Protein AF-0000000075671565 (afdb_homodimer)

Solvent-accessible surface area (backbone atoms only — not comparable to full-atom values): 34767 Å² total; per-residue (Å²): 122,56,32,33,37,26,33,17,44,39,64,44,16,50,39,24,47,45,38,29,41,69,74,39,71,72,45,46,42,33,38,33,15,67,48,45,78,78,67,31,61,47,42,72,44,75,25,62,51,62,73,76,64,64,94,71,48,74,69,52,49,50,21,36,46,46,20,51,50,52,50,54,58,49,50,69,33,55,56,18,56,71,34,32,30,40,55,44,39,33,40,40,37,20,62,50,86,73,81,82,44,89,58,49,82,71,45,44,73,56,42,71,53,48,74,76,60,33,69,65,36,82,84,37,69,27,41,39,33,36,33,40,48,34,41,26,34,68,32,32,49,58,50,51,50,50,55,34,46,76,71,64,40,44,79,43,83,43,76,75,74,41,68,69,79,48,34,82,80,28,61,35,37,36,42,22,54,39,57,51,35,23,71,49,65,63,35,77,63,44,33,33,28,19,32,52,38,43,26,24,52,48,64,52,53,43,46,34,38,40,45,48,59,87,91,45,94,48,62,67,34,35,26,38,39,54,45,62,83,37,26,34,32,23,36,51,44,40,68,67,39,82,70,61,68,88,54,68,70,58,50,51,52,30,49,55,41,41,30,70,60,40,36,45,54,56,84,45,51,76,74,47,76,46,55,38,61,24,18,26,32,94,56,64,43,70,46,81,49,71,46,90,90,16,45,27,36,38,45,32,23,50,28,94,33,44,78,30,32,20,51,19,51,9,50,52,49,21,52,53,49,48,52,50,51,48,53,54,51,51,56,57,54,53,54,52,57,58,53,69,73,97,123,54,32,34,35,25,33,17,44,38,64,44,16,50,37,24,49,45,36,29,42,69,73,39,68,71,45,47,44,33,37,33,15,67,49,44,78,79,66,31,64,50,42,72,45,78,24,61,52,62,73,75,65,65,94,70,47,76,68,52,49,49,21,37,48,47,20,52,50,52,51,54,58,47,51,69,33,53,54,18,57,70,33,32,30,38,54,42,38,34,38,42,36,22,62,49,88,71,81,82,42,89,60,50,81,71,43,43,74,56,43,71,53,48,74,76,60,34,68,62,36,81,85,36,68,28,42,39,33,35,33,38,45,33,41,28,34,68,34,32,48,59,50,51,51,51,54,32,44,77,71,66,39,42,80,42,84,45,75,76,76,40,68,71,80,48,33,82,80,29,60,33,37,35,42,22,54,38,58,51,34,23,71,49,66,65,35,76,63,42,35,33,26,18,32,53,37,43,27,24,52,48,61,51,53,43,48,33,38,40,45,46,59,86,90,47,94,47,63,66,33,35,27,40,40,55,47,60,82,35,25,35,33,21,36,51,43,43,68,68,40,82,70,63,68,89,53,68,69,58,51,51,52,29,49,54,40,42,30,70,60,40,35,46,53,55,86,46,49,76,74,48,76,46,56,40,61,26,19,25,31,94,56,65,43,70,46,80,48,72,47,91,93,15,46,28,35,39,46,33,23,50,29,94,32,43,79,29,32,20,51,19,50,9,49,53,49,22,51,52,48,50,52,50,51,49,52,53,53,51,55,56,52,54,55,50,55,58,52,70,74,97

pLDDT: mean 96.12, std 6.15, range [41.41, 98.94]

Structure (mmCIF, N/CA/C/O backbone):
data_AF-0000000075671565-model_v1
#
loop_
_entity.id
_entity.type
_entity.pdbx_description
1 polymer 'D-amino-acid oxidase'
#
loop_
_atom_site.group_PDB
_atom_site.id
_atom_site.type_symbol
_atom_site.label_atom_id
_atom_site.label_alt_id
_atom_site.label_comp_id
_atom_site.label_asym_id
_atom_site.label_entity_id
_atom_site.label_seq_id
_atom_site.pdbx_PDB_ins_code
_atom_site.Cartn_x
_atom_site.Cartn_y
_atom_site.Cartn_z
_atom_site.occupancy
_atom_site.B_iso_or_equiv
_atom_site.auth_seq_id
_atom_site.auth_comp_id
_atom_site.auth_asym_id
_atom_site.auth_atom_id
_atom_site.pdbx_PDB_model_num
ATOM 1 N N . MET A 1 1 ? -16.547 43.562 15.602 1 87.5 1 MET A N 1
ATOM 2 C CA . MET A 1 1 ? -16.047 42.219 15.32 1 87.5 1 MET A CA 1
ATOM 3 C C . MET A 1 1 ? -14.531 42.156 15.438 1 87.5 1 MET A C 1
ATOM 5 O O . MET A 1 1 ? -13.836 43.094 15.016 1 87.5 1 MET A O 1
ATOM 9 N N . MET A 1 2 ? -14.016 41.094 16.172 1 94.75 2 MET A N 1
ATOM 10 C CA . MET A 1 2 ? -12.57 40.969 16.359 1 94.75 2 MET A CA 1
ATOM 11 C C . MET A 1 2 ? -11.883 40.625 15.039 1 94.75 2 MET A C 1
ATOM 13 O O . MET A 1 2 ? -12.352 39.75 14.305 1 94.75 2 MET A O 1
ATOM 17 N N . LYS A 1 3 ? -10.875 41.375 14.711 1 98.38 3 LYS A N 1
ATOM 18 C CA . LYS A 1 3 ? -10.078 41.094 13.516 1 98.38 3 LYS A CA 1
ATOM 19 C C . LYS A 1 3 ? -8.852 40.25 13.844 1 98.38 3 LYS A C 1
ATOM 21 O O . LYS A 1 3 ? -8.023 40.656 14.672 1 98.38 3 LYS A O 1
ATOM 26 N N . VAL A 1 4 ? -8.789 39.156 13.18 1 98.75 4 VAL A N 1
ATOM 27 C CA . VAL A 1 4 ? -7.68 38.219 13.398 1 98.75 4 VAL A CA 1
ATOM 28 C C . VAL A 1 4 ? -6.914 38.031 12.094 1 98.75 4 VAL A C 1
ATOM 30 O O . VAL A 1 4 ? -7.52 37.844 11.031 1 98.75 4 VAL A O 1
ATOM 33 N N . VAL A 1 5 ? -5.609 38.125 12.133 1 98.81 5 VAL A N 1
ATOM 34 C CA . VAL A 1 5 ? -4.801 37.844 10.945 1 98.81 5 VAL A CA 1
ATOM 35 C C . VAL A 1 5 ? -3.912 36.625 11.203 1 98.81 5 VAL A C 1
ATOM 37 O O . VAL A 1 5 ? -3.373 36.469 12.297 1 98.81 5 VAL A O 1
ATOM 40 N N . VAL A 1 6 ? -3.893 35.719 10.305 1 98.88 6 VAL A N 1
ATOM 41 C CA . VAL A 1 6 ? -2.945 34.625 10.281 1 98.88 6 VAL A CA 1
ATOM 42 C C . VAL A 1 6 ? -1.851 34.906 9.258 1 98.88 6 VAL A C 1
ATOM 44 O O . VAL A 1 6 ? -2.137 35.125 8.078 1 98.88 6 VAL A O 1
ATOM 47 N N . VAL A 1 7 ? -0.584 34.906 9.719 1 98.62 7 VAL A N 1
ATOM 48 C CA . VAL A 1 7 ? 0.551 35.156 8.844 1 98.62 7 VAL A CA 1
ATOM 49 C C . VAL A 1 7 ? 1.209 33.844 8.445 1 98.62 7 VAL A C 1
ATOM 51 O O . VAL A 1 7 ? 1.902 33.219 9.25 1 98.62 7 VAL A O 1
ATOM 54 N N . GLY A 1 8 ? 1.104 33.469 7.199 1 98.19 8 GLY A N 1
ATOM 55 C CA . GLY A 1 8 ? 1.591 32.219 6.684 1 98.19 8 GLY A CA 1
ATOM 56 C C . GLY A 1 8 ? 0.53 31.422 5.938 1 98.19 8 GLY A C 1
ATOM 57 O O . GLY A 1 8 ? -0.577 31.234 6.445 1 98.19 8 GLY A O 1
ATOM 58 N N . GLY A 1 9 ? 0.893 30.984 4.766 1 98.25 9 GLY A N 1
ATOM 59 C CA . GLY A 1 9 ? -0.084 30.344 3.898 1 98.25 9 GLY A CA 1
ATOM 60 C C . GLY A 1 9 ? 0.126 28.859 3.766 1 98.25 9 GLY A C 1
ATOM 61 O O . GLY A 1 9 ? -0.457 28.219 2.887 1 98.25 9 GLY A O 1
ATOM 62 N N . GLY A 1 10 ? 0.968 28.234 4.57 1 98.31 10 GLY A N 1
ATOM 63 C CA . GLY A 1 10 ? 1.192 26.797 4.547 1 98.31 10 GLY A CA 1
ATOM 64 C C . GLY A 1 10 ? 0.19 26.016 5.383 1 98.31 10 GLY A C 1
ATOM 65 O O . GLY A 1 10 ? -0.847 26.562 5.773 1 98.31 10 GLY A O 1
ATOM 66 N N . VAL A 1 11 ? 0.498 24.797 5.637 1 98.81 11 VAL A N 1
ATOM 67 C CA . VAL A 1 11 ? -0.442 23.906 6.297 1 98.81 11 VAL A CA 1
ATOM 68 C C . VAL A 1 11 ? -0.692 24.375 7.727 1 98.81 11 VAL A C 1
ATOM 70 O O . VAL A 1 11 ? -1.809 24.266 8.242 1 98.81 11 VAL A O 1
ATOM 73 N N . ILE A 1 12 ? 0.312 24.906 8.383 1 98.88 12 ILE A N 1
ATOM 74 C CA . ILE A 1 12 ? 0.159 25.391 9.75 1 98.88 12 ILE A CA 1
ATOM 75 C C . ILE A 1 12 ? -0.753 26.609 9.773 1 98.88 12 ILE A C 1
ATOM 77 O O . ILE A 1 12 ? -1.678 26.688 10.578 1 98.88 12 ILE A O 1
ATOM 81 N N . GLY A 1 13 ? -0.528 27.562 8.867 1 98.88 13 GLY A N 1
ATOM 82 C CA . GLY A 1 13 ? -1.33 28.766 8.812 1 98.88 13 GLY A CA 1
ATOM 83 C C . GLY A 1 13 ? -2.783 28.516 8.461 1 98.88 13 GLY A C 1
ATOM 84 O O . GLY A 1 13 ? -3.689 28.984 9.148 1 98.88 13 GLY A O 1
ATOM 85 N N . LEU A 1 14 ? -2.98 27.781 7.414 1 98.94 14 LEU A N 1
ATOM 86 C CA . LEU A 1 14 ? -4.344 27.547 6.949 1 98.94 14 LEU A CA 1
ATOM 87 C C . LEU A 1 14 ? -5.137 26.75 7.977 1 98.94 14 LEU A C 1
ATOM 89 O O . LEU A 1 14 ? -6.32 27.016 8.203 1 98.94 14 LEU A O 1
ATOM 93 N N . SER A 1 15 ? -4.527 25.734 8.602 1 98.94 15 SER A N 1
ATOM 94 C CA . SER A 1 15 ? -5.223 24.969 9.633 1 98.94 15 SER A CA 1
ATOM 95 C C . SER A 1 15 ? -5.523 25.844 10.852 1 98.94 15 SER A C 1
ATOM 97 O O . SER A 1 15 ? -6.59 25.719 11.461 1 98.94 15 SER A O 1
ATOM 99 N N . SER A 1 16 ? -4.582 26.688 11.195 1 98.94 16 SER A N 1
ATOM 100 C CA . SER A 1 16 ? -4.824 27.594 12.305 1 98.94 16 SER A CA 1
ATOM 101 C C . SER A 1 16 ? -5.996 28.531 12.008 1 98.94 16 SER A C 1
ATOM 103 O O . SER A 1 16 ? -6.852 28.75 12.867 1 98.94 16 SER A O 1
ATOM 105 N N . ALA A 1 17 ? -5.996 29.078 10.812 1 98.94 17 ALA A N 1
ATOM 106 C CA . ALA A 1 17 ? -7.094 29.953 10.406 1 98.94 17 ALA A CA 1
ATOM 107 C C . ALA A 1 17 ? -8.438 29.234 10.516 1 98.94 17 ALA A C 1
ATOM 109 O O . ALA A 1 17 ? -9.406 29.797 11.031 1 98.94 17 ALA A O 1
ATOM 110 N N . LEU A 1 18 ? -8.461 28.031 10.016 1 98.88 18 LEU A N 1
ATOM 111 C CA . LEU A 1 18 ? -9.703 27.266 10.047 1 98.88 18 LEU A CA 1
ATOM 112 C C . LEU A 1 18 ? -10.148 27 11.484 1 98.88 18 LEU A C 1
ATOM 114 O O . LEU A 1 18 ? -11.328 27.156 11.812 1 98.88 18 LEU A O 1
ATOM 118 N N . CYS A 1 19 ? -9.211 26.562 12.328 1 98.88 19 CYS A N 1
ATOM 119 C CA . CYS A 1 19 ? -9.555 26.25 13.719 1 98.88 19 CYS A CA 1
ATOM 120 C C . CYS A 1 19 ? -10.016 27.5 14.461 1 98.88 19 CYS A C 1
ATOM 122 O O . CYS A 1 19 ? -10.938 27.438 15.273 1 98.88 19 CYS A O 1
ATOM 124 N N . VAL A 1 20 ? -9.422 28.656 14.211 1 98.69 20 VAL A N 1
ATOM 125 C CA . VAL A 1 20 ? -9.836 29.906 14.828 1 98.69 20 VAL A CA 1
ATOM 126 C C . VAL A 1 20 ? -11.25 30.266 14.375 1 98.69 20 VAL A C 1
ATOM 128 O O . VAL A 1 20 ? -12.102 30.625 15.195 1 98.69 20 VAL A O 1
ATOM 131 N N . LYS A 1 21 ? -11.453 30.156 13.055 1 98.44 21 LYS A N 1
ATOM 132 C CA . LYS A 1 21 ? -12.75 30.516 12.5 1 98.44 21 LYS A CA 1
ATOM 133 C C . LYS A 1 21 ? -13.852 29.609 13.055 1 98.44 21 LYS A C 1
ATOM 135 O O . LYS A 1 21 ? -14.977 30.047 13.289 1 98.44 21 LYS A O 1
ATOM 140 N N . GLU A 1 22 ? -13.531 28.359 13.219 1 97.81 22 GLU A N 1
ATOM 141 C CA . GLU A 1 22 ? -14.508 27.406 13.742 1 97.81 22 GLU A CA 1
ATOM 142 C C . GLU A 1 22 ? -14.773 27.656 15.227 1 97.81 22 GLU A C 1
ATOM 144 O O . GLU A 1 22 ? -15.906 27.5 15.695 1 97.81 22 GLU A O 1
ATOM 149 N N . ARG A 1 23 ? -13.781 28 15.93 1 97.31 23 ARG A N 1
ATOM 150 C CA . ARG A 1 23 ? -13.922 28.234 17.359 1 97.31 23 ARG A CA 1
ATOM 151 C C . ARG A 1 23 ? -14.562 29.578 17.641 1 97.31 23 ARG A C 1
ATOM 153 O O . ARG A 1 23 ? -15.359 29.719 18.578 1 97.31 23 ARG A O 1
ATOM 160 N N . CYS A 1 24 ? -14.133 30.594 16.891 1 97 24 CYS A N 1
ATOM 161 C CA . CYS A 1 24 ? -14.633 31.969 17.016 1 97 24 CYS A CA 1
ATOM 162 C C . CYS A 1 24 ? -15.344 32.406 15.734 1 97 24 CYS A C 1
ATOM 164 O O . CYS A 1 24 ? -14.82 33.219 14.984 1 97 24 CYS A O 1
ATOM 166 N N . GLN A 1 25 ? -16.594 32.094 15.586 1 94.81 25 GLN A N 1
ATOM 167 C CA . GLN A 1 25 ? -17.328 32.25 14.336 1 94.81 25 GLN A CA 1
ATOM 168 C C . GLN A 1 25 ? -17.5 33.719 13.945 1 94.81 25 GLN A C 1
ATOM 170 O O . GLN A 1 25 ? -17.531 34.031 12.758 1 94.81 25 GLN A O 1
ATOM 175 N N . ARG A 1 26 ? -17.531 34.531 14.906 1 95.12 26 ARG A N 1
ATOM 176 C CA . ARG A 1 26 ? -17.797 35.969 14.641 1 95.12 26 ARG A CA 1
ATOM 177 C C . ARG A 1 26 ? -16.5 36.688 14.289 1 95.12 26 ARG A C 1
ATOM 179 O O . ARG A 1 26 ? -16.547 37.844 13.828 1 95.12 26 ARG A O 1
ATOM 186 N N . ALA A 1 27 ? -15.367 36.062 14.477 1 97.38 27 ALA A N 1
ATOM 187 C CA . ALA A 1 27 ? -14.086 36.688 14.18 1 97.38 27 ALA A CA 1
ATOM 188 C C . ALA A 1 27 ? -13.93 36.938 12.68 1 97.38 27 ALA A C 1
ATOM 190 O O . ALA A 1 27 ? -14.336 36.094 11.867 1 97.38 27 ALA A O 1
ATOM 191 N N . ASP A 1 28 ? -13.477 38.062 12.328 1 98.31 28 ASP A N 1
ATOM 192 C CA . ASP A 1 28 ? -13.078 38.375 10.961 1 98.31 28 ASP A CA 1
ATOM 193 C C . ASP A 1 28 ? -11.633 37.938 10.703 1 98.31 28 ASP A C 1
ATOM 195 O O . ASP A 1 28 ? -10.695 38.656 11.07 1 98.31 28 ASP A O 1
ATOM 199 N N . VAL A 1 29 ? -11.484 36.875 9.984 1 98.75 29 VAL A N 1
ATOM 200 C CA . VAL A 1 29 ? -10.164 36.25 9.859 1 98.75 29 VAL A CA 1
ATOM 201 C C . VAL A 1 29 ? -9.602 36.5 8.469 1 98.75 29 VAL A C 1
ATOM 203 O O . VAL A 1 29 ? -10.305 36.375 7.469 1 98.75 29 VAL A O 1
ATOM 206 N N . THR A 1 30 ? -8.367 36.938 8.359 1 98.81 30 THR A N 1
ATOM 207 C CA . THR A 1 30 ? -7.617 37.125 7.121 1 98.81 30 THR A CA 1
ATOM 208 C C . THR A 1 30 ? -6.309 36.344 7.168 1 98.81 30 THR A C 1
ATOM 210 O O . THR A 1 30 ? -5.586 36.375 8.172 1 98.81 30 THR A O 1
ATOM 213 N N . VAL A 1 31 ? -6.02 35.594 6.105 1 98.88 31 VAL A N 1
ATOM 214 C CA . VAL A 1 31 ? -4.719 34.969 5.965 1 98.88 31 VAL A CA 1
ATOM 215 C C . VAL A 1 31 ? -3.824 35.812 5.055 1 98.88 31 VAL A C 1
ATOM 217 O O . VAL A 1 31 ? -4.207 36.125 3.936 1 98.88 31 VAL A O 1
ATOM 220 N N . VAL A 1 32 ? -2.662 36.156 5.586 1 98.62 32 VAL A N 1
ATOM 221 C CA . VAL A 1 32 ? -1.674 36.906 4.832 1 98.62 32 VAL A CA 1
ATOM 222 C C . VAL A 1 32 ? -0.421 36.062 4.617 1 98.62 32 VAL A C 1
ATOM 224 O O . VAL A 1 32 ? 0.115 35.5 5.562 1 98.62 32 VAL A O 1
ATOM 227 N N . ALA A 1 33 ? 0.046 35.969 3.402 1 98.19 33 ALA A N 1
ATOM 228 C CA . ALA A 1 33 ? 1.258 35.188 3.115 1 98.19 33 ALA A CA 1
ATOM 229 C C . ALA A 1 33 ? 1.906 35.656 1.815 1 98.19 33 ALA A C 1
ATOM 231 O O . ALA A 1 33 ? 1.231 36.219 0.941 1 98.19 33 ALA A O 1
ATOM 232 N N . ALA A 1 34 ? 3.219 35.438 1.726 1 96.94 34 ALA A N 1
ATOM 233 C CA . ALA A 1 34 ? 3.926 35.781 0.487 1 96.94 34 ALA A CA 1
ATOM 234 C C . ALA A 1 34 ? 3.508 34.812 -0.637 1 96.94 34 ALA A C 1
ATOM 236 O O . ALA A 1 34 ? 3.432 35.219 -1.8 1 96.94 34 ALA A O 1
ATOM 237 N N . GLU A 1 35 ? 3.336 33.562 -0.305 1 96.75 35 GLU A N 1
ATOM 238 C CA . GLU A 1 35 ? 2.943 32.531 -1.267 1 96.75 35 GLU A CA 1
ATOM 239 C C . GLU A 1 35 ? 1.861 31.625 -0.693 1 96.75 35 GLU A C 1
ATOM 241 O O . GLU A 1 35 ? 1.785 31.438 0.522 1 96.75 35 GLU A O 1
ATOM 246 N N . PHE A 1 36 ? 1.082 31.156 -1.573 1 98.31 36 PHE A N 1
ATOM 247 C CA . PHE A 1 36 ? 0.104 30.125 -1.272 1 98.31 36 PHE A CA 1
ATOM 248 C C . PHE A 1 36 ? 0.337 28.891 -2.141 1 98.31 36 PHE A C 1
ATOM 250 O O . PHE A 1 36 ? 1.218 28.891 -3.004 1 98.31 36 PHE A O 1
ATOM 257 N N . THR A 1 37 ? -0.377 27.75 -1.771 1 98.31 37 THR A N 1
ATOM 258 C CA . THR A 1 37 ? -0.343 26.578 -2.645 1 98.31 37 THR A CA 1
ATOM 259 C C . THR A 1 37 ? -0.609 26.984 -4.094 1 98.31 37 THR A C 1
ATOM 261 O O . THR A 1 37 ? -1.464 27.828 -4.359 1 98.31 37 THR A O 1
ATOM 264 N N . PRO A 1 38 ? 0.216 26.438 -4.918 1 97.75 38 PRO A N 1
ATOM 265 C CA . PRO A 1 38 ? 1.091 25.266 -4.824 1 97.75 38 PRO A CA 1
ATOM 266 C C . PRO A 1 38 ? 2.555 25.641 -4.598 1 97.75 38 PRO A C 1
ATOM 268 O O . PRO A 1 38 ? 3.453 24.875 -4.98 1 97.75 38 PRO A O 1
ATOM 271 N N . ASN A 1 39 ? 2.793 26.781 -4.09 1 96.38 39 ASN A N 1
ATOM 272 C CA . ASN A 1 39 ? 4.164 27.266 -4 1 96.38 39 ASN A CA 1
ATOM 273 C C . ASN A 1 39 ? 4.672 27.25 -2.559 1 96.38 39 ASN A C 1
ATOM 275 O O . ASN A 1 39 ? 5.641 27.938 -2.232 1 96.38 39 ASN A O 1
ATOM 279 N N . THR A 1 40 ? 4.023 26.531 -1.675 1 96.38 40 THR A N 1
ATOM 280 C CA . THR A 1 40 ? 4.484 26.422 -0.295 1 96.38 40 THR A CA 1
ATOM 281 C C . THR A 1 40 ? 5.422 25.234 -0.126 1 96.38 40 THR A C 1
ATOM 283 O O . THR A 1 40 ? 5.457 24.328 -0.974 1 96.38 40 THR A O 1
ATOM 286 N N . THR A 1 41 ? 6.191 25.219 0.949 1 95.31 41 THR A N 1
ATOM 287 C CA . THR A 1 41 ? 7.074 24.094 1.25 1 95.31 41 THR A CA 1
ATOM 288 C C . THR A 1 41 ? 6.277 22.812 1.434 1 95.31 41 THR A C 1
ATOM 290 O O . THR A 1 41 ? 6.727 21.734 1.042 1 95.31 41 THR A O 1
ATOM 293 N N . GLY A 1 42 ? 5.094 22.922 1.977 1 96.38 42 GLY A N 1
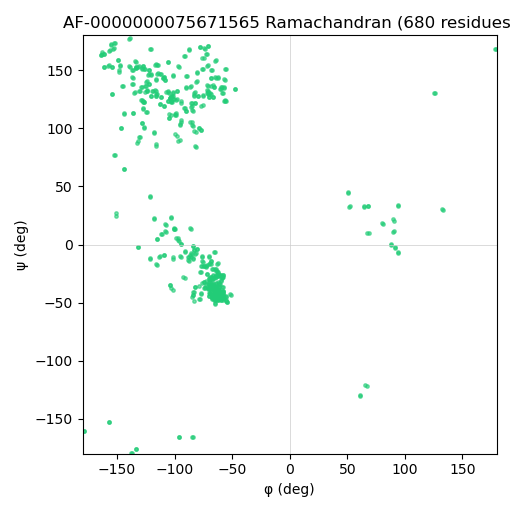ATOM 294 C CA . GLY A 1 42 ? 4.227 21.766 2.182 1 96.38 42 GLY A CA 1
ATOM 295 C C . GLY A 1 42 ? 3.834 21.078 0.89 1 96.38 42 GLY A C 1
ATOM 296 O O . GLY A 1 42 ? 3.584 19.875 0.876 1 96.38 42 GLY A O 1
ATOM 297 N N . ASP A 1 43 ? 3.807 21.797 -0.204 1 97.25 43 ASP A N 1
ATOM 298 C CA . ASP A 1 43 ? 3.432 21.234 -1.499 1 97.25 43 ASP A CA 1
ATOM 299 C C . ASP A 1 43 ? 4.469 20.234 -1.978 1 97.25 43 ASP A C 1
ATOM 301 O O . ASP A 1 43 ? 4.164 19.359 -2.803 1 97.25 43 ASP A O 1
ATOM 305 N N . GLY A 1 44 ? 5.668 20.312 -1.474 1 96.19 44 GLY A N 1
ATOM 306 C CA . GLY A 1 44 ? 6.727 19.406 -1.866 1 96.19 44 GLY A CA 1
ATOM 307 C C . GLY A 1 44 ? 6.867 18.219 -0.932 1 96.19 44 GLY A C 1
ATOM 308 O O . GLY A 1 44 ? 7.566 17.25 -1.247 1 96.19 44 GLY A O 1
ATOM 309 N N . ALA A 1 45 ? 6.172 18.281 0.193 1 96.12 45 ALA A N 1
ATOM 310 C CA . ALA A 1 45 ? 6.324 17.266 1.231 1 96.12 45 ALA A CA 1
ATOM 311 C C . ALA A 1 45 ? 5.777 15.914 0.766 1 96.12 45 ALA A C 1
ATOM 313 O O . ALA A 1 45 ? 4.84 15.859 -0.03 1 96.12 45 ALA A O 1
ATOM 314 N N . ALA A 1 46 ? 6.371 14.805 1.287 1 95.75 46 ALA A N 1
ATOM 315 C CA . ALA A 1 46 ? 5.883 13.461 1.008 1 95.75 46 ALA A CA 1
ATOM 316 C C . ALA A 1 46 ? 4.535 13.219 1.678 1 95.75 46 ALA A C 1
ATOM 318 O O . ALA A 1 46 ? 3.734 12.406 1.202 1 95.75 46 ALA A O 1
ATOM 319 N N . GLY A 1 47 ? 4.344 13.906 2.852 1 97.44 47 GLY A N 1
ATOM 320 C CA . GLY A 1 47 ? 3.012 13.938 3.432 1 97.44 47 GLY A CA 1
ATOM 321 C C . GLY A 1 47 ? 2.756 12.789 4.395 1 97.44 47 GLY A C 1
ATOM 322 O O . GLY A 1 47 ? 1.604 12.469 4.688 1 97.44 47 GLY A O 1
ATOM 323 N N . ILE A 1 48 ? 3.762 12.141 4.973 1 98.56 48 ILE A N 1
ATOM 324 C CA . ILE A 1 48 ? 3.582 11.031 5.898 1 98.56 48 ILE A CA 1
ATOM 325 C C . ILE A 1 48 ? 3.389 11.562 7.316 1 98.56 48 ILE A C 1
ATOM 327 O O . ILE A 1 48 ? 4.062 12.508 7.727 1 98.56 48 ILE A O 1
ATOM 331 N N . TRP A 1 49 ? 2.434 11.031 8.062 1 98.75 49 TRP A N 1
ATOM 332 C CA . TRP A 1 49 ? 2.383 11.258 9.5 1 98.75 49 TRP A CA 1
ATOM 333 C C . TRP A 1 49 ? 3.414 10.391 10.219 1 98.75 49 TRP A C 1
ATOM 335 O O . TRP A 1 49 ? 3.166 9.211 10.492 1 98.75 49 TRP A O 1
ATOM 345 N N . GLN A 1 50 ? 4.488 10.93 10.523 1 97.81 50 GLN A N 1
ATOM 346 C CA . GLN A 1 50 ? 5.637 10.312 11.188 1 97.81 50 GLN A CA 1
ATOM 347 C C . GLN A 1 50 ? 6.344 11.312 12.094 1 97.81 50 GLN A C 1
ATOM 349 O O . GLN A 1 50 ? 7.16 12.117 11.633 1 97.81 50 GLN A O 1
ATOM 354 N N . PRO A 1 51 ? 6.09 11.258 13.422 1 97.62 51 PRO A N 1
ATOM 355 C CA . PRO A 1 51 ? 6.762 12.172 14.344 1 97.62 51 PRO A CA 1
ATOM 356 C C . PRO A 1 51 ? 8.25 11.859 14.516 1 97.62 51 PRO A C 1
ATOM 358 O O . PRO A 1 51 ? 8.727 10.828 14.023 1 97.62 51 PRO A O 1
ATOM 361 N N . GLN A 1 52 ? 8.898 12.781 15.188 1 94.38 52 GLN A N 1
ATOM 362 C CA . GLN A 1 52 ? 10.266 12.508 15.602 1 94.38 52 GLN A CA 1
ATOM 363 C C . GLN A 1 52 ? 10.344 11.219 16.422 1 94.38 52 GLN A C 1
ATOM 365 O O . GLN A 1 52 ? 9.398 10.867 17.125 1 94.38 52 GLN A O 1
ATOM 370 N N . LEU A 1 53 ? 11.477 10.602 16.328 1 94 53 LEU A N 1
ATOM 371 C CA . LEU A 1 53 ? 11.625 9.281 16.922 1 94 53 LEU A CA 1
ATOM 372 C C . LEU A 1 53 ? 11.555 9.359 18.438 1 94 53 LEU A C 1
ATOM 374 O O . LEU A 1 53 ? 10.938 8.508 19.078 1 94 53 LEU A O 1
ATOM 378 N N . TRP A 1 54 ? 12.297 10.375 18.922 1 90.88 54 TRP A N 1
ATOM 379 C CA . TRP A 1 54 ? 12.375 10.492 20.375 1 90.88 54 TRP A CA 1
ATOM 380 C C . TRP A 1 54 ? 12.289 11.961 20.797 1 90.88 54 TRP A C 1
ATOM 382 O O . TRP A 1 54 ? 12.094 12.844 19.969 1 90.88 54 TRP A O 1
ATOM 392 N N . ASN A 1 55 ? 12.273 12.273 22.094 1 90.56 55 ASN A N 1
ATOM 393 C CA . ASN A 1 55 ? 12.234 13.609 22.703 1 90.56 55 ASN A CA 1
ATOM 394 C C . ASN A 1 55 ? 10.938 14.336 22.375 1 90.56 55 ASN A C 1
ATOM 396 O O . ASN A 1 55 ? 10.945 15.531 22.078 1 90.56 55 ASN A O 1
ATOM 400 N N . VAL A 1 56 ? 9.93 13.625 22.25 1 96.38 56 VAL A N 1
ATOM 401 C CA . VAL A 1 56 ? 8.586 14.18 22.094 1 96.38 56 VAL A CA 1
ATOM 402 C C . VAL A 1 56 ? 7.992 14.484 23.469 1 96.38 56 VAL A C 1
ATOM 404 O O . VAL A 1 56 ? 7.871 13.594 24.312 1 96.38 56 VAL A O 1
ATOM 407 N N . THR A 1 57 ? 7.664 15.695 23.766 1 97 57 THR A N 1
ATOM 408 C CA . THR A 1 57 ? 7.113 16.078 25.062 1 97 57 THR A CA 1
ATOM 409 C C . THR A 1 57 ? 5.672 15.602 25.203 1 97 57 THR A C 1
ATOM 411 O O . THR A 1 57 ? 5.027 15.25 24.203 1 97 57 THR A O 1
ATOM 414 N N . GLN A 1 58 ? 5.215 15.609 26.453 1 97.44 58 GLN A N 1
ATOM 415 C CA . GLN A 1 58 ? 3.822 15.242 26.703 1 97.44 58 GLN A CA 1
ATOM 416 C C . GLN A 1 58 ? 2.867 16.156 25.938 1 97.44 58 GLN A C 1
ATOM 418 O O . GLN A 1 58 ? 1.851 15.703 25.422 1 97.44 58 GLN A O 1
ATOM 423 N N . GLN A 1 59 ? 3.152 17.391 25.891 1 97.25 59 GLN A N 1
ATOM 424 C CA . GLN A 1 59 ? 2.332 18.344 25.141 1 97.25 59 GLN A CA 1
ATOM 425 C C . GLN A 1 59 ? 2.328 18.031 23.656 1 97.25 59 GLN A C 1
ATOM 427 O O . GLN A 1 59 ? 1.282 18.094 23 1 97.25 59 GLN A O 1
ATOM 432 N N . GLU A 1 60 ? 3.436 17.734 23.125 1 98.12 60 GLU A N 1
ATOM 433 C CA . GLU A 1 60 ? 3.541 17.375 21.719 1 98.12 60 GLU A CA 1
ATOM 434 C C . GLU A 1 60 ? 2.762 16.109 21.422 1 98.12 60 GLU A C 1
ATOM 436 O O . GLU A 1 60 ? 2.148 15.977 20.359 1 98.12 60 GLU A O 1
ATOM 441 N N . LEU A 1 61 ? 2.865 15.18 22.375 1 98.5 61 LEU A N 1
ATOM 442 C CA . LEU A 1 61 ? 2.121 13.938 22.188 1 98.5 61 LEU A CA 1
ATOM 443 C C . LEU A 1 61 ? 0.63 14.211 22.031 1 98.5 61 LEU A C 1
ATOM 445 O O . LEU A 1 61 ? -0.056 13.547 21.25 1 98.5 61 LEU A O 1
ATOM 449 N N . LYS A 1 62 ? 0.142 15.188 22.766 1 98.56 62 LYS A N 1
ATOM 450 C CA . LYS A 1 62 ? -1.258 15.578 22.641 1 98.56 62 LYS A CA 1
ATOM 451 C C . LYS A 1 62 ? -1.55 16.156 21.25 1 98.56 62 LYS A C 1
ATOM 453 O O . LYS A 1 62 ? -2.568 15.82 20.641 1 98.56 62 LYS A O 1
ATOM 458 N N . TRP A 1 63 ? -0.668 17.047 20.766 1 98.88 63 TRP A N 1
ATOM 459 C CA . TRP A 1 63 ? -0.842 17.609 19.422 1 98.88 63 TRP A CA 1
ATOM 460 C C . TRP A 1 63 ? -0.853 16.516 18.375 1 98.88 63 TRP A C 1
ATOM 462 O O . TRP A 1 63 ? -1.641 16.562 17.422 1 98.88 63 TRP A O 1
ATOM 472 N N . LEU A 1 64 ? 0.029 15.547 18.562 1 98.88 64 LEU A N 1
ATOM 473 C CA . LEU A 1 64 ? 0.126 14.43 17.641 1 98.88 64 LEU A CA 1
ATOM 474 C C . LEU A 1 64 ? -1.157 13.602 17.641 1 98.88 64 LEU A C 1
ATOM 476 O O . LEU A 1 64 ? -1.712 13.305 16.578 1 98.88 64 LEU A O 1
ATOM 480 N N . GLN A 1 65 ? -1.642 13.32 18.812 1 98.81 65 GLN A N 1
ATOM 481 C CA . GLN A 1 65 ? -2.877 12.555 18.953 1 98.81 65 GLN A CA 1
ATOM 482 C C . GLN A 1 65 ? -4.051 13.289 18.312 1 98.81 65 GLN A C 1
ATOM 484 O O . GLN A 1 65 ? -4.844 12.688 17.578 1 98.81 65 GLN A O 1
ATOM 489 N N . TRP A 1 66 ? -4.141 14.578 18.578 1 98.88 66 TRP A N 1
ATOM 490 C CA . TRP A 1 66 ? -5.242 15.375 18.047 1 98.88 66 TRP A CA 1
ATOM 491 C C . TRP A 1 66 ? -5.195 15.414 16.516 1 98.88 66 TRP A C 1
ATOM 493 O O . TRP A 1 66 ? -6.234 15.359 15.859 1 98.88 66 TRP A O 1
ATOM 503 N N . THR A 1 67 ? -4.008 15.547 15.992 1 98.94 67 THR A N 1
ATOM 504 C CA . THR A 1 67 ? -3.863 15.562 14.539 1 98.94 67 THR A CA 1
ATOM 505 C C . THR A 1 67 ? -4.25 14.219 13.938 1 98.94 67 THR A C 1
ATOM 507 O O . THR A 1 67 ? -5.016 14.164 12.969 1 98.94 67 THR A O 1
ATOM 510 N N . PHE A 1 68 ? -3.754 13.164 14.547 1 98.81 68 PHE A N 1
ATOM 511 C CA . PHE A 1 68 ? -4.055 11.828 14.047 1 98.81 68 PHE A CA 1
ATOM 512 C C . PHE A 1 68 ? -5.555 11.555 14.109 1 98.81 68 PHE A C 1
ATOM 514 O O . PHE A 1 68 ? -6.125 10.992 13.172 1 98.81 68 PHE A O 1
ATOM 521 N N . ASP A 1 69 ? -6.199 11.953 15.172 1 98.38 69 ASP A N 1
ATOM 522 C CA . ASP A 1 69 ? -7.641 11.781 15.328 1 98.38 69 ASP A CA 1
ATOM 523 C C . ASP A 1 69 ? -8.406 12.539 14.242 1 98.38 69 ASP A C 1
ATOM 525 O O . ASP A 1 69 ? -9.359 12.016 13.664 1 98.38 69 ASP A O 1
ATOM 529 N N . HIS A 1 70 ? -7.98 13.75 14.031 1 98.62 70 HIS A N 1
ATOM 530 C CA . HIS A 1 70 ? -8.609 14.57 13.008 1 98.62 70 HIS A CA 1
ATOM 531 C C . HIS A 1 70 ? -8.508 13.922 11.633 1 98.62 70 HIS A C 1
ATOM 533 O O . HIS A 1 70 ? -9.508 13.805 10.922 1 98.62 70 HIS A O 1
ATOM 539 N N . LEU A 1 71 ? -7.34 13.484 11.312 1 98.75 71 LEU A N 1
ATOM 540 C CA . LEU A 1 71 ? -7.113 12.852 10.016 1 98.75 71 LEU A CA 1
ATOM 541 C C . LEU A 1 71 ? -7.867 11.531 9.914 1 98.75 71 LEU A C 1
ATOM 543 O O . LEU A 1 71 ? -8.391 11.188 8.852 1 98.75 71 LEU A O 1
ATOM 547 N N . SER A 1 72 ? -7.953 10.828 11.039 1 97.88 72 SER A N 1
ATOM 548 C CA . SER A 1 72 ? -8.688 9.562 11.062 1 97.88 72 SER A CA 1
ATOM 549 C C . SER A 1 72 ? -10.164 9.781 10.758 1 97.88 72 SER A C 1
ATOM 551 O O . SER A 1 72 ? -10.781 8.977 10.055 1 97.88 72 SER A O 1
ATOM 553 N N . ARG A 1 73 ? -10.695 10.844 11.258 1 97.12 73 ARG A N 1
ATOM 554 C CA . ARG A 1 73 ? -12.094 11.164 10.984 1 97.12 73 ARG A CA 1
ATOM 555 C C . ARG A 1 73 ? -12.297 11.508 9.516 1 97.12 73 ARG A C 1
ATOM 557 O O . ARG A 1 73 ? -13.25 11.039 8.883 1 97.12 73 ARG A O 1
ATOM 564 N N . LEU A 1 74 ? -11.438 12.297 8.984 1 97.81 74 LEU A N 1
ATOM 565 C CA . LEU A 1 74 ? -11.539 12.688 7.578 1 97.81 74 LEU A CA 1
ATOM 566 C C . LEU A 1 74 ? -11.359 11.469 6.672 1 97.81 74 LEU A C 1
ATOM 568 O O . LEU A 1 74 ? -11.992 11.383 5.613 1 97.81 74 LEU A O 1
ATOM 572 N N . TYR A 1 75 ? -10.531 10.523 7.109 1 97.62 75 TYR A N 1
ATOM 573 C CA . TYR A 1 75 ? -10.219 9.336 6.32 1 97.62 75 TYR A CA 1
ATOM 574 C C . TYR A 1 75 ? -11.477 8.508 6.074 1 97.62 75 TYR A C 1
ATOM 576 O O . TYR A 1 75 ? -11.586 7.824 5.055 1 97.62 75 TYR A O 1
ATOM 584 N N . LYS A 1 76 ? -12.438 8.578 6.898 1 94.81 76 LYS A N 1
ATOM 585 C CA . LYS A 1 76 ? -13.641 7.754 6.824 1 94.81 76 LYS A CA 1
ATOM 586 C C . LYS A 1 76 ? -14.625 8.312 5.801 1 94.81 76 LYS A C 1
ATOM 588 O O . LYS A 1 76 ? -15.633 7.672 5.48 1 94.81 76 LYS A O 1
ATOM 593 N N . THR A 1 77 ? -14.305 9.414 5.238 1 96.12 77 THR A N 1
ATOM 594 C CA . THR A 1 77 ? -15.234 10.055 4.309 1 96.12 77 THR A CA 1
ATOM 595 C C . THR A 1 77 ? -15.039 9.523 2.895 1 96.12 77 THR A C 1
ATOM 597 O O . THR A 1 77 ? -14 8.938 2.584 1 96.12 77 THR A O 1
ATOM 600 N N . GLU A 1 78 ? -16 9.844 1.975 1 96.62 78 GLU A N 1
ATOM 601 C CA . GLU A 1 78 ? -15.945 9.422 0.578 1 96.62 78 GLU A CA 1
ATOM 602 C C . GLU A 1 78 ? -14.938 10.25 -0.211 1 96.62 78 GLU A C 1
ATOM 604 O O . GLU A 1 78 ? -14.539 9.875 -1.312 1 96.62 78 GLU A O 1
ATOM 609 N N . PHE A 1 79 ? -14.531 11.344 0.378 1 96.81 79 PHE A N 1
ATOM 610 C CA . PHE A 1 79 ? -13.719 12.234 -0.429 1 96.81 79 PHE A CA 1
ATOM 611 C C . PHE A 1 79 ? -12.281 12.281 0.091 1 96.81 79 PHE A C 1
ATOM 613 O O . PHE A 1 79 ? -11.5 13.141 -0.311 1 96.81 79 PHE A O 1
ATOM 620 N N . SER A 1 80 ? -11.945 11.406 1.025 1 97.94 80 SER A N 1
ATOM 621 C CA . SER A 1 80 ? -10.625 11.438 1.651 1 97.94 80 SER A CA 1
ATOM 622 C C . SER A 1 80 ? -9.516 11.445 0.605 1 97.94 80 SER A C 1
ATOM 624 O O . SER A 1 80 ? -8.57 12.234 0.704 1 97.94 80 SER A O 1
ATOM 626 N N . HIS A 1 81 ? -9.664 10.594 -0.468 1 97.69 81 HIS A N 1
ATOM 627 C CA . HIS A 1 81 ? -8.633 10.5 -1.492 1 97.69 81 HIS A CA 1
ATOM 628 C C . HIS A 1 81 ? -8.523 11.797 -2.287 1 97.69 81 HIS A C 1
ATOM 630 O O . HIS A 1 81 ? -7.445 12.133 -2.783 1 97.69 81 HIS A O 1
ATOM 636 N N . ARG A 1 82 ? -9.531 12.562 -2.395 1 97.75 82 ARG A N 1
ATOM 637 C CA . ARG A 1 82 ? -9.523 13.805 -3.162 1 97.75 82 ARG A CA 1
ATOM 638 C C . ARG A 1 82 ? -8.703 14.883 -2.461 1 97.75 82 ARG A C 1
ATOM 640 O O . ARG A 1 82 ? -8.18 15.789 -3.107 1 97.75 82 ARG A O 1
ATOM 647 N N . ILE A 1 83 ? -8.602 14.734 -1.155 1 98.5 83 ILE A N 1
ATOM 648 C CA . ILE A 1 83 ? -7.816 15.727 -0.429 1 98.5 83 ILE A CA 1
ATOM 649 C C . ILE A 1 83 ? -6.43 15.156 -0.119 1 98.5 83 ILE A C 1
ATOM 651 O O . ILE A 1 83 ? -5.719 15.688 0.739 1 98.5 83 ILE A O 1
ATOM 655 N N . GLY A 1 84 ? -6.094 14.086 -0.747 1 98.44 84 GLY A N 1
ATOM 656 C CA . GLY A 1 84 ? -4.758 13.523 -0.63 1 98.44 84 GLY A CA 1
ATOM 657 C C . GLY A 1 84 ? -4.562 12.703 0.633 1 98.44 84 GLY A C 1
ATOM 658 O O . GLY A 1 84 ? -3.436 12.531 1.099 1 98.44 84 GLY A O 1
ATOM 659 N N . LEU A 1 85 ? -5.645 12.281 1.269 1 98.81 85 LEU A N 1
ATOM 660 C CA . LEU A 1 85 ? -5.578 11.555 2.533 1 98.81 85 LEU A CA 1
ATOM 661 C C . LEU A 1 85 ? -5.832 10.062 2.318 1 98.81 85 LEU A C 1
ATOM 663 O O . LEU A 1 85 ? -6.828 9.68 1.702 1 98.81 85 LEU A O 1
ATOM 667 N N . PHE A 1 86 ? -4.973 9.203 2.748 1 98.5 86 PHE A N 1
ATOM 668 C CA . PHE A 1 86 ? -5.121 7.758 2.686 1 98.5 86 PHE A CA 1
ATOM 669 C C . PHE A 1 86 ? -4.289 7.082 3.77 1 98.5 86 PHE A C 1
ATOM 671 O O . PHE A 1 86 ? -3.615 7.754 4.551 1 98.5 86 PHE A O 1
ATOM 678 N N . CYS A 1 87 ? -4.465 5.805 3.92 1 97.62 87 CYS A N 1
ATOM 679 C CA . CYS A 1 87 ? -3.783 5.008 4.934 1 97.62 87 CYS A CA 1
ATOM 680 C C . CYS A 1 87 ? -2.768 4.066 4.297 1 97.62 87 CYS A C 1
ATOM 682 O O . CYS A 1 87 ? -3 3.541 3.205 1 97.62 87 CYS A O 1
ATOM 684 N N . GLN A 1 88 ? -1.659 3.861 4.949 1 98.06 88 GLN A N 1
ATOM 685 C CA . GLN A 1 88 ? -0.641 2.959 4.426 1 98.06 88 GLN A CA 1
ATOM 686 C C . GLN A 1 88 ? 0.226 2.393 5.547 1 98.06 88 GLN A C 1
ATOM 688 O O . GLN A 1 88 ? 0.337 2.994 6.617 1 98.06 88 GLN A O 1
ATOM 693 N N . SER A 1 89 ? 0.778 1.233 5.34 1 98.75 89 SER A N 1
ATOM 694 C CA . SER A 1 89 ? 1.702 0.606 6.277 1 98.75 89 SER A CA 1
ATOM 695 C C . SER A 1 89 ? 3.139 0.669 5.766 1 98.75 89 SER A C 1
ATOM 697 O O . SER A 1 89 ? 3.369 0.803 4.562 1 98.75 89 SER A O 1
ATOM 699 N N . GLY A 1 90 ? 4.039 0.569 6.711 1 98.75 90 GLY A N 1
ATOM 700 C CA . GLY A 1 90 ? 5.422 0.457 6.27 1 98.75 90 GLY A CA 1
ATOM 701 C C . GLY A 1 90 ? 6.402 0.314 7.418 1 98.75 90 GLY A C 1
ATOM 702 O O . GLY A 1 90 ? 6.035 -0.126 8.508 1 98.75 90 GLY A O 1
ATOM 703 N N . TYR A 1 91 ? 7.645 0.615 7.129 1 98.81 91 TYR A N 1
ATOM 704 C CA . TYR A 1 91 ? 8.766 0.189 7.957 1 98.81 91 TYR A CA 1
ATOM 705 C C . TYR A 1 91 ? 9.578 1.388 8.438 1 98.81 91 TYR A C 1
ATOM 707 O O . TYR A 1 91 ? 9.805 2.336 7.68 1 98.81 91 TYR A O 1
ATOM 715 N N . ASN A 1 92 ? 9.992 1.405 9.641 1 98.62 92 ASN A N 1
ATOM 716 C CA . ASN A 1 92 ? 11.188 2.066 10.156 1 98.62 92 ASN A CA 1
ATOM 717 C C . ASN A 1 92 ? 12.289 1.064 10.469 1 98.62 92 ASN A C 1
ATOM 719 O O . ASN A 1 92 ? 12.086 0.126 11.242 1 98.62 92 ASN A O 1
ATOM 723 N N . VAL A 1 93 ? 13.445 1.238 9.891 1 98.44 93 VAL A N 1
ATOM 724 C CA . VAL A 1 93 ? 14.5 0.252 10.125 1 98.44 93 VAL A CA 1
ATOM 725 C C . VAL A 1 93 ? 15.734 0.94 10.703 1 98.44 93 VAL A C 1
ATOM 727 O O . VAL A 1 93 ? 16.031 2.082 10.344 1 98.44 93 VAL A O 1
ATOM 730 N N . PHE A 1 94 ? 16.438 0.247 11.555 1 97.69 94 PHE A N 1
ATOM 731 C CA . PHE A 1 94 ? 17.578 0.758 12.32 1 97.69 94 PHE A CA 1
ATOM 732 C C . PHE A 1 94 ? 18.734 -0.217 12.273 1 97.69 94 PHE A C 1
ATOM 734 O O . PHE A 1 94 ? 18.547 -1.421 12.094 1 97.69 94 PHE A O 1
ATOM 741 N N . ASP A 1 95 ? 19.922 0.296 12.398 1 94.5 95 ASP A N 1
ATOM 742 C CA . ASP A 1 95 ? 21.094 -0.558 12.367 1 94.5 95 ASP A CA 1
ATOM 743 C C . ASP A 1 95 ? 21.359 -1.175 13.742 1 94.5 95 ASP A C 1
ATOM 745 O O . ASP A 1 95 ? 22.266 -2.01 13.891 1 94.5 95 ASP A O 1
ATOM 749 N N . LYS A 1 96 ? 20.609 -0.83 14.781 1 95.56 96 LYS A N 1
ATOM 750 C CA . LYS A 1 96 ? 20.688 -1.395 16.125 1 95.56 96 LYS A CA 1
ATOM 751 C C . LYS A 1 96 ? 19.359 -1.288 16.844 1 95.56 96 LYS A C 1
ATOM 753 O O . LYS A 1 96 ? 18.438 -0.602 16.375 1 95.56 96 LYS A O 1
ATOM 758 N N . GLU A 1 97 ? 19.281 -1.968 17.922 1 96.75 97 GLU A N 1
ATOM 759 C CA . GLU A 1 97 ? 18.062 -1.918 18.734 1 96.75 97 GLU A CA 1
ATOM 760 C C . GLU A 1 97 ? 17.859 -0.528 19.328 1 96.75 97 GLU A C 1
ATOM 762 O O . GLU A 1 97 ? 18.812 0.105 19.781 1 96.75 97 GLU A O 1
ATOM 767 N N . VAL A 1 98 ? 16.688 -0.04 19.281 1 97.38 98 VAL A N 1
ATOM 768 C CA . VAL A 1 98 ? 16.328 1.262 19.828 1 97.38 98 VAL A CA 1
ATOM 769 C C . VAL A 1 98 ? 15.039 1.14 20.641 1 97.38 98 VAL A C 1
ATOM 771 O O . VAL A 1 98 ? 14.273 0.189 20.469 1 97.38 98 VAL A O 1
ATOM 774 N N . PRO A 1 99 ? 14.789 2.066 21.578 1 97.12 99 PRO A N 1
ATOM 775 C CA . PRO A 1 99 ? 13.516 2.047 22.312 1 97.12 99 PRO A CA 1
ATOM 776 C C . PRO A 1 99 ? 12.312 2.301 21.406 1 97.12 99 PRO A C 1
ATOM 778 O O . PRO A 1 99 ? 12.461 2.889 20.328 1 97.12 99 PRO A O 1
ATOM 781 N N . ASP A 1 100 ? 11.156 1.877 21.859 1 98.25 100 ASP A N 1
ATOM 782 C CA . ASP A 1 100 ? 9.922 2.199 21.172 1 98.25 100 ASP A CA 1
ATOM 783 C C . ASP A 1 100 ? 9.672 3.705 21.141 1 98.25 100 ASP A C 1
ATOM 785 O O . ASP A 1 100 ? 9.992 4.406 22.109 1 98.25 100 ASP A O 1
ATOM 789 N N . PRO A 1 101 ? 9.148 4.203 20.125 1 98.06 101 PRO A N 1
ATOM 790 C CA . PRO A 1 101 ? 8.82 5.629 20.109 1 98.06 101 PRO A CA 1
ATOM 791 C C . PRO A 1 101 ? 7.645 5.984 21.016 1 98.06 101 PRO A C 1
ATOM 793 O O . PRO A 1 101 ? 6.75 5.156 21.219 1 98.06 101 PRO A O 1
ATOM 796 N N . PRO A 1 102 ? 7.57 7.191 21.484 1 98 102 PRO A N 1
ATOM 797 C CA . PRO A 1 102 ? 6.488 7.566 22.406 1 98 102 PRO A CA 1
ATOM 798 C C . PRO A 1 102 ? 5.125 7.594 21.719 1 98 102 PRO A C 1
ATOM 800 O O . PRO A 1 102 ? 4.09 7.59 22.391 1 98 102 PRO A O 1
ATOM 803 N N . TRP A 1 103 ? 5.086 7.609 20.453 1 98.38 103 TRP A N 1
ATOM 804 C CA . TRP A 1 103 ? 3.83 7.723 19.719 1 98.38 103 TRP A CA 1
ATOM 805 C C . TRP A 1 103 ? 3.371 6.359 19.203 1 98.38 103 TRP A C 1
ATOM 807 O O . TRP A 1 103 ? 2.492 6.273 18.344 1 98.38 103 TRP A O 1
ATOM 817 N N . LYS A 1 104 ? 3.943 5.227 19.688 1 98.12 104 LYS A N 1
ATOM 818 C CA . LYS A 1 104 ? 3.668 3.877 19.203 1 98.12 104 LYS A CA 1
ATOM 819 C C . LYS A 1 104 ? 2.188 3.535 19.344 1 98.12 104 LYS A C 1
ATOM 821 O O . LYS A 1 104 ? 1.651 2.744 18.562 1 98.12 104 LYS A O 1
ATOM 826 N N . ASP A 1 105 ? 1.509 4.16 20.344 1 97.44 105 ASP A N 1
ATOM 827 C CA . ASP A 1 105 ? 0.119 3.801 20.609 1 97.44 105 ASP A CA 1
ATOM 828 C C . ASP A 1 105 ? -0.838 4.684 19.812 1 97.44 105 ASP A C 1
ATOM 830 O O . ASP A 1 105 ? -2.053 4.48 19.844 1 97.44 105 ASP A O 1
ATOM 834 N N . ILE A 1 106 ? -0.341 5.668 19.125 1 98.25 106 ILE A N 1
ATOM 835 C CA . ILE A 1 106 ? -1.176 6.539 18.312 1 98.25 106 ILE A CA 1
ATOM 836 C C . ILE A 1 106 ? -1.412 5.898 16.938 1 98.25 106 ILE A C 1
ATOM 838 O O . ILE A 1 106 ? -2.535 5.906 16.438 1 98.25 106 ILE A O 1
ATOM 842 N N . VAL A 1 107 ? -0.405 5.297 16.359 1 98.31 107 VAL A N 1
ATOM 843 C CA . VAL A 1 107 ? -0.507 4.672 15.047 1 98.31 107 VAL A CA 1
ATOM 844 C C . VAL A 1 107 ? -1.214 3.322 15.172 1 98.31 107 VAL A C 1
ATOM 846 O O . VAL A 1 107 ? -1.494 2.861 16.281 1 98.31 107 VAL A O 1
ATOM 849 N N . LEU A 1 108 ? -1.541 2.771 14.094 1 97.94 108 LEU A N 1
ATOM 850 C CA . LEU A 1 108 ? -2.291 1.521 14.094 1 97.94 108 LEU A CA 1
ATOM 851 C C . LEU A 1 108 ? -1.359 0.33 13.891 1 97.94 108 LEU A C 1
ATOM 853 O O . LEU A 1 108 ? -0.516 0.342 12.992 1 97.94 108 LEU A O 1
ATOM 857 N N . GLY A 1 109 ? -1.565 -0.648 14.75 1 97.62 109 GLY A N 1
ATOM 858 C CA . GLY A 1 109 ? -0.898 -1.926 14.562 1 97.62 109 GLY A CA 1
ATOM 859 C C . GLY A 1 109 ? 0.604 -1.85 14.758 1 97.62 109 GLY A C 1
ATOM 860 O O . GLY A 1 109 ? 1.36 -2.547 14.078 1 97.62 109 GLY A O 1
ATOM 861 N N . PHE A 1 110 ? 1.071 -1.025 15.609 1 98.38 110 PHE A N 1
ATOM 862 C CA . PHE A 1 110 ? 2.502 -0.915 15.875 1 98.38 110 PHE A CA 1
ATOM 863 C C . PHE A 1 110 ? 3.066 -2.244 16.359 1 98.38 110 PHE A C 1
ATOM 865 O O . PHE A 1 110 ? 2.479 -2.895 17.219 1 98.38 110 PHE A O 1
ATOM 872 N N . ARG A 1 111 ? 4.207 -2.629 15.828 1 98.25 111 ARG A N 1
ATOM 873 C CA . ARG A 1 111 ? 4.91 -3.826 16.281 1 98.25 111 ARG A CA 1
ATOM 874 C C . ARG A 1 111 ? 6.375 -3.797 15.844 1 98.25 111 ARG A C 1
ATOM 876 O O . ARG A 1 111 ? 6.746 -3.041 14.945 1 98.25 111 ARG A O 1
ATOM 883 N N . HIS A 1 112 ? 7.152 -4.668 16.5 1 98.5 112 HIS A N 1
ATOM 884 C CA . HIS A 1 112 ? 8.531 -4.867 16.062 1 98.5 112 HIS A CA 1
ATOM 885 C C . HIS A 1 112 ? 8.609 -5.801 14.867 1 98.5 112 HIS A C 1
ATOM 887 O O . HIS A 1 112 ? 7.77 -6.691 14.711 1 98.5 112 HIS A O 1
ATOM 893 N N . LEU A 1 113 ? 9.617 -5.543 14.016 1 98.31 113 LEU A N 1
ATOM 894 C CA . LEU A 1 113 ? 9.828 -6.41 12.859 1 98.31 113 LEU A CA 1
ATOM 895 C C . LEU A 1 113 ? 10.297 -7.793 13.297 1 98.31 113 LEU A C 1
ATOM 897 O O . LEU A 1 113 ? 11.078 -7.914 14.25 1 98.31 113 LEU A O 1
ATOM 901 N N . THR A 1 114 ? 9.836 -8.781 12.594 1 96.88 114 THR A N 1
ATOM 902 C CA . THR A 1 114 ? 10.375 -10.125 12.773 1 96.88 114 THR A CA 1
ATOM 903 C C . THR A 1 114 ? 11.758 -10.25 12.133 1 96.88 114 THR A C 1
ATOM 905 O O . THR A 1 114 ? 12.156 -9.391 11.344 1 96.88 114 THR A O 1
ATOM 908 N N . GLU A 1 115 ? 12.43 -11.352 12.438 1 94.75 115 GLU A N 1
ATOM 909 C CA . GLU A 1 115 ? 13.742 -11.609 11.859 1 94.75 115 GLU A CA 1
ATOM 910 C C . GLU A 1 115 ? 13.672 -11.695 10.336 1 94.75 115 GLU A C 1
ATOM 912 O O . GLU A 1 115 ? 14.539 -11.172 9.641 1 94.75 115 GLU A O 1
ATOM 917 N N . ASP A 1 116 ? 12.648 -12.32 9.852 1 93.88 116 ASP A N 1
ATOM 918 C CA . ASP A 1 116 ? 12.5 -12.5 8.414 1 93.88 116 ASP A CA 1
ATOM 919 C C . ASP A 1 116 ? 12.258 -11.164 7.715 1 93.88 116 ASP A C 1
ATOM 921 O O . ASP A 1 116 ? 12.703 -10.953 6.582 1 93.88 116 ASP A O 1
ATOM 925 N N . GLU A 1 117 ? 11.562 -10.273 8.328 1 96.25 117 GLU A N 1
ATOM 926 C CA . GLU A 1 117 ? 11.312 -8.961 7.754 1 96.25 117 GLU A CA 1
ATOM 927 C C . GLU A 1 117 ? 12.586 -8.117 7.719 1 96.25 117 GLU A C 1
ATOM 929 O O . GLU A 1 117 ? 12.859 -7.438 6.73 1 96.25 117 GLU A O 1
ATOM 934 N N . VAL A 1 118 ? 13.312 -8.148 8.789 1 95.88 118 VAL A N 1
ATOM 935 C CA . VAL A 1 118 ? 14.508 -7.316 8.891 1 95.88 118 VAL A CA 1
ATOM 936 C C . VAL A 1 118 ? 15.516 -7.719 7.816 1 95.88 118 VAL A C 1
ATOM 938 O O . VAL A 1 118 ? 16.234 -6.871 7.281 1 95.88 118 VAL A O 1
ATOM 941 N N . LYS A 1 119 ? 15.547 -8.984 7.461 1 92.56 119 LYS A N 1
ATOM 942 C CA . LYS A 1 119 ? 16.5 -9.516 6.488 1 92.56 119 LYS A CA 1
ATOM 943 C C . LYS A 1 119 ? 16.297 -8.883 5.113 1 92.56 119 LYS A C 1
ATOM 945 O O . LYS A 1 119 ? 17.188 -8.922 4.266 1 92.56 119 LYS A O 1
ATOM 950 N N . LYS A 1 120 ? 15.211 -8.289 4.926 1 92.62 120 LYS A N 1
ATOM 951 C CA . LYS A 1 120 ? 14.898 -7.656 3.648 1 92.62 120 LYS A CA 1
ATOM 952 C C . LYS A 1 120 ? 15.719 -6.383 3.453 1 92.62 120 LYS A C 1
ATOM 954 O O . LYS A 1 120 ? 15.828 -5.875 2.336 1 92.62 120 LYS A O 1
ATOM 959 N N . PHE A 1 121 ? 16.234 -5.84 4.52 1 95.38 121 PHE A N 1
ATOM 960 C CA . PHE A 1 121 ? 16.859 -4.52 4.457 1 95.38 121 PHE A CA 1
ATOM 961 C C . PHE A 1 121 ? 18.328 -4.598 4.812 1 95.38 121 PHE A C 1
ATOM 963 O O . PHE A 1 121 ? 18.703 -4.523 5.988 1 95.38 121 PHE A O 1
ATOM 970 N N . PRO A 1 122 ? 19.141 -4.672 3.752 1 92.19 122 PRO A N 1
ATOM 971 C CA . PRO A 1 122 ? 20.578 -4.797 4 1 92.19 122 PRO A CA 1
ATOM 972 C C . PRO A 1 122 ? 21.125 -3.656 4.855 1 92.19 122 PRO A C 1
ATOM 974 O O . PRO A 1 122 ? 20.812 -2.488 4.613 1 92.19 122 PRO A O 1
ATOM 977 N N . GLY A 1 123 ? 21.922 -3.996 5.801 1 93.38 123 GLY A N 1
ATOM 978 C CA . GLY A 1 123 ? 22.562 -2.975 6.617 1 93.38 123 GLY A CA 1
ATOM 979 C C . GLY A 1 123 ? 21.766 -2.619 7.859 1 93.38 123 GLY A C 1
ATOM 980 O O . GLY A 1 123 ? 22.219 -1.835 8.695 1 93.38 123 GLY A O 1
ATOM 981 N N . TYR A 1 124 ? 20.625 -3.197 8.023 1 96.25 124 TYR A N 1
ATOM 982 C CA . TYR A 1 124 ? 19.781 -2.918 9.172 1 96.25 124 TYR A CA 1
ATOM 983 C C . TYR A 1 124 ? 19.484 -4.191 9.961 1 96.25 124 TYR A C 1
ATOM 985 O O . TYR A 1 124 ? 19.484 -5.289 9.391 1 96.25 124 TYR A O 1
ATOM 993 N N . SER A 1 125 ? 19.281 -4.074 11.266 1 96.38 125 SER A N 1
ATOM 994 C CA . SER A 1 125 ? 19.156 -5.262 12.102 1 96.38 125 SER A CA 1
ATOM 995 C C . SER A 1 125 ? 17.953 -5.168 13.023 1 96.38 125 SER A C 1
ATOM 997 O O . SER A 1 125 ? 17.688 -6.074 13.812 1 96.38 125 SER A O 1
ATOM 999 N N . TYR A 1 126 ? 17.234 -4.09 13.008 1 97.94 126 TYR A N 1
ATOM 1000 C CA . TYR A 1 126 ? 16.094 -3.836 13.875 1 97.94 126 TYR A CA 1
ATOM 1001 C C . TYR A 1 126 ? 15.07 -2.941 13.18 1 97.94 126 TYR A C 1
ATOM 1003 O O . TYR A 1 126 ? 15.391 -2.279 12.188 1 97.94 126 TYR A O 1
ATOM 1011 N N . GLY A 1 127 ? 13.773 -2.984 13.68 1 98.25 127 GLY A N 1
ATOM 1012 C CA . GLY A 1 127 ? 12.828 -2.066 13.062 1 98.25 127 GLY A CA 1
ATOM 1013 C C . GLY A 1 127 ? 11.422 -2.188 13.625 1 98.25 127 GLY A C 1
ATOM 1014 O O . GLY A 1 127 ? 11.164 -3.051 14.469 1 98.25 127 GLY A O 1
ATOM 1015 N N . TRP A 1 128 ? 10.633 -1.229 13.258 1 98.75 128 TRP A N 1
ATOM 1016 C CA . TRP A 1 128 ? 9.211 -1.17 13.586 1 98.75 128 TRP A CA 1
ATOM 1017 C C . TRP A 1 128 ? 8.352 -1.268 12.336 1 98.75 128 TRP A C 1
ATOM 1019 O O . TRP A 1 128 ? 8.812 -0.95 11.234 1 98.75 128 TRP A O 1
ATOM 1029 N N . PHE A 1 129 ? 7.16 -1.729 12.508 1 98.81 129 PHE A N 1
ATOM 1030 C CA . PHE A 1 129 ? 6.113 -1.726 11.492 1 98.81 129 PHE A CA 1
ATOM 1031 C C . PHE A 1 129 ? 4.832 -1.114 12.047 1 98.81 129 PHE A C 1
ATOM 1033 O O . PHE A 1 129 ? 4.453 -1.373 13.188 1 98.81 129 PHE A O 1
ATOM 1040 N N . ASN A 1 130 ? 4.176 -0.244 11.289 1 98.62 130 ASN A N 1
ATOM 1041 C CA . ASN A 1 130 ? 2.875 0.28 11.695 1 98.62 130 ASN A CA 1
ATOM 1042 C C . ASN A 1 130 ? 2.066 0.771 10.5 1 98.62 130 ASN A C 1
ATOM 1044 O O . ASN A 1 130 ? 2.57 0.797 9.375 1 98.62 130 ASN A O 1
ATOM 1048 N N . THR A 1 131 ? 0.833 1.018 10.656 1 98.62 131 THR A N 1
ATOM 1049 C CA . THR A 1 131 ? -0.044 1.71 9.719 1 98.62 131 THR A CA 1
ATOM 1050 C C . THR A 1 131 ? -0.267 3.156 10.148 1 98.62 131 THR A C 1
ATOM 1052 O O . THR A 1 131 ? -0.562 3.42 11.32 1 98.62 131 THR A O 1
ATOM 1055 N N . THR A 1 132 ? -0.03 4.035 9.25 1 98.62 132 THR A N 1
ATOM 1056 C CA . THR A 1 132 ? -0.202 5.457 9.547 1 98.62 132 THR A CA 1
ATOM 1057 C C . THR A 1 132 ? -0.976 6.148 8.43 1 98.62 132 THR A C 1
ATOM 1059 O O . THR A 1 132 ? -1.539 5.492 7.555 1 98.62 132 THR A O 1
ATOM 1062 N N . LEU A 1 133 ? -1.117 7.473 8.562 1 98.75 133 LEU A N 1
ATOM 1063 C CA . LEU A 1 133 ? -1.885 8.266 7.609 1 98.75 133 LEU A CA 1
ATOM 1064 C C . LEU A 1 133 ? -0.963 9.133 6.75 1 98.75 133 LEU A C 1
ATOM 1066 O O . LEU A 1 133 ? 0.065 9.609 7.23 1 98.75 133 LEU A O 1
ATOM 1070 N N . MET A 1 134 ? -1.311 9.219 5.559 1 98.81 134 MET A N 1
ATOM 1071 C CA . MET A 1 134 ? -0.653 10.086 4.586 1 98.81 134 MET A CA 1
ATOM 1072 C C . MET A 1 134 ? -1.548 11.266 4.219 1 98.81 134 MET A C 1
ATOM 1074 O O . MET A 1 134 ? -2.764 11.117 4.098 1 98.81 134 MET A O 1
ATOM 1078 N N . LEU A 1 135 ? -0.958 12.367 4.012 1 98.88 135 LEU A N 1
ATOM 1079 C CA . LEU A 1 135 ? -1.68 13.57 3.607 1 98.88 135 LEU A CA 1
ATOM 1080 C C . LEU A 1 135 ? -0.856 14.391 2.625 1 98.88 135 LEU A C 1
ATOM 1082 O O . LEU A 1 135 ? 0.164 14.977 2.998 1 98.88 135 LEU A O 1
ATOM 1086 N N . GLU A 1 136 ? -1.306 14.477 1.417 1 98.56 136 GLU A N 1
ATOM 1087 C CA . GLU A 1 136 ? -0.598 15.242 0.395 1 98.56 136 GLU A CA 1
ATOM 1088 C C . GLU A 1 136 ? -1.069 16.688 0.366 1 98.56 136 GLU A C 1
ATOM 1090 O O . GLU A 1 136 ? -2.178 16.984 -0.088 1 98.56 136 GLU A O 1
ATOM 1095 N N . CYS A 1 137 ? -0.167 17.578 0.703 1 98.38 137 CYS A N 1
ATOM 1096 C CA . CYS A 1 137 ? -0.52 18.984 0.828 1 98.38 137 CYS A CA 1
ATOM 1097 C C . CYS A 1 137 ? -0.954 19.562 -0.516 1 98.38 137 CYS A C 1
ATOM 1099 O O . CYS A 1 137 ? -1.794 20.453 -0.568 1 98.38 137 CYS A O 1
ATOM 1101 N N . ARG A 1 138 ? -0.472 18.984 -1.6 1 97.5 138 ARG A N 1
ATOM 1102 C CA . ARG A 1 138 ? -0.843 19.484 -2.924 1 97.5 138 ARG A CA 1
ATOM 1103 C C . ARG A 1 138 ? -2.35 19.391 -3.139 1 97.5 138 ARG A C 1
ATOM 1105 O O . ARG A 1 138 ? -2.918 20.141 -3.93 1 97.5 138 ARG A O 1
ATOM 1112 N N . SER A 1 139 ? -2.979 18.469 -2.463 1 98.38 139 SER A N 1
ATOM 1113 C CA . SER A 1 139 ? -4.426 18.312 -2.543 1 98.38 139 SER A CA 1
ATOM 1114 C C . SER A 1 139 ? -5.117 18.922 -1.319 1 98.38 139 SER A C 1
ATOM 1116 O O . SER A 1 139 ? -6.184 19.516 -1.435 1 98.38 139 SER A O 1
ATOM 1118 N N . TYR A 1 140 ? -4.543 18.766 -0.212 1 98.81 140 TYR A N 1
ATOM 1119 C CA . TYR A 1 140 ? -5.141 19.141 1.062 1 98.81 140 TYR A CA 1
ATOM 1120 C C . TYR A 1 140 ? -5.23 20.656 1.188 1 98.81 140 TYR A C 1
ATOM 1122 O O . TYR A 1 140 ? -6.238 21.188 1.658 1 98.81 140 TYR A O 1
ATOM 1130 N N . LEU A 1 141 ? -4.191 21.391 0.776 1 98.88 141 LEU A N 1
ATOM 1131 C CA . LEU A 1 141 ? -4.145 22.828 0.97 1 98.88 141 LEU A CA 1
ATOM 1132 C C . LEU A 1 141 ? -5.207 23.531 0.125 1 98.88 141 LEU A C 1
ATOM 1134 O O . LEU A 1 141 ? -5.891 24.438 0.605 1 98.88 141 LEU A O 1
ATOM 1138 N N . PRO A 1 142 ? -5.367 23.125 -1.141 1 98.75 142 PRO A N 1
ATOM 1139 C CA . PRO A 1 142 ? -6.488 23.688 -1.893 1 98.75 142 PRO A CA 1
ATOM 1140 C C . PRO A 1 142 ? -7.836 23.422 -1.229 1 98.75 142 PRO A C 1
ATOM 1142 O O . PRO A 1 142 ? -8.703 24.312 -1.213 1 98.75 142 PRO A O 1
ATOM 1145 N N . TRP A 1 143 ? -8.008 22.281 -0.728 1 98.69 143 TRP A N 1
ATOM 1146 C CA . TRP A 1 143 ? -9.25 21.953 -0.035 1 98.69 143 TRP A CA 1
ATOM 1147 C C . TRP A 1 143 ? -9.438 22.844 1.188 1 98.69 143 TRP A C 1
ATOM 1149 O O . TRP A 1 143 ? -10.523 23.375 1.408 1 98.69 143 TRP A O 1
ATOM 1159 N N . LEU A 1 144 ? -8.391 23 2.025 1 98.56 144 LEU A N 1
ATOM 1160 C CA . LEU A 1 144 ? -8.445 23.875 3.186 1 98.56 144 LEU A CA 1
ATOM 1161 C C . LEU A 1 144 ? -8.781 25.312 2.768 1 98.56 144 LEU A C 1
ATOM 1163 O O . LEU A 1 144 ? -9.586 25.969 3.422 1 98.56 144 LEU A O 1
ATOM 1167 N N . THR A 1 145 ? -8.125 25.734 1.712 1 98.81 145 THR A N 1
ATOM 1168 C CA . THR A 1 145 ? -8.352 27.078 1.207 1 98.81 145 THR A CA 1
ATOM 1169 C C . THR A 1 145 ? -9.82 27.281 0.845 1 98.81 145 THR A C 1
ATOM 1171 O O . THR A 1 145 ? -10.422 28.297 1.214 1 98.81 145 THR A O 1
ATOM 1174 N N . GLN A 1 146 ? -10.359 26.328 0.156 1 98.62 146 GLN A N 1
ATOM 1175 C CA . GLN A 1 146 ? -11.758 26.406 -0.24 1 98.62 146 GLN A CA 1
ATOM 1176 C C . GLN A 1 146 ? -12.672 26.438 0.979 1 98.62 146 GLN A C 1
ATOM 1178 O O . GLN A 1 146 ? -13.641 27.203 1.021 1 98.62 146 GLN A O 1
ATOM 1183 N N . ARG A 1 147 ? -12.43 25.641 1.956 1 98.31 147 ARG A N 1
ATOM 1184 C CA . ARG A 1 147 ? -13.203 25.609 3.189 1 98.31 147 ARG A CA 1
ATOM 1185 C C . ARG A 1 147 ? -13.156 26.953 3.898 1 98.31 147 ARG A C 1
ATOM 1187 O O . ARG A 1 147 ? -14.18 27.422 4.41 1 98.31 147 ARG A O 1
ATOM 1194 N N . LEU A 1 148 ? -12 27.516 3.916 1 98.88 148 LEU A N 1
ATOM 1195 C CA . LEU A 1 148 ? -11.812 28.812 4.555 1 98.88 148 LEU A CA 1
ATOM 1196 C C . LEU A 1 148 ? -12.594 29.906 3.82 1 98.88 148 LEU A C 1
ATOM 1198 O O . LEU A 1 148 ? -13.266 30.719 4.449 1 98.88 148 LEU A O 1
ATOM 1202 N N . LYS A 1 149 ? -12.523 29.859 2.521 1 98.75 149 LYS A N 1
ATOM 1203 C CA . LYS A 1 149 ? -13.266 30.828 1.727 1 98.75 149 LYS A CA 1
ATOM 1204 C C . LYS A 1 149 ? -14.766 30.688 1.964 1 98.75 149 LYS A C 1
ATOM 1206 O O . LYS A 1 149 ? -15.477 31.703 2.076 1 98.75 149 LYS A O 1
ATOM 1211 N N . GLU A 1 150 ? -15.227 29.516 2.055 1 98.31 150 GLU A N 1
ATOM 1212 C CA . GLU A 1 150 ? -16.641 29.266 2.297 1 98.31 150 GLU A CA 1
ATOM 1213 C C . GLU A 1 150 ? -17.078 29.828 3.646 1 98.31 150 GLU A C 1
ATOM 1215 O O . GLU A 1 150 ? -18.25 30.156 3.832 1 98.31 150 GLU A O 1
ATOM 1220 N N . LYS A 1 151 ? -16.156 29.984 4.523 1 98.19 151 LYS A N 1
ATOM 1221 C CA . LYS A 1 151 ? -16.469 30.484 5.859 1 98.19 151 LYS A CA 1
ATOM 1222 C C . LYS A 1 151 ? -16.219 31.984 5.945 1 98.19 151 LYS A C 1
ATOM 1224 O O . LYS A 1 151 ? -16.312 32.562 7.023 1 98.19 151 LYS A O 1
ATOM 1229 N N . GLY A 1 152 ? -15.859 32.562 4.832 1 98.06 152 GLY A N 1
ATOM 1230 C CA . GLY A 1 152 ? -15.727 34 4.758 1 98.06 152 GLY A CA 1
ATOM 1231 C C . GLY A 1 152 ? -14.336 34.5 5.105 1 98.06 152 GLY A C 1
ATOM 1232 O O . GLY A 1 152 ? -14.125 35.688 5.305 1 98.06 152 GLY A O 1
ATOM 1233 N N . VAL A 1 153 ? -13.406 33.594 5.203 1 98.81 153 VAL A N 1
ATOM 1234 C CA . VAL A 1 153 ? -12.031 33.969 5.48 1 98.81 153 VAL A CA 1
ATOM 1235 C C . VAL A 1 153 ? -11.438 34.656 4.25 1 98.81 153 VAL A C 1
ATOM 1237 O O . VAL A 1 153 ? -11.648 34.219 3.119 1 98.81 153 VAL A O 1
ATOM 1240 N N . LYS A 1 154 ? -10.719 35.75 4.465 1 98.69 154 LYS A N 1
ATOM 1241 C CA . LYS A 1 154 ? -10.086 36.5 3.385 1 98.69 154 LYS A CA 1
ATOM 1242 C C . LYS A 1 154 ? -8.617 36.094 3.221 1 98.69 154 LYS A C 1
ATOM 1244 O O . LYS A 1 154 ? -7.988 35.625 4.172 1 98.69 154 LYS A O 1
ATOM 1249 N N . PHE A 1 155 ? -8.148 36.25 2.006 1 98.81 155 PHE A N 1
ATOM 1250 C CA . PHE A 1 155 ? -6.758 35.938 1.688 1 98.81 155 PHE A CA 1
ATOM 1251 C C . PHE A 1 155 ? -6.059 37.156 1.069 1 98.81 155 PHE A C 1
ATOM 1253 O O . PHE A 1 155 ? -6.621 37.812 0.215 1 98.81 155 PHE A O 1
ATOM 1260 N N . GLU A 1 156 ? -4.898 37.438 1.577 1 98.44 156 GLU A N 1
ATOM 1261 C CA . GLU A 1 156 ? -4.059 38.5 1.038 1 98.44 156 GLU A CA 1
ATOM 1262 C C . GLU A 1 156 ? -2.652 38 0.728 1 98.44 156 GLU A C 1
ATOM 1264 O O . GLU A 1 156 ? -1.936 37.531 1.627 1 98.44 156 GLU A O 1
ATOM 1269 N N . GLN A 1 157 ? -2.268 38.031 -0.547 1 98.25 157 GLN A N 1
ATOM 1270 C CA . GLN A 1 157 ? -0.897 37.688 -0.916 1 98.25 157 GLN A CA 1
ATOM 1271 C C . GLN A 1 157 ? 0.029 38.875 -0.761 1 98.25 157 GLN A C 1
ATOM 1273 O O . GLN A 1 157 ? 0.037 39.781 -1.606 1 98.25 157 GLN A O 1
ATOM 1278 N N . ARG A 1 158 ? 0.759 38.844 0.31 1 96.25 158 ARG A N 1
ATOM 1279 C CA . ARG A 1 158 ? 1.639 39.938 0.683 1 96.25 158 ARG A CA 1
ATOM 1280 C C . ARG A 1 158 ? 2.793 39.469 1.549 1 96.25 158 ARG A C 1
ATOM 1282 O O . ARG A 1 158 ? 2.588 38.688 2.496 1 96.25 158 ARG A O 1
ATOM 1289 N N . LYS A 1 159 ? 3.99 39.844 1.168 1 94.44 159 LYS A N 1
ATOM 1290 C CA . LYS A 1 159 ? 5.152 39.531 2.002 1 94.44 159 LYS A CA 1
ATOM 1291 C C . LYS A 1 159 ? 5.258 40.531 3.168 1 94.44 159 LYS A C 1
ATOM 1293 O O . LYS A 1 159 ? 5.234 41.75 2.971 1 94.44 159 LYS A O 1
ATOM 1298 N N . ILE A 1 160 ? 5.359 39.969 4.344 1 92.56 160 ILE A N 1
ATOM 1299 C CA . ILE A 1 160 ? 5.473 40.781 5.555 1 92.56 160 ILE A CA 1
ATOM 1300 C C . ILE A 1 160 ? 6.906 40.75 6.074 1 92.56 160 ILE A C 1
ATOM 1302 O O . ILE A 1 160 ? 7.508 39.656 6.156 1 92.56 160 ILE A O 1
ATOM 1306 N N . ALA A 1 161 ? 7.445 41.906 6.34 1 92.75 161 ALA A N 1
ATOM 1307 C CA . ALA A 1 161 ? 8.828 42 6.812 1 92.75 161 ALA A CA 1
ATOM 1308 C C . ALA A 1 161 ? 8.883 41.969 8.336 1 92.75 161 ALA A C 1
ATOM 1310 O O . ALA A 1 161 ? 9.898 41.562 8.914 1 92.75 161 ALA A O 1
ATOM 1311 N N . SER A 1 162 ? 7.789 42.469 8.906 1 95.06 162 SER A N 1
ATOM 1312 C CA . SER A 1 162 ? 7.668 42.5 10.359 1 95.06 162 SER A CA 1
ATOM 1313 C C . SER A 1 162 ? 6.219 42.344 10.797 1 95.06 162 SER A C 1
ATOM 1315 O O . SER A 1 162 ? 5.301 42.812 10.117 1 95.06 162 SER A O 1
ATOM 1317 N N . LEU A 1 163 ? 6.031 41.719 11.984 1 95.62 163 LEU A N 1
ATOM 1318 C CA . LEU A 1 163 ? 4.676 41.562 12.484 1 95.62 163 LEU A CA 1
ATOM 1319 C C . LEU A 1 163 ? 4.027 42.906 12.766 1 95.62 163 LEU A C 1
ATOM 1321 O O . LEU A 1 163 ? 2.801 43.031 12.773 1 95.62 163 LEU A O 1
ATOM 1325 N N . SER A 1 164 ? 4.812 43.906 12.969 1 94.38 164 SER A N 1
ATOM 1326 C CA . SER A 1 164 ? 4.312 45.25 13.242 1 94.38 164 SER A CA 1
ATOM 1327 C C . SER A 1 164 ? 3.436 45.75 12.102 1 94.38 164 SER A C 1
ATOM 1329 O O . SER A 1 164 ? 2.533 46.562 12.312 1 94.38 164 SER A O 1
ATOM 1331 N N . GLU A 1 165 ? 3.758 45.219 10.922 1 94.25 165 GLU A N 1
ATOM 1332 C CA . GLU A 1 165 ? 3.023 45.656 9.734 1 94.25 165 GLU A CA 1
ATOM 1333 C C . GLU A 1 165 ? 1.551 45.25 9.828 1 94.25 165 GLU A C 1
ATOM 1335 O O . GLU A 1 165 ? 0.703 45.844 9.164 1 94.25 165 GLU A O 1
ATOM 1340 N N . VAL A 1 166 ? 1.261 44.25 10.672 1 94.31 166 VAL A N 1
ATOM 1341 C CA . VAL A 1 166 ? -0.123 43.781 10.734 1 94.31 166 VAL A CA 1
ATOM 1342 C C . VAL A 1 166 ? -0.698 44.062 12.117 1 94.31 166 VAL A C 1
ATOM 1344 O O . VAL A 1 166 ? -1.918 44.094 12.297 1 94.31 166 VAL A O 1
ATOM 1347 N N . CYS A 1 167 ? 0.052 44.312 13.117 1 94.38 167 CYS A N 1
ATOM 1348 C CA . CYS A 1 167 ? -0.396 44.5 14.492 1 94.38 167 CYS A CA 1
ATOM 1349 C C . CYS A 1 167 ? -1.291 45.719 14.625 1 94.38 167 CYS A C 1
ATOM 1351 O O . CYS A 1 167 ? -2.184 45.75 15.469 1 94.38 167 CYS A O 1
ATOM 1353 N N . SER A 1 168 ? -1.149 46.75 13.789 1 91.31 168 SER A N 1
ATOM 1354 C CA . SER A 1 168 ? -1.959 47.969 13.898 1 91.31 168 SER A CA 1
ATOM 1355 C C . SER A 1 168 ? -3.357 47.75 13.336 1 91.31 168 SER A C 1
ATOM 1357 O O . SER A 1 168 ? -4.312 48.406 13.758 1 91.31 168 SER A O 1
ATOM 1359 N N . ASP A 1 169 ? -3.451 46.844 12.508 1 95.25 169 ASP A N 1
ATOM 1360 C CA . ASP A 1 169 ? -4.691 46.688 11.75 1 95.25 169 ASP A CA 1
ATOM 1361 C C . ASP A 1 169 ? -5.543 45.562 12.297 1 95.25 169 ASP A C 1
ATOM 1363 O O . ASP A 1 169 ? -6.73 45.438 11.977 1 95.25 169 ASP A O 1
ATOM 1367 N N . TYR A 1 170 ? -4.992 44.75 13.156 1 97.88 170 TYR A N 1
ATOM 1368 C CA . TYR A 1 170 ? -5.699 43.562 13.625 1 97.88 170 TYR A CA 1
ATOM 1369 C C . TYR A 1 170 ? -5.656 43.469 15.148 1 97.88 170 TYR A C 1
ATOM 1371 O O . TYR A 1 170 ? -4.723 43.969 15.781 1 97.88 170 TYR A O 1
ATOM 1379 N N . ASP A 1 171 ? -6.66 42.812 15.727 1 97.81 171 ASP A N 1
ATOM 1380 C CA . ASP A 1 171 ? -6.773 42.688 17.172 1 97.81 171 ASP A CA 1
ATOM 1381 C C . ASP A 1 171 ? -5.895 41.562 17.688 1 97.81 171 ASP A C 1
ATOM 1383 O O . ASP A 1 171 ? -5.395 41.625 18.812 1 97.81 171 ASP A O 1
ATOM 1387 N N . VAL A 1 172 ? -5.785 40.5 16.953 1 98.56 172 VAL A N 1
ATOM 1388 C CA . VAL A 1 172 ? -4.984 39.312 17.297 1 98.56 172 VAL A CA 1
ATOM 1389 C C . VAL A 1 172 ? -4.215 38.844 16.062 1 98.56 172 VAL A C 1
ATOM 1391 O O . VAL A 1 172 ? -4.746 38.844 14.953 1 98.56 172 VAL A O 1
ATOM 1394 N N . VAL A 1 173 ? -2.943 38.469 16.266 1 98.69 173 VAL A N 1
ATOM 1395 C CA . VAL A 1 173 ? -2.098 37.969 15.203 1 98.69 173 VAL A CA 1
ATOM 1396 C C . VAL A 1 173 ? -1.721 36.5 15.508 1 98.69 173 VAL A C 1
ATOM 1398 O O . VAL A 1 173 ? -1.314 36.188 16.625 1 98.69 173 VAL A O 1
ATOM 1401 N N . ILE A 1 174 ? -1.922 35.625 14.602 1 98.88 174 ILE A N 1
ATOM 1402 C CA . ILE A 1 174 ? -1.369 34.25 14.656 1 98.88 174 ILE A CA 1
ATOM 1403 C C . ILE A 1 174 ? -0.2 34.156 13.68 1 98.88 174 ILE A C 1
ATOM 1405 O O . ILE A 1 174 ? -0.389 34.219 12.461 1 98.88 174 ILE A O 1
ATOM 1409 N N . ASN A 1 175 ? 0.97 34 14.227 1 98.69 175 ASN A N 1
ATOM 1410 C CA . ASN A 1 175 ? 2.199 34 13.438 1 98.69 175 ASN A CA 1
ATOM 1411 C C . ASN A 1 175 ? 2.615 32.562 13.062 1 98.69 175 ASN A C 1
ATOM 1413 O O . ASN A 1 175 ? 3.15 31.844 13.891 1 98.69 175 ASN A O 1
ATOM 1417 N N . CYS A 1 176 ? 2.428 32.25 11.828 1 98.62 176 CYS A N 1
ATOM 1418 C CA . CYS A 1 176 ? 2.803 30.953 11.25 1 98.62 176 CYS A CA 1
ATOM 1419 C C . CYS A 1 176 ? 3.787 31.141 10.102 1 98.62 176 CYS A C 1
ATOM 1421 O O . CYS A 1 176 ? 3.703 30.438 9.086 1 98.62 176 CYS A O 1
ATOM 1423 N N . CYS A 1 177 ? 4.738 31.984 10.148 1 96.38 177 CYS A N 1
ATOM 1424 C CA . CYS A 1 177 ? 5.551 32.438 9.023 1 96.38 177 CYS A CA 1
ATOM 1425 C C . CYS A 1 177 ? 6.66 31.422 8.727 1 96.38 177 CYS A C 1
ATOM 1427 O O . CYS A 1 177 ? 7.359 31.547 7.719 1 96.38 177 CYS A O 1
ATOM 1429 N N . GLY A 1 178 ? 6.848 30.391 9.57 1 96.12 178 GLY A N 1
ATOM 1430 C CA . GLY A 1 178 ? 7.816 29.344 9.289 1 96.12 178 GLY A CA 1
ATOM 1431 C C . GLY A 1 178 ? 9.25 29.844 9.289 1 96.12 178 GLY A C 1
ATOM 1432 O O . GLY A 1 178 ? 9.703 30.438 10.266 1 96.12 178 GLY A O 1
ATOM 1433 N N . LEU A 1 179 ? 9.953 29.688 8.172 1 96.69 179 LEU A N 1
ATOM 1434 C CA . LEU A 1 179 ? 11.383 29.969 8.062 1 96.69 179 LEU A CA 1
ATOM 1435 C C . LEU A 1 179 ? 11.648 31.469 8.219 1 96.69 179 LEU A C 1
ATOM 1437 O O . LEU A 1 179 ? 12.703 31.859 8.719 1 96.69 179 LEU A O 1
ATOM 1441 N N . SER A 1 180 ? 10.719 32.312 7.859 1 96.44 180 SER A N 1
ATOM 1442 C CA . SER A 1 180 ? 10.891 33.75 7.91 1 96.44 180 SER A CA 1
ATOM 1443 C C . SER A 1 180 ? 10.977 34.25 9.352 1 96.44 180 SER A C 1
ATOM 1445 O O . SER A 1 180 ? 11.375 35.375 9.594 1 96.44 180 SER A O 1
ATOM 1447 N N . ALA A 1 181 ? 10.594 33.375 10.281 1 96.56 181 ALA A N 1
ATOM 1448 C CA . ALA A 1 181 ? 10.672 33.75 11.688 1 96.56 181 ALA A CA 1
ATOM 1449 C C . ALA A 1 181 ? 12.109 34.094 12.078 1 96.56 181 ALA A C 1
ATOM 1451 O O . ALA A 1 181 ? 12.328 34.906 12.969 1 96.56 181 ALA A O 1
ATOM 1452 N N . ARG A 1 182 ? 13.031 33.438 11.406 1 96.69 182 ARG A N 1
ATOM 1453 C CA . ARG A 1 182 ? 14.438 33.719 11.711 1 96.69 182 ARG A CA 1
ATOM 1454 C C . ARG A 1 182 ? 14.734 35.219 11.578 1 96.69 182 ARG A C 1
ATOM 1456 O O . ARG A 1 182 ? 15.328 35.812 12.477 1 96.69 182 ARG A O 1
ATOM 1463 N N . LYS A 1 183 ? 14.336 35.812 10.492 1 94.69 183 LYS A N 1
ATOM 1464 C CA . LYS A 1 183 ? 14.602 37.219 10.227 1 94.69 183 LYS A CA 1
ATOM 1465 C C . LYS A 1 183 ? 13.539 38.125 10.875 1 94.69 183 LYS A C 1
ATOM 1467 O O . LYS A 1 183 ? 13.875 39.094 11.562 1 94.69 183 LYS A O 1
ATOM 1472 N N . MET A 1 184 ? 12.273 37.719 10.695 1 93.94 184 MET A N 1
ATOM 1473 C CA . MET A 1 184 ? 11.156 38.562 11.109 1 93.94 184 MET A CA 1
ATOM 1474 C C . MET A 1 184 ? 11.141 38.75 12.625 1 93.94 184 MET A C 1
ATOM 1476 O O . MET A 1 184 ? 10.758 39.812 13.125 1 93.94 184 MET A O 1
ATOM 1480 N N . LEU A 1 185 ? 11.516 37.719 13.344 1 94.81 185 LEU A N 1
ATOM 1481 C CA . LEU A 1 185 ? 11.438 37.719 14.797 1 94.81 185 LEU A CA 1
ATOM 1482 C C . LEU A 1 185 ? 12.828 37.625 15.414 1 94.81 185 LEU A C 1
ATOM 1484 O O . LEU A 1 185 ? 12.961 37.531 16.641 1 94.81 185 LEU A O 1
ATOM 1488 N N . ASN A 1 186 ? 13.867 37.656 14.594 1 95.81 186 ASN A N 1
ATOM 1489 C CA . ASN A 1 186 ? 15.234 37.438 15.047 1 95.81 186 ASN A CA 1
ATOM 1490 C C . ASN A 1 186 ? 15.367 36.156 15.867 1 95.81 186 ASN A C 1
ATOM 1492 O O . ASN A 1 186 ? 16.062 36.156 16.891 1 95.81 186 ASN A O 1
ATOM 1496 N N . ASP A 1 187 ? 14.562 35.188 15.531 1 97.38 187 ASP A N 1
ATOM 1497 C CA . ASP A 1 187 ? 14.672 33.875 16.172 1 97.38 187 ASP A CA 1
ATOM 1498 C C . ASP A 1 187 ? 15.781 33.031 15.539 1 97.38 187 ASP A C 1
ATOM 1500 O O . ASP A 1 187 ? 15.523 32.25 14.625 1 97.38 187 ASP A O 1
ATOM 1504 N N . GLN A 1 188 ? 16.922 33.031 16.125 1 96.81 188 GLN A N 1
ATOM 1505 C CA . GLN A 1 188 ? 18.109 32.406 15.539 1 96.81 188 GLN A CA 1
ATOM 1506 C C . GLN A 1 188 ? 18.062 30.891 15.656 1 96.81 188 GLN A C 1
ATOM 1508 O O . GLN A 1 188 ? 18.828 30.188 15.016 1 96.81 188 GLN A O 1
ATOM 1513 N N . GLU A 1 189 ? 17.141 30.406 16.391 1 97.25 189 GLU A N 1
ATOM 1514 C CA . GLU A 1 189 ? 16.984 28.953 16.5 1 97.25 189 GLU A CA 1
ATOM 1515 C C . GLU A 1 189 ? 16.359 28.359 15.242 1 97.25 189 GLU A C 1
ATOM 1517 O O . GLU A 1 189 ? 16.438 27.156 15.008 1 97.25 189 GLU A O 1
ATOM 1522 N N . VAL A 1 190 ? 15.742 29.188 14.477 1 98.31 190 VAL A N 1
ATOM 1523 C CA . VAL A 1 190 ? 15.125 28.719 13.234 1 98.31 190 VAL A CA 1
ATOM 1524 C C . VAL A 1 190 ? 16.188 28.641 12.133 1 98.31 190 VAL A C 1
ATOM 1526 O O . VAL A 1 190 ? 16.875 29.625 11.844 1 98.31 190 VAL A O 1
ATOM 1529 N N . LYS A 1 191 ? 16.344 27.484 11.586 1 98.12 191 LYS A N 1
ATOM 1530 C CA . LYS A 1 191 ? 17.281 27.234 10.5 1 98.12 191 LYS A CA 1
ATOM 1531 C C . LYS A 1 191 ? 16.594 26.531 9.336 1 98.12 191 LYS A C 1
ATOM 1533 O O . LYS A 1 191 ? 15.617 25.812 9.531 1 98.12 191 LYS A O 1
ATOM 1538 N N . PRO A 1 192 ? 17.156 26.781 8.117 1 98.06 192 PRO A N 1
ATOM 1539 C CA . PRO A 1 192 ? 16.625 25.984 7.004 1 98.06 192 PRO A CA 1
ATOM 1540 C C . PRO A 1 192 ? 17.047 24.516 7.066 1 98.06 192 PRO A C 1
ATOM 1542 O O . PRO A 1 192 ? 18.203 24.219 7.355 1 98.06 192 PRO A O 1
ATOM 1545 N N . GLY A 1 193 ? 16.125 23.625 6.949 1 97.44 193 GLY A N 1
ATOM 1546 C CA . GLY A 1 193 ? 16.422 22.234 6.637 1 97.44 193 GLY A CA 1
ATOM 1547 C C . GLY A 1 193 ? 16.219 21.891 5.168 1 97.44 193 GLY A C 1
ATOM 1548 O O . GLY A 1 193 ? 15.117 21.562 4.738 1 97.44 193 GLY A O 1
ATOM 1549 N N . ARG A 1 194 ? 17.297 21.969 4.457 1 97.88 194 ARG A N 1
ATOM 1550 C CA . ARG A 1 194 ? 17.219 21.766 3.016 1 97.88 194 ARG A CA 1
ATOM 1551 C C . ARG A 1 194 ? 16.969 20.297 2.689 1 97.88 194 ARG A C 1
ATOM 1553 O O . ARG A 1 194 ? 17.578 19.406 3.287 1 97.88 194 ARG A O 1
ATOM 1560 N N . GLY A 1 195 ? 16.016 20.062 1.807 1 96.5 195 GLY A N 1
ATOM 1561 C CA . GLY A 1 195 ? 15.75 18.719 1.302 1 96.5 195 GLY A CA 1
ATOM 1562 C C . GLY A 1 195 ? 15.594 18.672 -0.207 1 96.5 195 GLY A C 1
ATOM 1563 O O . GLY A 1 195 ? 15.375 19.703 -0.846 1 96.5 195 GLY A O 1
ATOM 1564 N N . GLN A 1 196 ? 15.891 17.547 -0.776 1 97.19 196 GLN A N 1
ATOM 1565 C CA . GLN A 1 196 ? 15.641 17.219 -2.176 1 97.19 196 GLN A CA 1
ATOM 1566 C C . GLN A 1 196 ? 14.844 15.922 -2.299 1 97.19 196 GLN A C 1
ATOM 1568 O O . GLN A 1 196 ? 15.086 14.961 -1.569 1 97.19 196 GLN A O 1
ATOM 1573 N N . ILE A 1 197 ? 13.852 15.953 -3.191 1 98 197 ILE A N 1
ATOM 1574 C CA . ILE A 1 197 ? 13.016 14.781 -3.395 1 98 197 ILE A CA 1
ATOM 1575 C C . ILE A 1 197 ? 12.906 14.477 -4.887 1 98 197 ILE A C 1
ATOM 1577 O O . ILE A 1 197 ? 12.742 15.383 -5.703 1 98 197 ILE A O 1
ATOM 1581 N N . VAL A 1 198 ? 13.109 13.234 -5.234 1 98.5 198 VAL A N 1
ATOM 1582 C CA . VAL A 1 198 ? 12.773 12.727 -6.559 1 98.5 198 VAL A CA 1
ATOM 1583 C C . VAL A 1 198 ? 11.477 11.922 -6.496 1 98.5 198 VAL A C 1
ATOM 1585 O O . VAL A 1 198 ? 11.328 11.039 -5.645 1 98.5 198 VAL A O 1
ATOM 1588 N N . ARG A 1 199 ? 10.516 12.273 -7.34 1 98.75 199 ARG A N 1
ATOM 1589 C CA . ARG A 1 199 ? 9.281 11.508 -7.441 1 98.75 199 ARG A CA 1
ATOM 1590 C C . ARG A 1 199 ? 9.297 10.602 -8.664 1 98.75 199 ARG A C 1
ATOM 1592 O O . ARG A 1 199 ? 9.602 11.047 -9.773 1 98.75 199 ARG A O 1
ATOM 1599 N N . VAL A 1 200 ? 8.953 9.352 -8.398 1 98.88 200 VAL A N 1
ATOM 1600 C CA . VAL A 1 200 ? 9.039 8.391 -9.492 1 98.88 200 VAL A CA 1
ATOM 1601 C C . VAL A 1 200 ? 7.711 7.648 -9.641 1 98.88 200 VAL A C 1
ATOM 1603 O O . VAL A 1 200 ? 6.922 7.586 -8.695 1 98.88 200 VAL A O 1
ATOM 1606 N N . HIS A 1 201 ? 7.438 7.18 -10.852 1 98.75 201 HIS A N 1
ATOM 1607 C CA . HIS A 1 201 ? 6.32 6.277 -11.094 1 98.75 201 HIS A CA 1
ATOM 1608 C C . HIS A 1 201 ? 6.664 4.848 -10.688 1 98.75 201 HIS A C 1
ATOM 1610 O O . HIS A 1 201 ? 7.332 4.133 -11.438 1 98.75 201 HIS A O 1
ATOM 1616 N N . ALA A 1 202 ? 6.246 4.402 -9.57 1 98.62 202 ALA A N 1
ATOM 1617 C CA . ALA A 1 202 ? 6.516 3.068 -9.039 1 98.62 202 ALA A CA 1
ATOM 1618 C C . ALA A 1 202 ? 5.312 2.531 -8.266 1 98.62 202 ALA A C 1
ATOM 1620 O O . ALA A 1 202 ? 5.41 2.254 -7.07 1 98.62 202 ALA A O 1
ATOM 1621 N N . PRO A 1 203 ? 4.207 2.314 -8.992 1 98.38 203 PRO A N 1
ATOM 1622 C CA . PRO A 1 203 ? 2.959 1.937 -8.336 1 98.38 203 PRO A CA 1
ATOM 1623 C C . PRO A 1 203 ? 3.037 0.568 -7.66 1 98.38 203 PRO A C 1
ATOM 1625 O O . PRO A 1 203 ? 2.139 0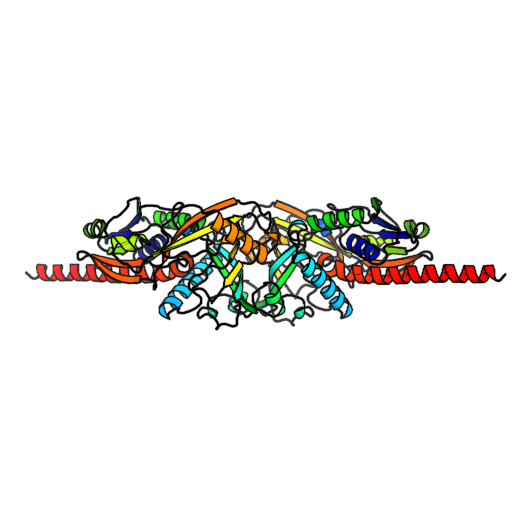.195 -6.902 1 98.38 203 PRO A O 1
ATOM 1628 N N . TRP A 1 204 ? 4.156 -0.216 -7.824 1 98.5 204 TRP A N 1
ATOM 1629 C CA . TRP A 1 204 ? 4.344 -1.521 -7.195 1 98.5 204 TRP A CA 1
ATOM 1630 C C . TRP A 1 204 ? 4.887 -1.371 -5.777 1 98.5 204 TRP A C 1
ATOM 1632 O O . TRP A 1 204 ? 4.938 -2.342 -5.02 1 98.5 204 TRP A O 1
ATOM 1642 N N . VAL A 1 205 ? 5.328 -0.222 -5.41 1 98.69 205 VAL A N 1
ATOM 1643 C CA . VAL A 1 205 ? 5.77 0.029 -4.043 1 98.69 205 VAL A CA 1
ATOM 1644 C C . VAL A 1 205 ? 4.57 0.382 -3.168 1 98.69 205 VAL A C 1
ATOM 1646 O O . VAL A 1 205 ? 3.955 1.438 -3.34 1 98.69 205 VAL A O 1
ATOM 1649 N N . LYS A 1 206 ? 4.27 -0.493 -2.17 1 98.56 206 LYS A N 1
ATOM 1650 C CA . LYS A 1 206 ? 3.023 -0.352 -1.42 1 98.56 206 LYS A CA 1
ATOM 1651 C C . LYS A 1 206 ? 3.297 0.034 0.031 1 98.56 206 LYS A C 1
ATOM 1653 O O . LYS A 1 206 ? 2.369 0.351 0.779 1 98.56 206 LYS A O 1
ATOM 1658 N N . HIS A 1 207 ? 4.582 -0.019 0.457 1 98.75 207 HIS A N 1
ATOM 1659 C CA . HIS A 1 207 ? 4.973 0.308 1.825 1 98.75 207 HIS A CA 1
ATOM 1660 C C . HIS A 1 207 ? 5.879 1.532 1.862 1 98.75 207 HIS A C 1
ATOM 1662 O O . HIS A 1 207 ? 6.75 1.691 1.002 1 98.75 207 HIS A O 1
ATOM 1668 N N . PHE A 1 208 ? 5.688 2.367 2.873 1 98.88 208 PHE A N 1
ATOM 1669 C CA . PHE A 1 208 ? 6.746 3.34 3.123 1 98.88 208 PHE A CA 1
ATOM 1670 C C . PHE A 1 208 ? 7.941 2.68 3.801 1 98.88 208 PHE A C 1
ATOM 1672 O O . PHE A 1 208 ? 7.793 1.661 4.48 1 98.88 208 PHE A O 1
ATOM 1679 N N . LEU A 1 209 ? 9.07 3.199 3.574 1 98.75 209 LEU A N 1
ATOM 1680 C CA . LEU A 1 209 ? 10.312 2.75 4.188 1 98.75 209 LEU A CA 1
ATOM 1681 C C . LEU A 1 209 ? 11.148 3.938 4.648 1 98.75 209 LEU A C 1
ATOM 1683 O O . LEU A 1 209 ? 11.547 4.773 3.836 1 98.75 209 LEU A O 1
ATOM 1687 N N . LEU A 1 210 ? 11.305 4.062 5.926 1 98.25 210 LEU A N 1
ATOM 1688 C CA . LEU A 1 210 ? 12.203 5.039 6.535 1 98.25 210 LEU A CA 1
ATOM 1689 C C . LEU A 1 210 ? 13.414 4.352 7.152 1 98.25 210 LEU A C 1
ATOM 1691 O O . LEU A 1 210 ? 13.273 3.5 8.031 1 98.25 210 LEU A O 1
ATOM 1695 N N . THR A 1 211 ? 14.547 4.668 6.684 1 97.88 211 THR A N 1
ATOM 1696 C CA . THR A 1 211 ? 15.766 4.105 7.238 1 97.88 211 THR A CA 1
ATOM 1697 C C . THR A 1 211 ? 16.453 5.102 8.172 1 97.88 211 THR A C 1
ATOM 1699 O O . THR A 1 211 ? 16.328 6.316 7.98 1 97.88 211 THR A O 1
ATOM 1702 N N . HIS A 1 212 ? 17.047 4.574 9.172 1 96.38 212 HIS A N 1
ATOM 1703 C CA . HIS A 1 212 ? 17.672 5.441 10.164 1 96.38 212 HIS A CA 1
ATOM 1704 C C . HIS A 1 212 ? 19.109 5.023 10.422 1 96.38 212 HIS A C 1
ATOM 1706 O O . HIS A 1 212 ? 19.391 3.846 10.648 1 96.38 212 HIS A O 1
ATOM 1712 N N . ASN A 1 213 ? 19.922 5.98 10.242 1 90 213 ASN A N 1
ATOM 1713 C CA . ASN A 1 213 ? 21.312 5.891 10.688 1 90 213 ASN A CA 1
ATOM 1714 C C . ASN A 1 213 ? 21.547 6.73 11.945 1 90 213 ASN A C 1
ATOM 1716 O O . ASN A 1 213 ? 21.641 7.957 11.867 1 90 213 ASN A O 1
ATOM 1720 N N . LEU A 1 214 ? 21.75 6.113 13.07 1 86.75 214 LEU A N 1
ATOM 1721 C CA . LEU A 1 214 ? 21.75 6.809 14.359 1 86.75 214 LEU A CA 1
ATOM 1722 C C . LEU A 1 214 ? 23.109 7.43 14.641 1 86.75 214 LEU A C 1
ATOM 1724 O O . LEU A 1 214 ? 23.281 8.172 15.617 1 86.75 214 LEU A O 1
ATOM 1728 N N . ASP A 1 215 ? 24.047 7.242 13.758 1 86 215 ASP A N 1
ATOM 1729 C CA . ASP A 1 215 ? 25.391 7.793 13.953 1 86 215 ASP A CA 1
ATOM 1730 C C . ASP A 1 215 ? 25.469 9.234 13.453 1 86 215 ASP A C 1
ATOM 1732 O O . ASP A 1 215 ? 26.484 9.906 13.633 1 86 215 ASP A O 1
ATOM 1736 N N . THR A 1 216 ? 24.391 9.688 12.812 1 80.75 216 THR A N 1
ATOM 1737 C CA . THR A 1 216 ? 24.359 11.055 12.305 1 80.75 216 THR A CA 1
ATOM 1738 C C . THR A 1 216 ? 23.344 11.898 13.062 1 80.75 216 THR A C 1
ATOM 1740 O O . THR A 1 216 ? 22.297 11.391 13.469 1 80.75 216 THR A O 1
ATOM 1743 N N . ALA A 1 217 ? 23.672 13.109 13.188 1 77.31 217 ALA A N 1
ATOM 1744 C CA . ALA A 1 217 ? 22.812 14.016 13.953 1 77.31 217 ALA A CA 1
ATOM 1745 C C . ALA A 1 217 ? 21.562 14.375 13.164 1 77.31 217 ALA A C 1
ATOM 1747 O O . ALA A 1 217 ? 20.516 14.68 13.75 1 77.31 217 ALA A O 1
ATOM 1748 N N . THR A 1 218 ? 21.797 14.406 11.914 1 83.25 218 THR A N 1
ATOM 1749 C CA . THR A 1 218 ? 20.672 14.781 11.055 1 83.25 218 THR A CA 1
ATOM 1750 C C . THR A 1 218 ? 20.266 13.609 10.164 1 83.25 218 THR A C 1
ATOM 1752 O O . THR A 1 218 ? 21.094 12.773 9.812 1 83.25 218 THR A O 1
ATOM 1755 N N . TYR A 1 219 ? 19 13.625 9.945 1 86.25 219 TYR A N 1
ATOM 1756 C CA . TYR A 1 219 ? 18.484 12.578 9.062 1 86.25 219 TYR A CA 1
ATOM 1757 C C . TYR A 1 219 ? 19.203 12.609 7.715 1 86.25 219 TYR A C 1
ATOM 1759 O O . TYR A 1 219 ? 19.203 13.641 7.039 1 86.25 219 TYR A O 1
ATOM 1767 N N . ASN A 1 220 ? 19.797 11.531 7.266 1 89.38 220 ASN A N 1
ATOM 1768 C CA . ASN A 1 220 ? 20.594 11.484 6.043 1 89.38 220 ASN A CA 1
ATOM 1769 C C . ASN A 1 220 ? 20.562 10.102 5.406 1 89.38 220 ASN A C 1
ATOM 1771 O O . ASN A 1 220 ? 21.516 9.688 4.762 1 89.38 220 ASN A O 1
ATOM 1775 N N . SER A 1 221 ? 19.562 9.352 5.668 1 93.69 221 SER A N 1
ATOM 1776 C CA . SER A 1 221 ? 19.391 8.023 5.094 1 93.69 221 SER A CA 1
ATOM 1777 C C . SER A 1 221 ? 18.156 7.965 4.203 1 93.69 221 SER A C 1
ATOM 1779 O O . SER A 1 221 ? 17.234 8.781 4.352 1 93.69 221 SER A O 1
ATOM 1781 N N . PRO A 1 222 ? 18.203 7.062 3.318 1 94.94 222 PRO A N 1
ATOM 1782 C CA . PRO A 1 222 ? 17.141 7.074 2.312 1 94.94 222 PRO A CA 1
ATOM 1783 C C . PRO A 1 222 ? 15.758 6.805 2.91 1 94.94 222 PRO A C 1
ATOM 1785 O O . PRO A 1 222 ? 15.641 6.027 3.857 1 94.94 222 PRO A O 1
ATOM 1788 N N . TYR A 1 223 ? 14.82 7.453 2.361 1 98.06 223 TYR A N 1
ATOM 1789 C CA . TYR A 1 223 ? 13.445 7.023 2.586 1 98.06 223 TYR A CA 1
ATOM 1790 C C . TYR A 1 223 ? 12.719 6.812 1.263 1 98.06 223 TYR A C 1
ATOM 1792 O O . TYR A 1 223 ? 13.102 7.387 0.24 1 98.06 223 TYR A O 1
ATOM 1800 N N . ILE A 1 224 ? 11.797 5.965 1.202 1 98.81 224 ILE A N 1
ATOM 1801 C CA . ILE A 1 224 ? 10.867 5.664 0.121 1 98.81 224 ILE A CA 1
ATOM 1802 C C . ILE A 1 224 ? 9.43 5.781 0.628 1 98.81 224 ILE A C 1
ATOM 1804 O O . ILE A 1 224 ? 8.992 5 1.479 1 98.81 224 ILE A O 1
ATOM 1808 N N . ILE A 1 225 ? 8.664 6.762 0.112 1 98.81 225 ILE A N 1
ATOM 1809 C CA . ILE A 1 225 ? 7.324 7.031 0.618 1 98.81 225 ILE A CA 1
ATOM 1810 C C . ILE A 1 225 ? 6.328 7.059 -0.542 1 98.81 225 ILE A C 1
ATOM 1812 O O . ILE A 1 225 ? 6.25 8.047 -1.275 1 98.81 225 ILE A O 1
ATOM 1816 N N . PRO A 1 226 ? 5.559 6.031 -0.672 1 98.69 226 PRO A N 1
ATOM 1817 C CA . PRO A 1 226 ? 4.559 6.02 -1.741 1 98.69 226 PRO A CA 1
ATOM 1818 C C . PRO A 1 226 ? 3.42 7.008 -1.497 1 98.69 226 PRO A C 1
ATOM 1820 O O . PRO A 1 226 ? 2.836 7.023 -0.41 1 98.69 226 PRO A O 1
ATOM 1823 N N . GLY A 1 227 ? 3.172 7.844 -2.48 1 98.44 227 GLY A N 1
ATOM 1824 C CA . GLY A 1 227 ? 1.958 8.641 -2.521 1 98.44 227 GLY A CA 1
ATOM 1825 C C . GLY A 1 227 ? 0.86 8.023 -3.361 1 98.44 227 GLY A C 1
ATOM 1826 O O . GLY A 1 227 ? 0.893 6.82 -3.645 1 98.44 227 GLY A O 1
ATOM 1827 N N . ILE A 1 228 ? -0.127 8.867 -3.652 1 98 228 ILE A N 1
ATOM 1828 C CA . ILE A 1 228 ? -1.251 8.367 -4.438 1 98 228 ILE A CA 1
ATOM 1829 C C . ILE A 1 228 ? -0.795 8.086 -5.867 1 98 228 ILE A C 1
ATOM 1831 O O . ILE A 1 228 ? -1.051 7 -6.402 1 98 228 ILE A O 1
ATOM 1835 N N . ASN A 1 229 ? 0.005 8.977 -6.434 1 97.06 229 ASN A N 1
ATOM 1836 C CA . ASN A 1 229 ? 0.314 8.82 -7.848 1 97.06 229 ASN A CA 1
ATOM 1837 C C . ASN A 1 229 ? 1.815 8.68 -8.086 1 97.06 229 ASN A C 1
ATOM 1839 O O . ASN A 1 229 ? 2.25 8.391 -9.203 1 97.06 229 ASN A O 1
ATOM 1843 N N . ALA A 1 230 ? 2.613 8.953 -7.078 1 98.38 230 ALA A N 1
ATOM 1844 C CA . ALA A 1 230 ? 4.066 8.914 -7.203 1 98.38 230 ALA A CA 1
ATOM 1845 C C . ALA A 1 230 ? 4.719 8.477 -5.891 1 98.38 230 ALA A C 1
ATOM 1847 O O . ALA A 1 230 ? 4.129 8.625 -4.82 1 98.38 230 ALA A O 1
ATOM 1848 N N . VAL A 1 231 ? 5.883 7.914 -6.023 1 98.81 231 VAL A N 1
ATOM 1849 C CA . VAL A 1 231 ? 6.688 7.535 -4.863 1 98.81 231 VAL A CA 1
ATOM 1850 C C . VAL A 1 231 ? 7.781 8.578 -4.633 1 98.81 231 VAL A C 1
ATOM 1852 O O . VAL A 1 231 ? 8.547 8.891 -5.547 1 98.81 231 VAL A O 1
ATOM 1855 N N . ALA A 1 232 ? 7.836 9.125 -3.463 1 98.81 232 ALA A N 1
ATOM 1856 C CA . ALA A 1 232 ? 8.867 10.086 -3.096 1 98.81 232 ALA A CA 1
ATOM 1857 C C . ALA A 1 232 ? 10.133 9.383 -2.611 1 98.81 232 ALA A C 1
ATOM 1859 O O . ALA A 1 232 ? 10.078 8.562 -1.696 1 98.81 232 ALA A O 1
ATOM 1860 N N . LEU A 1 233 ? 11.211 9.641 -3.26 1 98.81 233 LEU A N 1
ATOM 1861 C CA . LEU A 1 233 ? 12.539 9.219 -2.83 1 98.81 233 LEU A CA 1
ATOM 1862 C C . LEU A 1 233 ? 13.305 10.391 -2.223 1 98.81 233 LEU A C 1
ATOM 1864 O O . LEU A 1 233 ? 13.414 11.453 -2.832 1 98.81 233 LEU A O 1
ATOM 1868 N N . GLY A 1 234 ? 13.719 10.227 -1.062 1 97.88 234 GLY A N 1
ATOM 1869 C CA . GLY A 1 234 ? 14.477 11.273 -0.392 1 97.88 234 GLY A CA 1
ATOM 1870 C C . GLY A 1 234 ? 15.352 10.742 0.729 1 97.88 234 GLY A C 1
ATOM 1871 O O . GLY A 1 234 ? 15.875 9.633 0.646 1 97.88 234 GLY A O 1
ATOM 1872 N N . GLY A 1 235 ? 15.594 11.578 1.655 1 93.56 235 GLY A N 1
ATOM 1873 C CA . GLY A 1 235 ? 16.406 11.203 2.797 1 93.56 235 GLY A CA 1
ATOM 1874 C C . GLY A 1 235 ? 17.484 12.219 3.115 1 93.56 235 GLY A C 1
ATOM 1875 O O . GLY A 1 235 ? 18.562 11.859 3.592 1 93.56 235 GLY A O 1
ATOM 1876 N N . LEU A 1 236 ? 17.188 13.523 2.799 1 93.44 236 LEU A N 1
ATOM 1877 C CA . LEU A 1 236 ? 18.141 14.594 3.045 1 93.44 236 LEU A CA 1
ATOM 1878 C C . LEU A 1 236 ? 17.562 15.641 3.99 1 93.44 236 LEU A C 1
ATOM 1880 O O . LEU A 1 236 ? 16.422 16.062 3.82 1 93.44 236 LEU A O 1
ATOM 1884 N N . ASN A 1 237 ? 18.219 15.969 5 1 94.25 237 ASN A N 1
ATOM 1885 C CA . ASN A 1 237 ? 17.969 17.109 5.879 1 94.25 237 ASN A CA 1
ATOM 1886 C C . ASN A 1 237 ? 19.25 17.891 6.168 1 94.25 237 ASN A C 1
ATOM 1888 O O . ASN A 1 237 ? 19.906 17.656 7.188 1 94.25 237 ASN A O 1
ATOM 1892 N N . GLN A 1 238 ? 19.547 18.828 5.309 1 96.44 238 GLN A N 1
ATOM 1893 C CA . GLN A 1 238 ? 20.766 19.625 5.406 1 96.44 238 GLN A CA 1
ATOM 1894 C C . GLN A 1 238 ? 20.516 20.938 6.129 1 96.44 238 GLN A C 1
ATOM 1896 O O . GLN A 1 238 ? 20.297 21.969 5.488 1 96.44 238 GLN A O 1
ATOM 1901 N N . VAL A 1 239 ? 20.672 20.922 7.41 1 96.31 239 VAL A N 1
ATOM 1902 C CA . VAL A 1 239 ? 20.328 22.031 8.289 1 96.31 239 VAL A CA 1
ATOM 1903 C C . VAL A 1 239 ? 21.328 23.172 8.102 1 96.31 239 VAL A C 1
ATOM 1905 O O . VAL A 1 239 ? 22.547 22.938 8.109 1 96.31 239 VAL A O 1
ATOM 1908 N N . GLY A 1 240 ? 20.844 24.312 7.926 1 96.94 240 GLY A N 1
ATOM 1909 C CA . GLY A 1 240 ? 21.672 25.484 7.773 1 96.94 240 GLY A CA 1
ATOM 1910 C C . GLY A 1 240 ? 21.969 25.828 6.324 1 96.94 240 GLY A C 1
ATOM 1911 O O . GLY A 1 240 ? 22.562 26.875 6.035 1 96.94 240 GLY A O 1
ATOM 1912 N N . ASP A 1 241 ? 21.578 25 5.445 1 97.38 241 ASP A N 1
ATOM 1913 C CA . ASP A 1 241 ? 21.828 25.188 4.02 1 97.38 241 ASP A CA 1
ATOM 1914 C C . ASP A 1 241 ? 20.656 25.938 3.369 1 97.38 241 ASP A C 1
ATOM 1916 O O . ASP A 1 241 ? 19.547 25.422 3.295 1 97.38 241 ASP A O 1
ATOM 1920 N N . TRP A 1 242 ? 20.875 27.141 2.812 1 97.62 242 TRP A N 1
ATOM 1921 C CA . TRP A 1 242 ? 19.828 28.016 2.273 1 97.62 242 TRP A CA 1
ATOM 1922 C C . TRP A 1 242 ? 19.656 27.797 0.773 1 97.62 242 TRP A C 1
ATOM 1924 O O . TRP A 1 242 ? 18.781 28.391 0.149 1 97.62 242 TRP A O 1
ATOM 1934 N N . ASP A 1 243 ? 20.469 26.859 0.216 1 97.12 243 ASP A N 1
ATOM 1935 C CA . ASP A 1 243 ? 20.484 26.688 -1.233 1 97.12 243 ASP A CA 1
ATOM 1936 C C . ASP A 1 243 ? 19.25 25.922 -1.706 1 97.12 243 ASP A C 1
ATOM 1938 O O . ASP A 1 243 ? 19.047 24.766 -1.351 1 97.12 243 ASP A O 1
ATOM 1942 N N . GLU A 1 244 ? 18.438 26.5 -2.535 1 95.75 244 GLU A N 1
ATOM 1943 C CA . GLU A 1 244 ? 17.234 25.859 -3.053 1 95.75 244 GLU A CA 1
ATOM 1944 C C . GLU A 1 244 ? 17.484 25.25 -4.43 1 95.75 244 GLU A C 1
ATOM 1946 O O . GLU A 1 244 ? 16.562 24.781 -5.086 1 95.75 244 GLU A O 1
ATOM 1951 N N . GLY A 1 245 ? 18.734 25.312 -4.848 1 97.25 245 GLY A N 1
ATOM 1952 C CA . GLY A 1 245 ? 19.078 24.734 -6.137 1 97.25 245 GLY A CA 1
ATOM 1953 C C . GLY A 1 245 ? 19.125 23.219 -6.121 1 97.25 245 GLY A C 1
ATOM 1954 O O . GLY A 1 245 ? 19.219 22.609 -5.055 1 97.25 245 GLY A O 1
ATOM 1955 N N . TRP A 1 246 ? 19.016 22.656 -7.363 1 97.88 246 TRP A N 1
ATOM 1956 C CA . TRP A 1 246 ? 19.062 21.203 -7.527 1 97.88 246 TRP A CA 1
ATOM 1957 C C . TRP A 1 246 ? 20.516 20.719 -7.562 1 97.88 246 TRP A C 1
ATOM 1959 O O . TRP A 1 246 ? 21.344 21.297 -8.266 1 97.88 246 TRP A O 1
ATOM 1969 N N . ARG A 1 247 ? 20.906 19.781 -6.789 1 98.12 247 ARG A N 1
ATOM 1970 C CA . ARG A 1 247 ? 22.25 19.219 -6.773 1 98.12 247 ARG A CA 1
ATOM 1971 C C . ARG A 1 247 ? 22.25 17.781 -7.281 1 98.12 247 ARG A C 1
ATOM 1973 O O . ARG A 1 247 ? 21.594 16.906 -6.695 1 98.12 247 ARG A O 1
ATOM 1980 N N . GLU A 1 248 ? 23.062 17.5 -8.234 1 98.06 248 GLU A N 1
ATOM 1981 C CA . GLU A 1 248 ? 23.141 16.172 -8.852 1 98.06 248 GLU A CA 1
ATOM 1982 C C . GLU A 1 248 ? 23.734 15.156 -7.891 1 98.06 248 GLU A C 1
ATOM 1984 O O . GLU A 1 248 ? 23.344 13.984 -7.902 1 98.06 248 GLU A O 1
ATOM 1989 N N . GLU A 1 249 ? 24.625 15.578 -7.125 1 97.56 249 GLU A N 1
ATOM 1990 C CA . GLU A 1 249 ? 25.25 14.672 -6.16 1 97.56 249 GLU A CA 1
ATOM 1991 C C . GLU A 1 249 ? 24.219 14.164 -5.152 1 97.56 249 GLU A C 1
ATOM 1993 O O . GLU A 1 249 ? 24.266 13 -4.746 1 97.56 249 GLU A O 1
ATOM 1998 N N . ASP A 1 250 ? 23.359 15.062 -4.734 1 97.5 250 ASP A N 1
ATOM 1999 C CA . ASP A 1 250 ? 22.281 14.672 -3.824 1 97.5 250 ASP A CA 1
ATOM 2000 C C . ASP A 1 250 ? 21.312 13.703 -4.496 1 97.5 250 ASP A C 1
ATOM 2002 O O . ASP A 1 250 ? 20.875 12.727 -3.879 1 97.5 250 ASP A O 1
ATOM 2006 N N . GLU A 1 251 ? 21 13.953 -5.742 1 97.81 251 GLU A N 1
ATOM 2007 C CA . GLU A 1 251 ? 20.141 13.047 -6.484 1 97.81 251 GLU A CA 1
ATOM 2008 C C . GLU A 1 251 ? 20.734 11.648 -6.566 1 97.81 251 GLU A C 1
ATOM 2010 O O . GLU A 1 251 ? 20.031 10.648 -6.379 1 97.81 251 GLU A O 1
ATOM 2015 N N . LYS A 1 252 ? 22.016 11.562 -6.867 1 98 252 LYS A N 1
ATOM 2016 C CA . LYS A 1 252 ? 22.703 10.273 -6.953 1 98 252 LYS A CA 1
ATOM 2017 C C . LYS A 1 252 ? 22.594 9.508 -5.637 1 98 252 LYS A C 1
ATOM 2019 O O . LYS A 1 252 ? 22.359 8.297 -5.633 1 98 252 LYS A O 1
ATOM 2024 N N . LYS A 1 253 ? 22.812 10.234 -4.559 1 97 253 LYS A N 1
ATOM 2025 C CA . LYS A 1 253 ? 22.719 9.625 -3.236 1 97 253 LYS A CA 1
ATOM 2026 C C . LYS A 1 253 ? 21.312 9.086 -2.979 1 97 253 LYS A C 1
ATOM 2028 O O . LYS A 1 253 ? 21.156 7.996 -2.434 1 97 253 LYS A O 1
ATOM 2033 N N . ILE A 1 254 ? 20.328 9.82 -3.367 1 97.88 254 ILE A N 1
ATOM 2034 C CA . ILE A 1 254 ? 18.938 9.438 -3.191 1 97.88 254 ILE A CA 1
ATOM 2035 C C . ILE A 1 254 ? 18.641 8.164 -3.973 1 97.88 254 ILE A C 1
ATOM 2037 O O . ILE A 1 254 ? 18.109 7.195 -3.422 1 97.88 254 ILE A O 1
ATOM 2041 N N . TRP A 1 255 ? 19.078 8.102 -5.219 1 98.12 255 TRP A N 1
ATOM 2042 C CA . TRP A 1 255 ? 18.828 6.953 -6.078 1 98.12 255 TRP A CA 1
ATOM 2043 C C . TRP A 1 255 ? 19.547 5.719 -5.555 1 98.12 255 TRP A C 1
ATOM 2045 O O . TRP A 1 255 ? 18.953 4.645 -5.426 1 98.12 255 TRP A O 1
ATOM 2055 N N . ASP A 1 256 ? 20.812 5.902 -5.234 1 97.62 256 ASP A N 1
ATOM 2056 C CA . ASP A 1 256 ? 21.594 4.773 -4.75 1 97.62 256 ASP A CA 1
ATOM 2057 C C . ASP A 1 256 ? 20.984 4.176 -3.49 1 97.62 256 ASP A C 1
ATOM 2059 O O . ASP A 1 256 ? 20.891 2.953 -3.352 1 97.62 256 ASP A O 1
ATOM 2063 N N . GLY A 1 257 ? 20.562 5.074 -2.592 1 96.75 257 GLY A N 1
ATOM 2064 C CA . GLY A 1 257 ? 19.922 4.617 -1.369 1 96.75 257 GLY A CA 1
ATOM 2065 C C . GLY A 1 257 ? 18.625 3.883 -1.619 1 96.75 257 GLY A C 1
ATOM 2066 O O . GLY A 1 257 ? 18.375 2.82 -1.04 1 96.75 257 GLY A O 1
ATOM 2067 N N . ALA A 1 258 ? 17.781 4.434 -2.492 1 97.75 258 ALA A N 1
ATOM 2068 C CA . ALA A 1 258 ? 16.484 3.844 -2.779 1 97.75 258 ALA A CA 1
ATOM 2069 C C . ALA A 1 258 ? 16.625 2.475 -3.438 1 97.75 258 ALA A C 1
ATOM 2071 O O . ALA A 1 258 ? 15.977 1.511 -3.039 1 97.75 258 ALA A O 1
ATOM 2072 N N . ILE A 1 259 ? 17.562 2.367 -4.406 1 97.69 259 ILE A N 1
ATOM 2073 C CA . ILE A 1 259 ? 17.734 1.152 -5.191 1 97.69 259 ILE A CA 1
ATOM 2074 C C . ILE A 1 259 ? 18.344 0.056 -4.316 1 97.69 259 ILE A C 1
ATOM 2076 O O . ILE A 1 259 ? 18 -1.12 -4.461 1 97.69 259 ILE A O 1
ATOM 2080 N N . LYS A 1 260 ? 19.188 0.446 -3.393 1 96.62 260 LYS A N 1
ATOM 2081 C CA . LYS A 1 260 ? 19.75 -0.521 -2.459 1 96.62 260 LYS A CA 1
ATOM 2082 C C . LYS A 1 260 ? 18.656 -1.188 -1.627 1 96.62 260 LYS A C 1
ATOM 2084 O O . LYS A 1 260 ? 18.75 -2.377 -1.312 1 96.62 260 LYS A O 1
ATOM 2089 N N . MET A 1 261 ? 17.641 -0.447 -1.268 1 96.88 261 MET A N 1
ATOM 2090 C CA . MET A 1 261 ? 16.578 -0.953 -0.407 1 96.88 261 MET A CA 1
ATOM 2091 C C . MET A 1 261 ? 15.531 -1.703 -1.224 1 96.88 261 MET A C 1
ATOM 2093 O O . MET A 1 261 ? 15.039 -2.752 -0.799 1 96.88 261 MET A O 1
ATOM 2097 N N . ILE A 1 262 ? 15.125 -1.191 -2.344 1 97.56 262 ILE A N 1
ATOM 2098 C CA . ILE A 1 262 ? 14.156 -1.792 -3.248 1 97.56 262 ILE A CA 1
ATOM 2099 C C . ILE A 1 262 ? 14.703 -1.79 -4.672 1 97.56 262 ILE A C 1
ATOM 2101 O O . ILE A 1 262 ? 14.484 -0.843 -5.43 1 97.56 262 ILE A O 1
ATOM 2105 N N . PRO A 1 263 ? 15.328 -2.807 -5.059 1 97.5 263 PRO A N 1
ATOM 2106 C CA . PRO A 1 263 ? 15.992 -2.865 -6.363 1 97.5 263 PRO A CA 1
ATOM 2107 C C . PRO A 1 263 ? 15.039 -2.617 -7.527 1 97.5 263 PRO A C 1
ATOM 2109 O O . PRO A 1 263 ? 15.438 -2.057 -8.555 1 97.5 263 PRO A O 1
ATOM 2112 N N . ALA A 1 264 ? 13.797 -2.883 -7.375 1 97.94 264 ALA A N 1
ATOM 2113 C CA . ALA A 1 264 ? 12.805 -2.768 -8.438 1 97.94 264 ALA A CA 1
ATOM 2114 C C . ALA A 1 264 ? 12.547 -1.307 -8.797 1 97.94 264 ALA A C 1
ATOM 2116 O O . ALA A 1 264 ? 11.898 -1.011 -9.805 1 97.94 264 ALA A O 1
ATOM 2117 N N . ILE A 1 265 ? 13.039 -0.398 -8.023 1 98.31 265 ILE A N 1
ATOM 2118 C CA . ILE A 1 265 ? 12.883 1.025 -8.297 1 98.31 265 ILE A CA 1
ATOM 2119 C C . ILE A 1 265 ? 13.836 1.44 -9.414 1 98.31 265 ILE A C 1
ATOM 2121 O O . ILE A 1 265 ? 13.672 2.5 -10.023 1 98.31 265 ILE A O 1
ATOM 2125 N N . LYS A 1 266 ? 14.836 0.58 -9.609 1 97.56 266 LYS A N 1
ATOM 2126 C CA . LYS A 1 266 ? 15.797 0.894 -10.656 1 97.56 266 LYS A CA 1
ATOM 2127 C C . LYS A 1 266 ? 15.109 1.087 -12.008 1 97.56 266 LYS A C 1
ATOM 2129 O O . LYS A 1 266 ? 14.328 0.235 -12.438 1 97.56 266 LYS A O 1
ATOM 2134 N N . GLY A 1 267 ? 15.305 2.207 -12.594 1 94.69 267 GLY A N 1
ATOM 2135 C CA . GLY A 1 267 ? 14.75 2.475 -13.914 1 94.69 267 GLY A CA 1
ATOM 2136 C C . GLY A 1 267 ? 13.352 3.057 -13.867 1 94.69 267 GLY A C 1
ATOM 2137 O O . GLY A 1 267 ? 12.734 3.275 -14.906 1 94.69 267 GLY A O 1
ATOM 2138 N N . ALA A 1 268 ? 12.773 3.264 -12.688 1 98.25 268 ALA A N 1
ATOM 2139 C CA . ALA A 1 268 ? 11.461 3.893 -12.578 1 98.25 268 ALA A CA 1
ATOM 2140 C C . ALA A 1 268 ? 11.453 5.262 -13.25 1 98.25 268 ALA A C 1
ATOM 2142 O O . ALA A 1 268 ? 12.438 6.004 -13.18 1 98.25 268 ALA A O 1
ATOM 2143 N N . GLN A 1 269 ? 10.414 5.609 -13.898 1 98.44 269 GLN A N 1
ATOM 2144 C CA . GLN A 1 269 ? 10.266 6.891 -14.578 1 98.44 269 GLN A CA 1
ATOM 2145 C C . GLN A 1 269 ? 10.227 8.039 -13.578 1 98.44 269 GLN A C 1
ATOM 2147 O O . GLN A 1 269 ? 9.438 8.023 -12.633 1 98.44 269 GLN A O 1
ATOM 2152 N N . VAL A 1 270 ? 11.07 9.023 -13.781 1 98.69 270 VAL A N 1
ATOM 2153 C CA . VAL A 1 270 ? 11.047 10.227 -12.953 1 98.69 270 VAL A CA 1
ATOM 2154 C C . VAL A 1 270 ? 9.859 11.102 -13.344 1 98.69 270 VAL A C 1
ATOM 2156 O O . VAL A 1 270 ? 9.68 11.422 -14.516 1 98.69 270 VAL A O 1
ATOM 2159 N N . LEU A 1 271 ? 9.109 11.469 -12.383 1 98.62 271 LEU A N 1
ATOM 2160 C CA . LEU A 1 271 ? 7.93 12.281 -12.641 1 98.62 271 LEU A CA 1
ATOM 2161 C C . LEU A 1 271 ? 8.172 13.734 -12.242 1 98.62 271 LEU A C 1
ATOM 2163 O O . LEU A 1 271 ? 7.609 14.648 -12.852 1 98.62 271 LEU A O 1
ATOM 2167 N N . ALA A 1 272 ? 8.945 13.953 -11.188 1 98 272 ALA A N 1
ATOM 2168 C CA . ALA A 1 272 ? 9.172 15.305 -10.68 1 98 272 ALA A CA 1
ATOM 2169 C C . ALA A 1 272 ? 10.414 15.352 -9.789 1 98 272 ALA A C 1
ATOM 2171 O O . ALA A 1 272 ? 10.82 14.336 -9.234 1 98 272 ALA A O 1
ATOM 2172 N N . LYS A 1 273 ? 11 16.484 -9.75 1 97.75 273 LYS A N 1
ATOM 2173 C CA . LYS A 1 273 ? 12.102 16.828 -8.852 1 97.75 273 LYS A CA 1
ATOM 2174 C C . LYS A 1 273 ? 11.766 18.078 -8.023 1 97.75 273 LYS A C 1
ATOM 2176 O O . LYS A 1 273 ? 11.156 19.016 -8.539 1 97.75 273 LYS A O 1
ATOM 2181 N N . TRP A 1 274 ? 12.141 18.047 -6.746 1 97.5 274 TRP A N 1
ATOM 2182 C CA . TRP A 1 274 ? 11.758 19.156 -5.871 1 97.5 274 TRP A CA 1
ATOM 2183 C C . TRP A 1 274 ? 12.852 19.438 -4.84 1 97.5 274 TRP A C 1
ATOM 2185 O O . TRP A 1 274 ? 13.461 18.5 -4.312 1 97.5 274 TRP A O 1
ATOM 2195 N N . THR A 1 275 ? 13.133 20.656 -4.648 1 97.56 275 THR A N 1
ATOM 2196 C CA . THR A 1 275 ? 13.961 21.125 -3.551 1 97.56 275 THR A CA 1
ATOM 2197 C C . THR A 1 275 ? 13.195 22.109 -2.674 1 97.56 275 THR A C 1
ATOM 2199 O O . THR A 1 275 ? 12.336 22.859 -3.166 1 97.56 275 THR A O 1
ATOM 2202 N N . GLY A 1 276 ? 13.453 22.109 -1.39 1 96.75 276 GLY A N 1
ATOM 2203 C CA . GLY A 1 276 ? 12.797 23.062 -0.507 1 96.75 276 GLY A CA 1
ATOM 2204 C C . GLY A 1 276 ? 13.477 23.203 0.839 1 96.75 276 GLY A C 1
ATOM 2205 O O . GLY A 1 276 ? 14.406 22.453 1.148 1 96.75 276 GLY A O 1
ATOM 2206 N N . LEU A 1 277 ? 13.117 24.234 1.529 1 97.94 277 LEU A N 1
ATOM 2207 C CA . LEU A 1 277 ? 13.672 24.547 2.844 1 97.94 277 LEU A CA 1
ATOM 2208 C C . LEU A 1 277 ? 12.609 24.406 3.926 1 97.94 277 LEU A C 1
ATOM 2210 O O . LEU A 1 277 ? 11.586 25.094 3.902 1 97.94 277 LEU A O 1
ATOM 2214 N N . ARG A 1 278 ? 12.812 23.562 4.906 1 97.62 278 ARG A N 1
ATOM 2215 C CA . ARG A 1 278 ? 11.93 23.391 6.059 1 97.62 278 ARG A CA 1
ATOM 2216 C C . ARG A 1 278 ? 12.32 24.328 7.195 1 97.62 278 ARG A C 1
ATOM 2218 O O . ARG A 1 278 ? 13.5 24.641 7.375 1 97.62 278 ARG A O 1
ATOM 2225 N N . PRO A 1 279 ? 11.367 24.766 7.875 1 98.25 279 PRO A N 1
ATOM 2226 C CA . PRO A 1 279 ? 11.656 25.641 9.016 1 98.25 279 PRO A CA 1
ATOM 2227 C C . PRO A 1 279 ? 12.055 24.859 10.266 1 98.25 279 PRO A C 1
ATOM 2229 O O . PRO A 1 279 ? 11.242 24.688 11.18 1 98.25 279 PRO A O 1
ATOM 2232 N N . VAL A 1 280 ? 13.281 24.484 10.406 1 97.5 280 VAL A N 1
ATOM 2233 C CA . VAL A 1 280 ? 13.758 23.641 11.492 1 97.5 280 VAL A CA 1
ATOM 2234 C C . VAL A 1 280 ? 14.016 24.484 12.734 1 97.5 280 VAL A C 1
ATOM 2236 O O . VAL A 1 280 ? 14.602 25.562 12.648 1 97.5 280 VAL A O 1
ATOM 2239 N N . ARG A 1 281 ? 13.508 24.047 13.828 1 96.94 281 ARG A N 1
ATOM 2240 C CA . ARG A 1 281 ? 13.758 24.594 15.164 1 96.94 281 ARG A CA 1
ATOM 2241 C C . ARG A 1 281 ? 13.906 23.469 16.188 1 96.94 281 ARG A C 1
ATOM 2243 O O . ARG A 1 281 ? 13.445 22.359 15.961 1 96.94 281 ARG A O 1
ATOM 2250 N N . GLU A 1 282 ? 14.625 23.75 17.234 1 93 282 GLU A N 1
ATOM 2251 C CA . GLU A 1 282 ? 14.797 22.719 18.266 1 93 282 GLU A CA 1
ATOM 2252 C C . GLU A 1 282 ? 13.453 22.266 18.828 1 93 282 GLU A C 1
ATOM 2254 O O . GLU A 1 282 ? 13.258 21.078 19.078 1 93 282 GLU A O 1
ATOM 2259 N N . ARG A 1 283 ? 12.664 23.266 19.031 1 95.5 283 ARG A N 1
ATOM 2260 C CA . ARG A 1 283 ? 11.312 23 19.516 1 95.5 283 ARG A CA 1
ATOM 2261 C C . ARG A 1 283 ? 10.297 23.875 18.766 1 95.5 283 ARG A C 1
ATOM 2263 O O . ARG A 1 283 ? 10.578 25.031 18.453 1 95.5 283 ARG A O 1
ATOM 2270 N N . ILE A 1 284 ? 9.164 23.234 18.562 1 98.19 284 ILE A N 1
ATOM 2271 C CA . ILE A 1 284 ? 8.062 24.031 18.031 1 98.19 284 ILE A CA 1
ATOM 2272 C C . ILE A 1 284 ? 7.758 25.188 18.969 1 98.19 284 ILE A C 1
ATOM 2274 O O . ILE A 1 284 ? 7.684 25.016 20.188 1 98.19 284 ILE A O 1
ATOM 2278 N N . ARG A 1 285 ?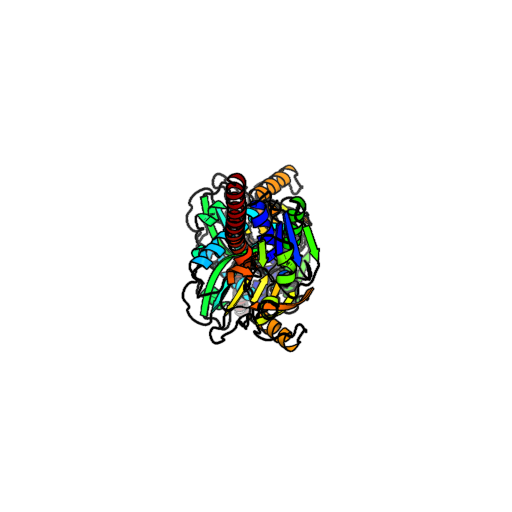 7.672 26.391 18.422 1 98.56 285 ARG A N 1
ATOM 2279 C CA . ARG A 1 285 ? 7.258 27.531 19.234 1 98.56 285 ARG A CA 1
ATOM 2280 C C . ARG A 1 285 ? 5.762 27.781 19.094 1 98.56 285 ARG A C 1
ATOM 2282 O O . ARG A 1 285 ? 5.297 28.266 18.047 1 98.56 285 ARG A O 1
ATOM 2289 N N . LEU A 1 286 ? 5.023 27.406 20.047 1 98.81 286 LEU A N 1
ATOM 2290 C CA . LEU A 1 286 ? 3.586 27.625 20.141 1 98.81 286 LEU A CA 1
ATOM 2291 C C . LEU A 1 286 ? 3.232 28.297 21.469 1 98.81 286 LEU A C 1
ATOM 2293 O O . LEU A 1 286 ? 3.143 27.609 22.5 1 98.81 286 LEU A O 1
ATOM 2297 N N . GLU A 1 287 ? 3.027 29.547 21.391 1 98.5 287 GLU A N 1
ATOM 2298 C CA . GLU A 1 287 ? 2.818 30.312 22.625 1 98.5 287 GLU A CA 1
ATOM 2299 C C . GLU A 1 287 ? 2.209 31.672 22.328 1 98.5 287 GLU A C 1
ATOM 2301 O O . GLU A 1 287 ? 2.254 32.156 21.188 1 98.5 287 GLU A O 1
ATOM 2306 N N . ARG A 1 288 ? 1.687 32.25 23.375 1 98.44 288 ARG A N 1
ATOM 2307 C CA . ARG A 1 288 ? 1.173 33.625 23.297 1 98.44 288 ARG A CA 1
ATOM 2308 C C . ARG A 1 288 ? 2.256 34.625 23.641 1 98.44 288 ARG A C 1
ATOM 2310 O O . ARG A 1 288 ? 3.062 34.406 24.547 1 98.44 288 ARG A O 1
ATOM 2317 N N . ASP A 1 289 ? 2.35 35.594 22.891 1 97.5 289 ASP A N 1
ATOM 2318 C CA . ASP A 1 289 ? 3.258 36.719 23.047 1 97.5 289 ASP A CA 1
ATOM 2319 C C . ASP A 1 289 ? 2.547 38.031 22.766 1 97.5 289 ASP A C 1
ATOM 2321 O O . ASP A 1 289 ? 1.319 38.062 22.656 1 97.5 289 ASP A O 1
ATOM 2325 N N . THR A 1 290 ? 3.275 39.156 22.859 1 96.5 290 THR A N 1
ATOM 2326 C CA . THR A 1 290 ? 2.748 40.5 22.531 1 96.5 290 THR A CA 1
ATOM 2327 C C . THR A 1 290 ? 3.744 41.281 21.688 1 96.5 290 THR A C 1
ATOM 2329 O O . THR A 1 290 ? 4.941 41.281 21.969 1 96.5 290 THR A O 1
ATOM 2332 N N . VAL A 1 291 ? 3.209 41.812 20.641 1 94.81 291 VAL A N 1
ATOM 2333 C CA . VAL A 1 291 ? 3.986 42.719 19.781 1 94.81 291 VAL A CA 1
ATOM 2334 C C . VAL A 1 291 ? 3.215 44.031 19.578 1 94.81 291 VAL A C 1
ATOM 2336 O O . VAL A 1 291 ? 2.078 44 19.094 1 94.81 291 VAL A O 1
ATOM 2339 N N . LYS A 1 292 ? 3.801 45.219 19.938 1 92.81 292 LYS A N 1
ATOM 2340 C CA . LYS A 1 292 ? 3.148 46.5 19.812 1 92.81 292 LYS A CA 1
ATOM 2341 C C . LYS A 1 292 ? 1.757 46.469 20.453 1 92.81 292 LYS A C 1
ATOM 2343 O O . LYS A 1 292 ? 0.771 46.844 19.797 1 92.81 292 LYS A O 1
ATOM 2348 N N . ASP A 1 293 ? 1.588 45.938 21.609 1 92.81 293 ASP A N 1
ATOM 2349 C CA . ASP A 1 293 ? 0.387 45.875 22.438 1 92.81 293 ASP A CA 1
ATOM 2350 C C . ASP A 1 293 ? -0.685 45 21.797 1 92.81 293 ASP A C 1
ATOM 2352 O O . ASP A 1 293 ? -1.85 45.031 22.188 1 92.81 293 ASP A O 1
ATOM 2356 N N . THR A 1 294 ? -0.268 44.312 20.75 1 97.19 294 THR A N 1
ATOM 2357 C CA . THR A 1 294 ? -1.17 43.375 20.094 1 97.19 294 THR A CA 1
ATOM 2358 C C . THR A 1 294 ? -0.825 41.938 20.484 1 97.19 294 THR A C 1
ATOM 2360 O O . THR A 1 294 ? 0.335 41.531 20.391 1 97.19 294 THR A O 1
ATOM 2363 N N . PRO A 1 295 ? -1.811 41.188 20.953 1 98.12 295 PRO A N 1
ATOM 2364 C CA . PRO A 1 295 ? -1.536 39.75 21.219 1 98.12 295 PRO A CA 1
ATOM 2365 C C . PRO A 1 295 ? -1.107 39 19.969 1 98.12 295 PRO A C 1
ATOM 2367 O O . PRO A 1 295 ? -1.726 39.156 18.906 1 98.12 295 PRO A O 1
ATOM 2370 N N . VAL A 1 296 ? -0.043 38.219 20.141 1 98.56 296 VAL A N 1
ATOM 2371 C CA . VAL A 1 296 ? 0.503 37.406 19.062 1 98.56 296 VAL A CA 1
ATOM 2372 C C . VAL A 1 296 ? 0.61 35.938 19.516 1 98.56 296 VAL A C 1
ATOM 2374 O O . VAL A 1 296 ? 1.188 35.656 20.562 1 98.56 296 VAL A O 1
ATOM 2377 N N . ILE A 1 297 ? -0.017 35.062 18.797 1 98.88 297 ILE A N 1
ATOM 2378 C CA . ILE A 1 297 ? 0.154 33.625 19.016 1 98.88 297 ILE A CA 1
ATOM 2379 C C . ILE A 1 297 ? 1.156 33.062 18 1 98.88 297 ILE A C 1
ATOM 2381 O O . ILE A 1 297 ? 0.877 33.031 16.797 1 98.88 297 ILE A O 1
ATOM 2385 N N . HIS A 1 298 ? 2.314 32.656 18.5 1 98.81 298 HIS A N 1
ATOM 2386 C CA . HIS A 1 298 ? 3.295 32.031 17.625 1 98.81 298 HIS A CA 1
ATOM 2387 C C . HIS A 1 298 ? 2.949 30.547 17.391 1 98.81 298 HIS A C 1
ATOM 2389 O O . HIS A 1 298 ? 2.486 29.859 18.297 1 98.81 298 HIS A O 1
ATOM 2395 N N . ASN A 1 299 ? 3.135 30.078 16.203 1 98.88 299 ASN A N 1
ATOM 2396 C CA . ASN A 1 299 ? 2.943 28.688 15.766 1 98.88 299 ASN A CA 1
ATOM 2397 C C . ASN A 1 299 ? 3.846 28.344 14.586 1 98.88 299 ASN A C 1
ATOM 2399 O O . ASN A 1 299 ? 3.385 28.297 13.445 1 98.88 299 ASN A O 1
ATOM 2403 N N . TYR A 1 300 ? 5.121 28.109 14.875 1 98.69 300 TYR A N 1
ATOM 2404 C CA . TYR A 1 300 ? 6.094 27.812 13.828 1 98.69 300 TYR A CA 1
ATOM 2405 C C . TYR A 1 300 ? 7.227 26.953 14.359 1 98.69 300 TYR A C 1
ATOM 2407 O O . TYR A 1 300 ? 7.258 26.609 15.539 1 98.69 300 TYR A O 1
ATOM 2415 N N . GLY A 1 301 ? 8.102 26.516 13.453 1 98.38 301 GLY A N 1
ATOM 2416 C CA . GLY A 1 301 ? 9.266 25.734 13.844 1 98.38 301 GLY A CA 1
ATOM 2417 C C . GLY A 1 301 ? 9.031 24.234 13.766 1 98.38 301 GLY A C 1
ATOM 2418 O O . GLY A 1 301 ? 9.633 23.469 14.516 1 98.38 301 GLY A O 1
ATOM 2419 N N . HIS A 1 302 ? 8.273 23.766 12.852 1 97.94 302 HIS A N 1
ATOM 2420 C CA . HIS A 1 302 ? 7.848 22.375 12.812 1 97.94 302 HIS A CA 1
ATOM 2421 C C . HIS A 1 302 ? 8.852 21.516 12.039 1 97.94 302 HIS A C 1
ATOM 2423 O O . HIS A 1 302 ? 8.766 20.297 12.062 1 97.94 302 HIS A O 1
ATOM 2429 N N . GLY A 1 303 ? 9.766 22.156 11.305 1 95.88 303 GLY A N 1
ATOM 2430 C CA . GLY A 1 303 ? 10.703 21.391 10.5 1 95.88 303 GLY A CA 1
ATOM 2431 C C . GLY A 1 303 ? 10.023 20.531 9.453 1 95.88 303 GLY A C 1
ATOM 2432 O O . GLY A 1 303 ? 9.188 21.031 8.695 1 95.88 303 GLY A O 1
ATOM 2433 N N . GLY A 1 304 ? 10.398 19.281 9.43 1 94.62 304 GLY A N 1
ATOM 2434 C CA . GLY A 1 304 ? 9.805 18.359 8.461 1 94.62 304 GLY A CA 1
ATOM 2435 C C . GLY A 1 304 ? 8.508 17.75 8.945 1 94.62 304 GLY A C 1
ATOM 2436 O O . GLY A 1 304 ? 7.961 16.859 8.289 1 94.62 304 GLY A O 1
ATOM 2437 N N . TYR A 1 305 ? 7.914 18.312 10.047 1 97.19 305 TYR A N 1
ATOM 2438 C CA . TYR A 1 305 ? 6.797 17.641 10.703 1 97.19 305 TYR A CA 1
ATOM 2439 C C . TYR A 1 305 ? 5.535 18.5 10.641 1 97.19 305 TYR A C 1
ATOM 2441 O O . TYR A 1 305 ? 4.629 18.328 11.469 1 97.19 305 TYR A O 1
ATOM 2449 N N . GLY A 1 306 ? 5.453 19.422 9.695 1 97.88 306 GLY A N 1
ATOM 2450 C CA . GLY A 1 306 ? 4.289 20.297 9.57 1 97.88 306 GLY A CA 1
ATOM 2451 C C . GLY A 1 306 ? 2.986 19.531 9.445 1 97.88 306 GLY A C 1
ATOM 2452 O O . GLY A 1 306 ? 2.033 19.781 10.188 1 97.88 306 GLY A O 1
ATOM 2453 N N . VAL A 1 307 ? 2.967 18.547 8.57 1 98.06 307 VAL A N 1
ATOM 2454 C CA . VAL A 1 307 ? 1.774 17.75 8.328 1 98.06 307 VAL A CA 1
ATOM 2455 C C . VAL A 1 307 ? 1.449 16.922 9.562 1 98.06 307 VAL A C 1
ATOM 2457 O O . VAL A 1 307 ? 0.282 16.766 9.93 1 98.06 307 VAL A O 1
ATOM 2460 N N . THR A 1 308 ? 2.408 16.484 10.242 1 98.62 308 THR A N 1
ATOM 2461 C CA . THR A 1 308 ? 2.291 15.594 11.391 1 98.62 308 THR A CA 1
ATOM 2462 C C . THR A 1 308 ? 1.679 16.312 12.586 1 98.62 308 THR A C 1
ATOM 2464 O O . THR A 1 308 ? 0.913 15.727 13.352 1 98.62 308 THR A O 1
ATOM 2467 N N . TYR A 1 309 ? 1.962 17.641 12.703 1 98.75 309 TYR A N 1
ATOM 2468 C CA . TYR A 1 309 ? 1.561 18.375 13.891 1 98.75 309 TYR A CA 1
ATOM 2469 C C . TYR A 1 309 ? 0.426 19.344 13.57 1 98.75 309 TYR A C 1
ATOM 2471 O O . TYR A 1 309 ? -0.183 19.922 14.477 1 98.75 309 TYR A O 1
ATOM 2479 N N . HIS A 1 310 ? 0.078 19.547 12.383 1 98.94 310 HIS A N 1
ATOM 2480 C CA . HIS A 1 310 ? -0.58 20.766 11.914 1 98.94 310 HIS A CA 1
ATOM 2481 C C . HIS A 1 310 ? -1.897 21 12.641 1 98.94 310 HIS A C 1
ATOM 2483 O O . HIS A 1 310 ? -2.164 22.109 13.117 1 98.94 310 HIS A O 1
ATOM 2489 N N . TRP A 1 311 ? -2.689 19.984 12.781 1 98.94 311 TRP A N 1
ATOM 2490 C CA . TRP A 1 311 ? -4.035 20.203 13.297 1 98.94 311 TRP A CA 1
ATOM 2491 C C . TRP A 1 311 ? -4.012 20.375 14.812 1 98.94 311 TRP A C 1
ATOM 2493 O O . TRP A 1 311 ? -4.695 21.25 15.352 1 98.94 311 TRP A O 1
ATOM 2503 N N . GLY A 1 312 ? -3.268 19.453 15.469 1 98.94 312 GLY A N 1
ATOM 2504 C CA . GLY A 1 312 ? -3.133 19.625 16.906 1 98.94 312 GLY A CA 1
ATOM 2505 C C . GLY A 1 312 ? -2.596 20.984 17.297 1 98.94 312 GLY A C 1
ATOM 2506 O O . GLY A 1 312 ? -3.119 21.625 18.219 1 98.94 312 GLY A O 1
ATOM 2507 N N . CYS A 1 313 ? -1.609 21.453 16.656 1 98.94 313 CYS A N 1
ATOM 2508 C CA . CYS A 1 313 ? -1.047 22.766 16.922 1 98.94 313 CYS A CA 1
ATOM 2509 C C . CYS A 1 313 ? -2.047 23.859 16.578 1 98.94 313 CYS A C 1
ATOM 2511 O O . CYS A 1 313 ? -2.1 24.891 17.266 1 98.94 313 CYS A O 1
ATOM 2513 N N . ALA A 1 314 ? -2.816 23.656 15.508 1 98.94 314 ALA A N 1
ATOM 2514 C CA . ALA A 1 314 ? -3.84 24.625 15.133 1 98.94 314 ALA A CA 1
ATOM 2515 C C . ALA A 1 314 ? -4.898 24.766 16.219 1 98.94 314 ALA A C 1
ATOM 2517 O O . ALA A 1 314 ? -5.344 25.875 16.531 1 98.94 314 ALA A O 1
ATOM 2518 N N . LEU A 1 315 ? -5.305 23.641 16.766 1 98.94 315 LEU A N 1
ATOM 2519 C CA . LEU A 1 315 ? -6.281 23.672 17.844 1 98.94 315 LEU A CA 1
ATOM 2520 C C . LEU A 1 315 ? -5.746 24.453 19.047 1 98.94 315 LEU A C 1
ATOM 2522 O O . LEU A 1 315 ? -6.469 25.25 19.641 1 98.94 315 LEU A O 1
ATOM 2526 N N . GLN A 1 316 ? -4.527 24.156 19.359 1 98.81 316 GLN A N 1
ATOM 2527 C CA . GLN A 1 316 ? -3.916 24.859 20.469 1 98.81 316 GLN A CA 1
ATOM 2528 C C . GLN A 1 316 ? -3.799 26.359 20.172 1 98.81 316 GLN A C 1
ATOM 2530 O O . GLN A 1 316 ? -4.062 27.188 21.031 1 98.81 316 GLN A O 1
ATOM 2535 N N . ALA A 1 317 ? -3.385 26.703 18.984 1 98.88 317 ALA A N 1
ATOM 2536 C CA . ALA A 1 317 ? -3.281 28.094 18.578 1 98.88 317 ALA A CA 1
ATOM 2537 C C . ALA A 1 317 ? -4.637 28.797 18.656 1 98.88 317 ALA A C 1
ATOM 2539 O O . ALA A 1 317 ? -4.727 29.938 19.125 1 98.88 317 ALA A O 1
ATOM 2540 N N . ALA A 1 318 ? -5.645 28.125 18.234 1 98.88 318 ALA A N 1
ATOM 2541 C CA . ALA A 1 318 ? -6.996 28.688 18.266 1 98.88 318 ALA A CA 1
ATOM 2542 C C . ALA A 1 318 ? -7.449 28.938 19.703 1 98.88 318 ALA A C 1
ATOM 2544 O O . ALA A 1 318 ? -8.141 29.922 19.984 1 98.88 318 ALA A O 1
ATOM 2545 N N . SER A 1 319 ? -7.129 27.984 20.547 1 98.75 319 SER A N 1
ATOM 2546 C CA . SER A 1 319 ? -7.461 28.156 21.953 1 98.75 319 SER A CA 1
ATOM 2547 C C . SER A 1 319 ? -6.789 29.391 22.531 1 98.75 319 SER A C 1
ATOM 2549 O O . SER A 1 319 ? -7.418 30.156 23.25 1 98.75 319 SER A O 1
ATOM 2551 N N . LEU A 1 320 ? -5.566 29.562 22.25 1 98.75 320 LEU A N 1
ATOM 2552 C CA . LEU A 1 320 ? -4.824 30.734 22.719 1 98.75 320 LEU A CA 1
ATOM 2553 C C . LEU A 1 320 ? -5.395 32 22.125 1 98.75 320 LEU A C 1
ATOM 2555 O O . LEU A 1 320 ? -5.504 33.031 22.828 1 98.75 320 LEU A O 1
ATOM 2559 N N . ALA A 1 321 ? -5.734 32 20.891 1 98.69 321 ALA A N 1
ATOM 2560 C CA . ALA A 1 321 ? -6.312 33.156 20.219 1 98.69 321 ALA A CA 1
ATOM 2561 C C . ALA A 1 321 ? -7.652 33.531 20.844 1 98.69 321 ALA A C 1
ATOM 2563 O O . ALA A 1 321 ? -7.941 34.719 21.047 1 98.69 321 ALA A O 1
ATOM 2564 N N . ALA A 1 322 ? -8.445 32.531 21.078 1 98.38 322 ALA A N 1
ATOM 2565 C CA . ALA A 1 322 ? -9.742 32.781 21.703 1 98.38 322 ALA A CA 1
ATOM 2566 C C . ALA A 1 322 ? -9.586 33.469 23.062 1 98.38 322 ALA A C 1
ATOM 2568 O O . ALA A 1 322 ? -10.328 34.375 23.391 1 98.38 322 ALA A O 1
ATOM 2569 N N . LYS A 1 323 ? -8.688 32.875 23.797 1 98.19 323 LYS A N 1
ATOM 2570 C CA . LYS A 1 323 ? -8.422 33.5 25.109 1 98.19 323 LYS A CA 1
ATOM 2571 C C . LYS A 1 323 ? -7.973 34.938 24.953 1 98.19 323 LYS A C 1
ATOM 2573 O O . LYS A 1 323 ? -8.359 35.812 25.75 1 98.19 323 LYS A O 1
ATOM 2578 N N . ALA A 1 324 ? -7.133 35.219 24 1 98.12 324 ALA A N 1
ATOM 2579 C CA . ALA A 1 324 ? -6.68 36.594 23.734 1 98.12 324 ALA A CA 1
ATOM 2580 C C . ALA A 1 324 ? -7.852 37.5 23.375 1 98.12 324 ALA A C 1
ATOM 2582 O O . ALA A 1 324 ? -7.93 38.625 23.844 1 98.12 324 ALA A O 1
ATOM 2583 N N . MET A 1 325 ? -8.727 37.031 22.594 1 97.19 325 MET A N 1
ATOM 2584 C CA . MET A 1 325 ? -9.898 37.812 22.188 1 97.19 325 MET A CA 1
ATOM 2585 C C . MET A 1 325 ? -10.797 38.094 23.391 1 97.19 325 MET A C 1
ATOM 2587 O O . MET A 1 325 ? -11.344 39.188 23.516 1 97.19 325 MET A O 1
ATOM 2591 N N . ASP A 1 326 ? -10.906 37.094 24.188 1 96.38 326 ASP A N 1
ATOM 2592 C CA . ASP A 1 326 ? -11.695 37.281 25.406 1 96.38 326 ASP A CA 1
ATOM 2593 C C . ASP A 1 326 ? -11.078 38.375 26.297 1 96.38 326 ASP A 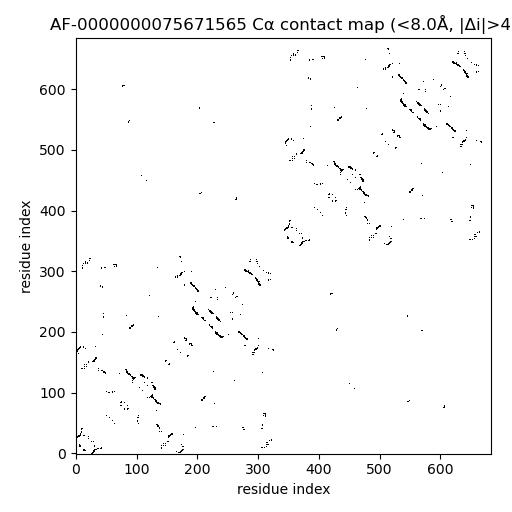C 1
ATOM 2595 O O . ASP A 1 326 ? -11.805 39.188 26.875 1 96.38 326 ASP A O 1
ATOM 2599 N N . ASP A 1 327 ? -9.812 38.281 26.422 1 96.12 327 ASP A N 1
ATOM 2600 C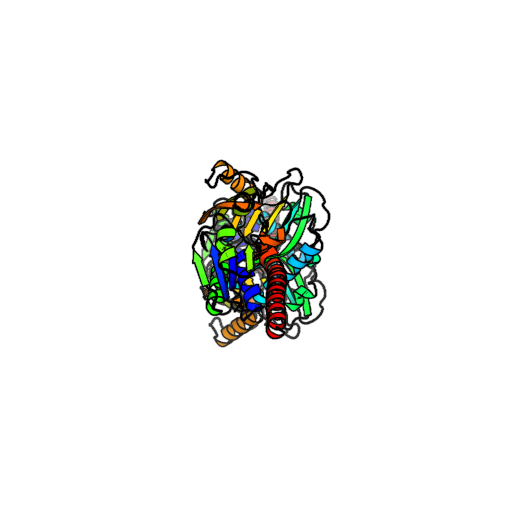 CA . ASP A 1 327 ? -9.109 39.281 27.234 1 96.12 327 ASP A CA 1
ATOM 2601 C C . ASP A 1 327 ? -9.32 40.688 26.688 1 96.12 327 ASP A C 1
ATOM 2603 O O . ASP A 1 327 ? -9.5 41.656 27.453 1 96.12 327 ASP A O 1
ATOM 2607 N N . ILE A 1 328 ? -9.242 40.875 25.359 1 94.81 328 ILE A N 1
ATOM 2608 C CA . ILE A 1 328 ? -9.445 42.156 24.719 1 94.81 328 ILE A CA 1
ATOM 2609 C C . ILE A 1 328 ? -10.867 42.625 24.969 1 94.81 328 ILE A C 1
ATOM 2611 O O . ILE A 1 328 ? -11.078 43.812 25.281 1 94.81 328 ILE A O 1
ATOM 2615 N N . ALA A 1 329 ? -11.805 41.75 24.844 1 92.88 329 ALA A N 1
ATOM 2616 C CA . ALA A 1 329 ? -13.211 42.094 25.047 1 92.88 329 ALA A CA 1
ATOM 2617 C C . ALA A 1 329 ? -13.461 42.531 26.484 1 92.88 329 ALA A C 1
ATOM 2619 O O . ALA A 1 329 ? -14.234 43.469 26.734 1 92.88 329 ALA A O 1
ATOM 2620 N N . ALA A 1 330 ? -12.875 41.875 27.375 1 92.19 330 ALA A N 1
ATOM 2621 C CA . ALA A 1 330 ? -13.047 42.188 28.797 1 92.19 330 ALA A CA 1
ATOM 2622 C C . ALA A 1 330 ? -12.477 43.562 29.125 1 92.19 330 ALA A C 1
ATOM 2624 O O . ALA A 1 330 ? -13.055 44.281 29.922 1 92.19 330 ALA A O 1
ATOM 2625 N N . LYS A 1 331 ? -11.375 43.875 28.641 1 90.12 331 LYS A N 1
ATOM 2626 C CA . LYS A 1 331 ? -10.75 45.188 28.859 1 90.12 331 LYS A CA 1
ATOM 2627 C C . LYS A 1 331 ? -11.602 46.312 28.266 1 90.12 331 LYS A C 1
ATOM 2629 O O . LYS A 1 331 ? -11.695 47.406 28.844 1 90.12 331 LYS A O 1
ATOM 2634 N N . ALA A 1 332 ? -12.234 46.125 27.172 1 86.19 332 ALA A N 1
ATOM 2635 C CA . ALA A 1 332 ? -13.078 47.094 26.516 1 86.19 332 ALA A CA 1
ATOM 2636 C C . ALA A 1 332 ? -14.359 47.344 27.312 1 86.19 332 ALA A C 1
ATOM 2638 O O . ALA A 1 332 ? -14.859 48.469 27.359 1 86.19 332 ALA A O 1
ATOM 2639 N N . SER A 1 333 ? -14.891 46.344 27.938 1 84.25 333 SER A N 1
ATOM 2640 C CA . SER A 1 333 ? -16.109 46.469 28.75 1 84.25 333 SER A CA 1
ATOM 2641 C C . SER A 1 333 ? -15.82 47.188 30.062 1 84.25 333 SER A C 1
ATOM 2643 O O . SER A 1 333 ? -16.672 47.938 30.562 1 84.25 333 SER A O 1
ATOM 2645 N N . SER A 1 334 ? -14.727 46.938 30.609 1 79.94 334 SER A N 1
ATOM 2646 C CA . SER A 1 334 ? -14.375 47.562 31.875 1 79.94 334 SER A CA 1
ATOM 2647 C C . SER A 1 334 ? -14.156 49.062 31.688 1 79.94 334 SER A C 1
ATOM 2649 O O . SER A 1 334 ? -14.492 49.844 32.562 1 79.94 334 SER A O 1
ATOM 2651 N N . THR A 1 335 ? -13.57 49.469 30.594 1 73.44 335 THR A N 1
ATOM 2652 C CA . THR A 1 335 ? -13.359 50.875 30.328 1 73.44 335 THR A CA 1
ATOM 2653 C C . THR A 1 335 ? -14.688 51.594 30.078 1 73.44 335 THR A C 1
ATOM 2655 O O . THR A 1 335 ? -14.836 52.75 30.406 1 73.44 335 THR A O 1
ATOM 2658 N N . ARG A 1 336 ? -15.688 50.969 29.594 1 70.62 336 ARG A N 1
ATOM 2659 C CA . ARG A 1 336 ? -17 51.562 29.359 1 70.62 336 ARG A CA 1
ATOM 2660 C C . ARG A 1 336 ? -17.75 51.781 30.672 1 70.62 336 ARG A C 1
ATOM 2662 O O . ARG A 1 336 ? -18.438 52.781 30.844 1 70.62 336 ARG A O 1
ATOM 2669 N N . VAL A 1 337 ? -17.625 50.938 31.578 1 71.31 337 VAL A N 1
ATOM 2670 C CA . VAL A 1 337 ? -18.297 51.062 32.875 1 71.31 337 VAL A CA 1
ATOM 2671 C C . VAL A 1 337 ? -17.719 52.219 33.656 1 71.31 337 VAL A C 1
ATOM 2673 O O . VAL A 1 337 ? -18.438 52.969 34.312 1 71.31 337 VAL A O 1
ATOM 2676 N N . HIS A 1 338 ? -16.422 52.281 33.469 1 60.88 338 HIS A N 1
ATOM 2677 C CA . HIS A 1 338 ? -15.797 53.375 34.219 1 60.88 338 HIS A CA 1
ATOM 2678 C C . HIS A 1 338 ? -16.172 54.719 33.656 1 60.88 338 HIS A C 1
ATOM 2680 O O . HIS A 1 338 ? -16.328 55.688 34.406 1 60.88 338 HIS A O 1
ATOM 2686 N N . LYS A 1 339 ? -16.469 54.875 32.375 1 65.31 339 LYS A N 1
ATOM 2687 C CA . LYS A 1 339 ? -16.844 56.188 31.812 1 65.31 339 LYS A CA 1
ATOM 2688 C C . LYS A 1 339 ? -18.297 56.5 32.156 1 65.31 339 LYS A C 1
ATOM 2690 O O . LYS A 1 339 ? -18.688 57.688 32.156 1 65.31 339 LYS A O 1
ATOM 2695 N N . SER A 1 340 ? -19.016 55.5 32.156 1 58.19 340 SER A N 1
ATOM 2696 C CA . SER A 1 340 ? -20.422 55.781 32.438 1 58.19 340 SER A CA 1
ATOM 2697 C C . SER A 1 340 ? -20.625 56.188 33.875 1 58.19 340 SER A C 1
ATOM 2699 O O . SER A 1 340 ? -21.703 56.688 34.25 1 58.19 340 SER A O 1
ATOM 2701 N N . ARG A 1 341 ? -19.703 55.938 34.688 1 60.53 341 ARG A N 1
ATOM 2702 C CA . ARG A 1 341 ? -19.844 56.344 36.094 1 60.53 341 ARG A CA 1
ATOM 2703 C C . ARG A 1 341 ? -19.344 57.75 36.312 1 60.53 341 ARG A C 1
ATOM 2705 O O . ARG A 1 341 ? -19.422 58.25 37.438 1 60.53 341 ARG A O 1
ATOM 2712 N N . TYR A 1 342 ? -18.719 58.188 35.281 1 41.41 342 TYR A N 1
ATOM 2713 C CA . TYR A 1 342 ? -18.422 59.625 35.469 1 41.41 342 TYR A CA 1
ATOM 2714 C C . TYR A 1 342 ? -19.406 60.469 34.688 1 41.41 342 TYR A C 1
ATOM 2716 O O . TYR A 1 342 ? -19.828 60.125 33.594 1 41.41 342 TYR A O 1
ATOM 2724 N N . MET B 1 1 ? 15.695 -39.094 -26.578 1 87.25 1 MET B N 1
ATOM 2725 C CA . MET B 1 1 ? 15.281 -38.031 -25.656 1 87.25 1 MET B CA 1
ATOM 2726 C C . MET B 1 1 ? 13.828 -38.219 -25.234 1 87.25 1 MET B C 1
ATOM 2728 O O . MET B 1 1 ? 12.984 -38.562 -26.062 1 87.25 1 MET B O 1
ATOM 2732 N N . MET B 1 2 ? 13.555 -38.125 -23.859 1 94.75 2 MET B N 1
ATOM 2733 C CA . MET B 1 2 ? 12.188 -38.312 -23.391 1 94.75 2 MET B CA 1
ATOM 2734 C C . MET B 1 2 ? 11.297 -37.156 -23.812 1 94.75 2 MET B C 1
ATOM 2736 O O . MET B 1 2 ? 11.695 -36 -23.719 1 94.75 2 MET B O 1
ATOM 2740 N N . LYS B 1 3 ? 10.188 -37.469 -24.375 1 98.38 3 LYS B N 1
ATOM 2741 C CA . LYS B 1 3 ? 9.195 -36.469 -24.781 1 98.38 3 LYS B CA 1
ATOM 2742 C C . LYS B 1 3 ? 8.141 -36.281 -23.688 1 98.38 3 LYS B C 1
ATOM 2744 O O . LYS B 1 3 ? 7.457 -37.25 -23.312 1 98.38 3 LYS B O 1
ATOM 2749 N N . VAL B 1 4 ? 8.055 -35.062 -23.25 1 98.75 4 VAL B N 1
ATOM 2750 C CA . VAL B 1 4 ? 7.102 -34.719 -22.203 1 98.75 4 VAL B CA 1
ATOM 2751 C C . VAL B 1 4 ? 6.117 -33.688 -22.719 1 98.75 4 VAL B C 1
ATOM 2753 O O . VAL B 1 4 ? 6.512 -32.719 -23.375 1 98.75 4 VAL B O 1
ATOM 2756 N N . VAL B 1 5 ? 4.84 -33.906 -22.5 1 98.81 5 VAL B N 1
ATOM 2757 C CA . VAL B 1 5 ? 3.848 -32.875 -22.875 1 98.81 5 VAL B CA 1
ATOM 2758 C C . VAL B 1 5 ? 3.141 -32.375 -21.625 1 98.81 5 VAL B C 1
ATOM 2760 O O . VAL B 1 5 ? 2.842 -33.156 -20.719 1 98.81 5 VAL B O 1
ATOM 2763 N N . VAL B 1 6 ? 3.035 -31.109 -21.516 1 98.88 6 VAL B N 1
ATOM 2764 C CA . VAL B 1 6 ? 2.209 -30.469 -20.5 1 98.88 6 VAL B CA 1
ATOM 2765 C C . VAL B 1 6 ? 0.913 -29.969 -21.141 1 98.88 6 VAL B C 1
ATOM 2767 O O . VAL B 1 6 ? 0.942 -29.203 -22.109 1 98.88 6 VAL B O 1
ATOM 2770 N N . VAL B 1 7 ? -0.236 -30.422 -20.609 1 98.62 7 VAL B N 1
ATOM 2771 C CA . VAL B 1 7 ? -1.541 -30.031 -21.125 1 98.62 7 VAL B CA 1
ATOM 2772 C C . VAL B 1 7 ? -2.141 -28.938 -20.25 1 98.62 7 VAL B C 1
ATOM 2774 O O . VAL B 1 7 ? -2.596 -29.203 -19.141 1 98.62 7 VAL B O 1
ATOM 2777 N N . GLY B 1 8 ? -2.256 -27.766 -20.781 1 98.19 8 GLY B N 1
ATOM 2778 C CA . GLY B 1 8 ? -2.713 -26.594 -20.062 1 98.19 8 GLY B CA 1
ATOM 2779 C C . GLY B 1 8 ? -1.749 -25.422 -20.141 1 98.19 8 GLY B C 1
ATOM 2780 O O . GLY B 1 8 ? -0.554 -25.578 -19.875 1 98.19 8 GLY B O 1
ATOM 2781 N N . GLY B 1 9 ? -2.283 -24.281 -20.484 1 98.25 9 GLY B N 1
ATOM 2782 C CA . GLY B 1 9 ? -1.437 -23.125 -20.734 1 98.25 9 GLY B CA 1
ATOM 2783 C C . GLY B 1 9 ? -1.527 -22.078 -19.641 1 98.25 9 GLY B C 1
ATOM 2784 O O . GLY B 1 9 ? -1.064 -20.938 -19.828 1 98.25 9 GLY B O 1
ATOM 2785 N N . GLY B 1 10 ? -2.141 -22.344 -18.5 1 98.31 10 GLY B N 1
ATOM 2786 C CA . GLY B 1 10 ? -2.232 -21.422 -17.391 1 98.31 10 GLY B CA 1
ATOM 2787 C C . GLY B 1 10 ? -1.022 -21.453 -16.484 1 98.31 10 GLY B C 1
ATOM 2788 O O . GLY B 1 10 ? 0.018 -22.016 -16.844 1 98.31 10 GLY B O 1
ATOM 2789 N N . VAL B 1 11 ? -1.161 -20.875 -15.344 1 98.81 11 VAL B N 1
ATOM 2790 C CA . VAL B 1 11 ? -0.034 -20.703 -14.43 1 98.81 11 VAL B CA 1
ATOM 2791 C C . VAL B 1 11 ? 0.447 -22.062 -13.938 1 98.81 11 VAL B C 1
ATOM 2793 O O . VAL B 1 11 ? 1.646 -22.281 -13.75 1 98.81 11 VAL B O 1
ATOM 2796 N N . ILE B 1 12 ? -0.458 -23 -13.734 1 98.88 12 ILE B N 1
ATOM 2797 C CA . ILE B 1 12 ? -0.084 -24.344 -13.273 1 98.88 12 ILE B CA 1
ATOM 2798 C C . ILE B 1 12 ? 0.699 -25.062 -14.359 1 98.88 12 ILE B C 1
ATOM 2800 O O . ILE B 1 12 ? 1.755 -25.641 -14.094 1 98.88 12 ILE B O 1
ATOM 2804 N N . GLY B 1 13 ? 0.217 -25.016 -15.594 1 98.88 13 GLY B N 1
ATOM 2805 C CA . GLY B 1 13 ? 0.879 -25.688 -16.688 1 98.88 13 GLY B CA 1
ATOM 2806 C C . GLY B 1 13 ? 2.252 -25.125 -17 1 98.88 13 GLY B C 1
ATOM 2807 O O . GLY B 1 13 ? 3.229 -25.875 -17.109 1 98.88 13 GLY B O 1
ATOM 2808 N N . LEU B 1 14 ? 2.311 -23.859 -17.156 1 98.94 14 LEU B N 1
ATOM 2809 C CA . LEU B 1 14 ? 3.57 -23.219 -17.531 1 98.94 14 LEU B CA 1
ATOM 2810 C C . LEU B 1 14 ? 4.621 -23.406 -16.438 1 98.94 14 LEU B C 1
ATOM 2812 O O . LEU B 1 14 ? 5.793 -23.656 -16.734 1 98.94 14 LEU B O 1
ATOM 2816 N N . SER B 1 15 ? 4.238 -23.281 -15.172 1 98.94 15 SER B N 1
ATOM 2817 C CA . SER B 1 15 ? 5.191 -23.5 -14.086 1 98.94 15 SER B CA 1
ATOM 2818 C C . SER B 1 15 ? 5.641 -24.953 -14.039 1 98.94 15 SER B C 1
ATOM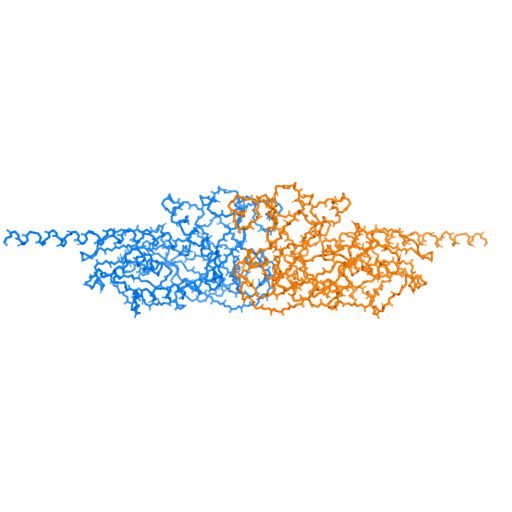 2820 O O . SER B 1 15 ? 6.809 -25.25 -13.773 1 98.94 15 SER B O 1
ATOM 2822 N N . SER B 1 16 ? 4.711 -25.844 -14.266 1 98.94 16 SER B N 1
ATOM 2823 C CA . SER B 1 16 ? 5.082 -27.266 -14.312 1 98.94 16 SER B CA 1
ATOM 2824 C C . SER B 1 16 ? 6.078 -27.531 -15.43 1 98.94 16 SER B C 1
ATOM 2826 O O . SER B 1 16 ? 7.066 -28.25 -15.227 1 98.94 16 SER B O 1
ATOM 2828 N N . ALA B 1 17 ? 5.801 -26.984 -16.594 1 98.94 17 ALA B N 1
ATOM 2829 C CA . ALA B 1 17 ? 6.711 -27.156 -17.719 1 98.94 17 ALA B CA 1
ATOM 2830 C C . ALA B 1 17 ? 8.109 -26.641 -17.375 1 98.94 17 ALA B C 1
ATOM 2832 O O . ALA B 1 17 ? 9.109 -27.312 -17.656 1 98.94 17 ALA B O 1
ATOM 2833 N N . LEU B 1 18 ? 8.141 -25.484 -16.781 1 98.88 18 LEU B N 1
ATOM 2834 C CA . LEU B 1 18 ? 9.438 -24.906 -16.438 1 98.88 18 LEU B CA 1
ATOM 2835 C C . LEU B 1 18 ? 10.172 -25.781 -15.43 1 98.88 18 LEU B C 1
ATOM 2837 O O . LEU B 1 18 ? 11.375 -26.016 -15.57 1 98.88 18 LEU B O 1
ATOM 2841 N N . CYS B 1 19 ? 9.469 -26.219 -14.383 1 98.88 19 CYS B N 1
ATOM 2842 C CA . CYS B 1 19 ? 10.094 -27.031 -13.352 1 98.88 19 CYS B CA 1
ATOM 2843 C C . CYS B 1 19 ? 10.578 -28.359 -13.914 1 98.88 19 CYS B C 1
ATOM 2845 O O . CYS B 1 19 ? 11.648 -28.844 -13.539 1 98.88 19 CYS B O 1
ATOM 2847 N N . VAL B 1 20 ? 9.844 -28.969 -14.812 1 98.69 20 VAL B N 1
ATOM 2848 C CA . VAL B 1 20 ? 10.258 -30.203 -15.453 1 98.69 20 VAL B CA 1
ATOM 2849 C C . VAL B 1 20 ? 11.523 -29.969 -16.281 1 98.69 20 VAL B C 1
ATOM 2851 O O . VAL B 1 20 ? 12.477 -30.75 -16.203 1 98.69 20 VAL B O 1
ATOM 2854 N N . LYS B 1 21 ? 11.461 -28.891 -17.078 1 98.38 21 LYS B N 1
ATOM 2855 C CA . LYS B 1 21 ? 12.586 -28.578 -17.938 1 98.38 21 LYS B CA 1
ATOM 2856 C C . LYS B 1 21 ? 13.852 -28.312 -17.125 1 98.38 21 LYS B C 1
ATOM 2858 O O . LYS B 1 21 ? 14.953 -28.672 -17.547 1 98.38 21 LYS B O 1
ATOM 2863 N N . GLU B 1 22 ? 13.688 -27.656 -16.031 1 97.81 22 GLU B N 1
ATOM 2864 C CA . GLU B 1 22 ? 14.828 -27.344 -15.172 1 97.81 22 GLU B CA 1
ATOM 2865 C C . GLU B 1 22 ? 15.359 -28.594 -14.492 1 97.81 22 GLU B C 1
ATOM 2867 O O . GLU B 1 22 ? 16.578 -28.75 -14.297 1 97.81 22 GLU B O 1
ATOM 2872 N N . ARG B 1 23 ? 14.492 -29.453 -14.109 1 97.31 23 ARG B N 1
ATOM 2873 C CA . ARG B 1 23 ? 14.883 -30.672 -13.414 1 97.31 23 ARG B CA 1
ATOM 2874 C C . ARG B 1 23 ? 15.445 -31.703 -14.391 1 97.31 23 ARG B C 1
ATOM 2876 O O . ARG B 1 23 ? 16.391 -32.406 -14.07 1 97.31 23 ARG B O 1
ATOM 2883 N N . CYS B 1 24 ? 14.789 -31.828 -15.547 1 97 24 CYS B N 1
ATOM 2884 C CA . CYS B 1 24 ? 15.18 -32.75 -16.594 1 97 24 CYS B CA 1
ATOM 2885 C C . CYS B 1 24 ? 15.578 -32 -17.859 1 97 24 CYS B C 1
ATOM 2887 O O . CYS B 1 24 ? 14.844 -32.031 -18.859 1 97 24 CYS B O 1
ATOM 2889 N N . GLN B 1 25 ? 16.797 -31.594 -17.984 1 94.75 25 GLN B N 1
ATOM 2890 C CA . GLN B 1 25 ? 17.25 -30.672 -19.016 1 94.75 25 GLN B CA 1
ATOM 2891 C C . GLN B 1 25 ? 17.203 -31.328 -20.391 1 94.75 25 GLN B C 1
ATOM 2893 O O . GLN B 1 25 ? 16.969 -30.641 -21.391 1 94.75 25 GLN B O 1
ATOM 2898 N N . ARG B 1 26 ? 17.344 -32.594 -20.438 1 95.06 26 ARG B N 1
ATOM 2899 C CA . ARG B 1 26 ? 17.422 -33.281 -21.719 1 95.06 26 ARG B CA 1
ATOM 2900 C C . ARG B 1 26 ? 16.031 -33.625 -22.234 1 95.06 26 ARG B C 1
ATOM 2902 O O . ARG B 1 26 ? 15.875 -34 -23.391 1 95.06 26 ARG B O 1
ATOM 2909 N N . ALA B 1 27 ? 15.016 -33.438 -21.406 1 97.38 27 ALA B N 1
ATOM 2910 C CA . ALA B 1 27 ? 13.648 -33.75 -21.828 1 97.38 27 ALA B CA 1
ATOM 2911 C C . ALA B 1 27 ? 13.18 -32.781 -22.906 1 97.38 27 ALA B C 1
ATOM 2913 O O . ALA B 1 27 ? 13.492 -31.594 -22.859 1 97.38 27 ALA B O 1
ATOM 2914 N N . ASP B 1 28 ? 12.555 -33.312 -23.906 1 98.31 28 ASP B N 1
ATOM 2915 C CA . ASP B 1 28 ? 11.867 -32.5 -24.922 1 98.31 28 ASP B CA 1
ATOM 2916 C C . ASP B 1 28 ? 10.445 -32.188 -24.469 1 98.31 28 ASP B C 1
ATOM 2918 O O . ASP B 1 28 ? 9.539 -33 -24.594 1 98.31 28 ASP B O 1
ATOM 2922 N N . VAL B 1 29 ? 10.266 -30.938 -24.062 1 98.75 29 VAL B N 1
ATOM 2923 C CA . VAL B 1 29 ? 9.016 -30.547 -23.406 1 98.75 29 VAL B CA 1
ATOM 2924 C C . VAL B 1 29 ? 8.172 -29.734 -24.375 1 98.75 29 VAL B C 1
ATOM 2926 O O . VAL B 1 29 ? 8.672 -28.812 -25.047 1 98.75 29 VAL B O 1
ATOM 2929 N N . THR B 1 30 ? 6.906 -30.031 -24.531 1 98.81 30 THR B N 1
ATOM 2930 C CA . THR B 1 30 ? 5.914 -29.281 -25.297 1 98.81 30 THR B CA 1
ATOM 2931 C C . THR B 1 30 ? 4.719 -28.922 -24.406 1 98.81 30 THR B C 1
ATOM 2933 O O . THR B 1 30 ? 4.207 -29.781 -23.672 1 98.81 30 THR B O 1
ATOM 2936 N N . VAL B 1 31 ? 4.301 -27.688 -24.469 1 98.88 31 VAL B N 1
ATOM 2937 C CA . VAL B 1 31 ? 3.062 -27.266 -23.812 1 98.88 31 VAL B CA 1
ATOM 2938 C C . VAL B 1 31 ? 1.932 -27.219 -24.844 1 98.88 31 VAL B C 1
ATOM 2940 O O . VAL B 1 31 ? 2.055 -26.547 -25.875 1 98.88 31 VAL B O 1
ATOM 2943 N N . VAL B 1 32 ? 0.869 -27.938 -24.547 1 98.62 32 VAL B N 1
ATOM 2944 C CA . VAL B 1 32 ? -0.315 -27.953 -25.406 1 98.62 32 VAL B CA 1
ATOM 2945 C C . VAL B 1 32 ? -1.502 -27.359 -24.656 1 98.62 32 VAL B C 1
ATOM 2947 O O . VAL B 1 32 ? -1.785 -27.734 -23.516 1 98.62 32 VAL B O 1
ATOM 2950 N N . ALA B 1 33 ? -2.182 -26.422 -25.25 1 98.19 33 ALA B N 1
ATOM 2951 C CA . ALA B 1 33 ? -3.35 -25.812 -24.609 1 98.19 33 ALA B CA 1
ATOM 2952 C C . ALA B 1 33 ? -4.281 -25.203 -25.641 1 98.19 33 ALA B C 1
ATOM 2954 O O . ALA B 1 33 ? -3.848 -24.828 -26.734 1 98.19 33 ALA B O 1
ATOM 2955 N N . ALA B 1 34 ? -5.559 -25.094 -25.281 1 97 34 ALA B N 1
ATOM 2956 C CA . ALA B 1 34 ? -6.52 -24.422 -26.141 1 97 34 ALA B CA 1
ATOM 2957 C C . ALA B 1 34 ? -6.242 -22.922 -26.219 1 97 34 ALA B C 1
ATOM 2959 O O . ALA B 1 34 ? -6.43 -22.312 -27.266 1 97 34 ALA B O 1
ATOM 2960 N N . GLU B 1 35 ? -5.883 -22.344 -25.094 1 96.75 35 GLU B N 1
ATOM 2961 C CA . GLU B 1 35 ? -5.594 -20.922 -25.016 1 96.75 35 GLU B CA 1
ATOM 2962 C C . GLU B 1 35 ? -4.34 -20.656 -24.172 1 96.75 35 GLU B C 1
ATOM 2964 O O . GLU B 1 35 ? -4.012 -21.453 -23.281 1 96.75 35 GLU B O 1
ATOM 2969 N N . PHE B 1 36 ? -3.709 -19.625 -24.531 1 98.31 36 PHE B N 1
ATOM 2970 C CA . PHE B 1 36 ? -2.6 -19.094 -23.75 1 98.31 36 PHE B CA 1
ATOM 2971 C C . PHE B 1 36 ? -2.883 -17.656 -23.312 1 98.31 36 PHE B C 1
ATOM 2973 O O . PHE B 1 36 ? -3.91 -17.094 -23.688 1 98.31 36 PHE B O 1
ATOM 2980 N N . THR B 1 37 ? -2.016 -17.141 -22.359 1 98.31 37 THR B N 1
ATOM 2981 C CA . THR B 1 37 ? -2.117 -15.719 -22.016 1 98.31 37 THR B CA 1
ATOM 2982 C C . THR B 1 37 ? -2.178 -14.867 -23.281 1 98.31 37 THR B C 1
ATOM 2984 O O . THR B 1 37 ? -1.476 -15.141 -24.25 1 98.31 37 THR B O 1
ATOM 2987 N N . PRO B 1 38 ? -3.088 -13.969 -23.234 1 97.75 38 PRO B N 1
ATOM 2988 C CA . PRO B 1 38 ? -3.814 -13.359 -22.109 1 97.75 38 PRO B CA 1
ATOM 2989 C C . PRO B 1 38 ? -5.234 -13.906 -21.969 1 97.75 38 PRO B C 1
ATOM 2991 O O . PRO B 1 38 ? -6.117 -13.211 -21.453 1 97.75 38 PRO B O 1
ATOM 2994 N N . ASN B 1 39 ? -5.473 -15.047 -22.453 1 96.38 39 ASN B N 1
ATOM 2995 C CA . ASN B 1 39 ? -6.84 -15.555 -22.5 1 96.38 39 ASN B CA 1
ATOM 2996 C C . ASN B 1 39 ? -7.051 -16.688 -21.484 1 96.38 39 ASN B C 1
ATOM 2998 O O . ASN B 1 39 ? -8 -17.453 -21.609 1 96.38 39 ASN B O 1
ATOM 3002 N N . THR B 1 40 ? -6.184 -16.812 -20.516 1 96.38 40 THR B N 1
ATOM 3003 C CA . THR B 1 40 ? -6.355 -17.828 -19.484 1 96.38 40 THR B CA 1
ATOM 3004 C C . THR B 1 40 ? -7.125 -17.266 -18.281 1 96.38 40 THR B C 1
ATOM 3006 O O . THR B 1 40 ? -7.242 -16.047 -18.141 1 96.38 40 THR B O 1
ATOM 3009 N N . THR B 1 41 ? -7.66 -18.141 -17.453 1 95.44 41 THR B N 1
ATOM 3010 C CA . THR B 1 41 ? -8.367 -17.719 -16.25 1 95.44 41 THR B CA 1
ATOM 3011 C C . THR B 1 41 ? -7.438 -16.953 -15.32 1 95.44 41 THR B C 1
ATOM 3013 O O . THR B 1 41 ? -7.855 -15.992 -14.664 1 95.44 41 THR B O 1
ATOM 3016 N N . GLY B 1 42 ? -6.18 -17.328 -15.297 1 96.38 42 GLY B N 1
ATOM 3017 C CA . GLY B 1 42 ? -5.188 -16.656 -14.477 1 96.38 42 GLY B CA 1
ATOM 3018 C C . GLY B 1 42 ? -4.996 -15.195 -14.836 1 96.38 42 GLY B C 1
ATOM 3019 O O . GLY B 1 42 ? -4.648 -14.375 -13.984 1 96.38 42 GLY B O 1
ATOM 3020 N N . ASP B 1 43 ? -5.25 -14.836 -16.078 1 97.31 43 ASP B N 1
ATOM 3021 C CA . ASP B 1 43 ? -5.094 -13.461 -16.531 1 97.31 43 ASP B CA 1
ATOM 3022 C C . ASP B 1 43 ? -6.109 -12.539 -15.875 1 97.31 43 ASP B C 1
ATOM 3024 O O . ASP B 1 43 ? -5.902 -11.32 -15.805 1 97.31 43 ASP B O 1
ATOM 3028 N N . GLY B 1 44 ? -7.184 -13.086 -15.391 1 96.25 44 GLY B N 1
ATOM 3029 C CA . GLY B 1 44 ? -8.219 -12.297 -14.742 1 96.25 44 GLY B CA 1
ATOM 3030 C C . GLY B 1 44 ? -8.07 -12.242 -13.234 1 96.25 44 GLY B C 1
ATOM 3031 O O . GLY B 1 44 ? -8.727 -11.445 -12.57 1 96.25 44 GLY B O 1
ATOM 3032 N N . ALA B 1 45 ? -7.18 -13.078 -12.711 1 96.12 45 ALA B N 1
ATOM 3033 C CA . ALA B 1 45 ? -7.031 -13.211 -11.266 1 96.12 45 ALA B CA 1
ATOM 3034 C C . ALA B 1 45 ? -6.473 -11.93 -10.648 1 96.12 45 ALA B C 1
ATOM 3036 O O . ALA B 1 45 ? -5.711 -11.211 -11.297 1 96.12 45 ALA B O 1
ATOM 3037 N N . ALA B 1 46 ? -6.84 -11.656 -9.375 1 95.81 46 ALA B N 1
ATOM 3038 C CA . ALA B 1 46 ? -6.297 -10.523 -8.633 1 95.81 46 ALA B CA 1
ATOM 3039 C C . ALA B 1 46 ? -4.828 -10.742 -8.297 1 95.81 46 ALA B C 1
ATOM 3041 O O . ALA B 1 46 ? -4.07 -9.781 -8.141 1 95.81 46 ALA B O 1
ATOM 3042 N N . GLY B 1 47 ? -4.469 -12.055 -8.117 1 97.44 47 GLY B N 1
ATOM 3043 C CA . GLY B 1 47 ? -3.055 -12.383 -8.039 1 97.44 47 GLY B CA 1
ATOM 3044 C C . GLY B 1 47 ? -2.51 -12.352 -6.629 1 97.44 47 GLY B C 1
ATOM 3045 O O . GLY B 1 47 ? -1.297 -12.266 -6.426 1 97.44 47 GLY B O 1
ATOM 3046 N N . ILE B 1 48 ? -3.326 -12.445 -5.586 1 98.56 48 ILE B N 1
ATOM 3047 C CA . ILE B 1 48 ? -2.869 -12.406 -4.203 1 98.56 48 ILE B CA 1
ATOM 3048 C C . ILE B 1 48 ? -2.451 -13.797 -3.752 1 98.56 48 ILE B C 1
ATOM 3050 O O . ILE B 1 48 ? -3.117 -14.789 -4.074 1 98.56 48 ILE B O 1
ATOM 3054 N N . TRP B 1 49 ? -1.329 -13.93 -3.061 1 98.81 49 TRP B N 1
ATOM 3055 C CA . TRP B 1 49 ? -1.019 -15.156 -2.334 1 98.81 49 TRP B CA 1
ATOM 3056 C C . TRP B 1 49 ? -1.804 -15.227 -1.029 1 98.81 49 TRP B C 1
ATOM 3058 O O . TRP B 1 49 ? -1.402 -14.641 -0.022 1 98.81 49 TRP B O 1
ATOM 3068 N N . GLN B 1 50 ? -2.84 -15.906 -1.031 1 97.81 50 GLN B N 1
ATOM 3069 C CA . GLN B 1 50 ? -3.775 -16.109 0.071 1 97.81 50 GLN B CA 1
ATOM 3070 C C . GLN B 1 50 ? -4.379 -17.516 0.029 1 97.81 50 GLN B C 1
ATOM 3072 O O . GLN B 1 50 ? -5.336 -17.75 -0.706 1 97.81 50 GLN B O 1
ATOM 3077 N N . PRO B 1 51 ? -3.863 -18.438 0.851 1 97.62 51 PRO B N 1
ATOM 3078 C CA . PRO B 1 51 ? -4.418 -19.797 0.869 1 97.62 51 PRO B CA 1
ATOM 3079 C C . PRO B 1 51 ? -5.805 -19.859 1.506 1 97.62 51 PRO B C 1
ATOM 3081 O O . PRO B 1 51 ? -6.27 -18.859 2.074 1 97.62 51 PRO B O 1
ATOM 3084 N N . GLN B 1 52 ? -6.395 -21.031 1.356 1 94.44 52 GLN B N 1
ATOM 3085 C CA . GLN B 1 52 ? -7.625 -21.281 2.096 1 94.44 52 GLN B CA 1
ATOM 3086 C C . GLN B 1 52 ? -7.422 -21.078 3.594 1 94.44 52 GLN B C 1
ATOM 3088 O O . GLN B 1 52 ? -6.328 -21.297 4.113 1 94.44 52 GLN B O 1
ATOM 3093 N N . LEU B 1 53 ? -8.484 -20.703 4.219 1 94.12 53 LEU B N 1
ATOM 3094 C CA . LEU B 1 53 ? -8.383 -20.312 5.617 1 94.12 53 LEU B CA 1
ATOM 3095 C C . LEU B 1 53 ? -8.023 -21.5 6.5 1 94.12 53 LEU B C 1
ATOM 3097 O O . LEU B 1 53 ? -7.207 -21.375 7.414 1 94.12 53 LEU B O 1
ATOM 3101 N N . TRP B 1 54 ? -8.742 -22.578 6.199 1 91.31 54 TRP B N 1
ATOM 3102 C CA . TRP B 1 54 ? -8.539 -23.766 7.027 1 91.31 54 TRP B CA 1
ATOM 3103 C C . TRP B 1 54 ? -8.508 -25.031 6.176 1 91.31 54 TRP B C 1
ATOM 3105 O O . TRP B 1 54 ? -8.555 -24.953 4.945 1 91.31 54 TRP B O 1
ATOM 3115 N N . ASN B 1 55 ? -8.281 -26.203 6.746 1 90.75 55 ASN B N 1
ATOM 3116 C CA . ASN B 1 55 ? -8.258 -27.531 6.109 1 90.75 55 ASN B CA 1
ATOM 3117 C C . ASN B 1 55 ? -7.121 -27.641 5.102 1 90.75 55 ASN B C 1
ATOM 3119 O O . ASN B 1 55 ? -7.305 -28.188 4.016 1 90.75 55 ASN B O 1
ATOM 3123 N N . VAL B 1 56 ? -6.094 -27.016 5.355 1 96.44 56 VAL B N 1
ATOM 3124 C CA . VAL B 1 56 ? -4.867 -27.125 4.578 1 96.44 56 VAL B CA 1
ATOM 3125 C C . VAL B 1 56 ? -4.043 -28.312 5.086 1 96.44 56 VAL B C 1
ATOM 3127 O O . VAL B 1 56 ? -3.676 -28.359 6.262 1 96.44 56 VAL B O 1
ATOM 3130 N N . THR B 1 57 ? -3.789 -29.297 4.293 1 97.06 57 THR B N 1
ATOM 3131 C CA . THR B 1 57 ? -3.029 -30.469 4.703 1 97.06 57 THR B CA 1
ATOM 3132 C C . THR B 1 57 ? -1.552 -30.125 4.867 1 97.06 57 THR B C 1
ATOM 3134 O O . THR B 1 57 ? -1.09 -29.094 4.387 1 97.06 57 THR B O 1
ATOM 3137 N N . GLN B 1 58 ? -0.856 -31.047 5.562 1 97.44 58 GLN B N 1
ATOM 3138 C CA . GLN B 1 58 ? 0.583 -30.875 5.723 1 97.44 58 GLN B CA 1
ATOM 3139 C C . GLN B 1 58 ? 1.282 -30.797 4.367 1 97.44 58 GLN B C 1
ATOM 3141 O O . GLN B 1 58 ? 2.213 -30.016 4.184 1 97.44 58 GLN B O 1
ATOM 3146 N N . GLN B 1 59 ? 0.884 -31.578 3.453 1 97.31 59 GLN B N 1
ATOM 3147 C CA . GLN B 1 59 ? 1.454 -31.562 2.111 1 97.31 59 GLN B CA 1
ATOM 3148 C C . GLN B 1 59 ? 1.19 -30.234 1.414 1 97.31 59 GLN B C 1
ATOM 3150 O O . GLN B 1 59 ? 2.076 -29.688 0.753 1 97.31 59 GLN B O 1
ATOM 3155 N N . GLU B 1 60 ? 0.03 -29.75 1.52 1 98.12 60 GLU B N 1
ATOM 3156 C CA . GLU B 1 60 ? -0.318 -28.469 0.93 1 98.12 60 GLU B CA 1
ATOM 3157 C C . GLU B 1 60 ? 0.498 -27.328 1.552 1 98.12 60 GLU B C 1
ATOM 3159 O O . GLU B 1 60 ? 0.901 -26.391 0.858 1 98.12 60 GLU B O 1
ATOM 3164 N N . LEU B 1 61 ? 0.668 -27.469 2.863 1 98.5 61 LEU B N 1
ATOM 3165 C CA . LEU B 1 61 ? 1.47 -26.453 3.539 1 98.5 61 LEU B CA 1
ATOM 3166 C C . LEU B 1 61 ? 2.873 -26.375 2.947 1 98.5 61 LEU B C 1
ATOM 3168 O O . LEU B 1 61 ? 3.451 -25.297 2.828 1 98.5 61 LEU B O 1
ATOM 3172 N N . LYS B 1 62 ? 3.402 -27.516 2.576 1 98.56 62 LYS B N 1
ATOM 3173 C CA . LYS B 1 62 ? 4.711 -27.547 1.929 1 98.56 62 LYS B CA 1
ATOM 3174 C C . LYS B 1 62 ? 4.672 -26.859 0.573 1 98.56 62 LYS B C 1
ATOM 3176 O O . LYS B 1 62 ? 5.578 -26.078 0.24 1 98.56 62 LYS B O 1
ATOM 3181 N N . TRP B 1 63 ? 3.641 -27.141 -0.232 1 98.88 63 TRP B N 1
ATOM 3182 C CA . TRP B 1 63 ? 3.498 -26.484 -1.528 1 98.88 63 TRP B CA 1
ATOM 3183 C C . TRP B 1 63 ? 3.398 -24.984 -1.367 1 98.88 63 TRP B C 1
ATOM 3185 O O . TRP B 1 63 ? 3.979 -24.219 -2.152 1 98.88 63 TRP B O 1
ATOM 3195 N N . LEU B 1 64 ? 2.664 -24.578 -0.353 1 98.88 64 LEU B N 1
ATOM 3196 C CA . LEU B 1 64 ? 2.488 -23.156 -0.068 1 98.88 64 LEU B CA 1
ATOM 3197 C C . LEU B 1 64 ? 3.818 -22.516 0.304 1 98.88 64 LEU B C 1
ATOM 3199 O O . LEU B 1 64 ? 4.18 -21.469 -0.243 1 98.88 64 LEU B O 1
ATOM 3203 N N . GLN B 1 65 ? 4.551 -23.172 1.157 1 98.81 65 GLN B N 1
ATOM 3204 C CA . GLN B 1 65 ? 5.855 -22.656 1.573 1 98.81 65 GLN B CA 1
ATOM 3205 C C . GLN B 1 65 ? 6.809 -22.547 0.386 1 98.81 65 GLN B C 1
ATOM 3207 O O . GLN B 1 65 ? 7.492 -21.531 0.224 1 98.81 65 GLN B O 1
ATOM 3212 N N . TRP B 1 66 ? 6.828 -23.578 -0.436 1 98.88 66 TRP B N 1
ATOM 3213 C CA . TRP B 1 66 ? 7.727 -23.594 -1.585 1 98.88 66 TRP B CA 1
ATOM 3214 C C . TRP B 1 66 ? 7.379 -22.469 -2.562 1 98.88 66 TRP B C 1
ATOM 3216 O O . TRP B 1 66 ? 8.266 -21.844 -3.141 1 98.88 66 TRP B O 1
ATOM 3226 N N . THR B 1 67 ? 6.105 -22.266 -2.76 1 98.94 67 THR B N 1
ATOM 3227 C CA . THR B 1 67 ? 5.676 -21.203 -3.656 1 98.94 67 THR B CA 1
ATOM 3228 C C . THR B 1 67 ? 6.062 -19.844 -3.092 1 98.94 67 THR B C 1
ATOM 3230 O O . THR B 1 67 ? 6.621 -19 -3.805 1 98.94 67 THR B O 1
ATOM 3233 N N . PHE B 1 68 ? 5.789 -19.656 -1.818 1 98.81 68 PHE B N 1
ATOM 3234 C CA . PHE B 1 68 ? 6.109 -18.375 -1.182 1 98.81 68 PHE B CA 1
ATOM 3235 C C . PHE B 1 68 ? 7.609 -18.109 -1.231 1 98.81 68 PHE B C 1
ATOM 3237 O O . PHE B 1 68 ? 8.031 -16.984 -1.508 1 98.81 68 PHE B O 1
ATOM 3244 N N . ASP B 1 69 ? 8.414 -19.125 -1 1 98.44 69 ASP B N 1
ATOM 3245 C CA . ASP B 1 69 ? 9.867 -18.984 -1.056 1 98.44 69 ASP B CA 1
ATOM 3246 C C . ASP B 1 69 ? 10.336 -18.594 -2.457 1 98.44 69 ASP B C 1
ATOM 3248 O O . ASP B 1 69 ? 11.203 -17.734 -2.611 1 98.44 69 ASP B O 1
ATOM 3252 N N . HIS B 1 70 ? 9.766 -19.25 -3.416 1 98.62 70 HIS B N 1
ATOM 3253 C CA . HIS B 1 70 ? 10.102 -18.969 -4.805 1 98.62 70 HIS B CA 1
ATOM 3254 C C . HIS B 1 70 ? 9.789 -17.516 -5.148 1 98.62 70 HIS B C 1
ATOM 3256 O O . HIS B 1 70 ? 10.641 -16.812 -5.711 1 98.62 70 HIS B O 1
ATOM 3262 N N . LEU B 1 71 ? 8.633 -17.094 -4.789 1 98.75 71 LEU B N 1
ATOM 3263 C CA . LEU B 1 71 ? 8.211 -15.727 -5.078 1 98.75 71 LEU B CA 1
ATOM 3264 C C . LEU B 1 71 ? 9.055 -14.727 -4.297 1 98.75 71 LEU B C 1
ATOM 3266 O O . LEU B 1 71 ? 9.391 -13.648 -4.809 1 98.75 71 LEU B O 1
ATOM 3270 N N . SER B 1 72 ? 9.422 -15.102 -3.078 1 97.88 72 SER B N 1
ATOM 3271 C CA . SER B 1 72 ? 10.258 -14.234 -2.256 1 97.88 72 SER B CA 1
ATOM 3272 C C . SER B 1 72 ? 11.625 -14.016 -2.898 1 97.88 72 SER B C 1
ATOM 3274 O O . SER B 1 72 ? 12.164 -12.906 -2.854 1 97.88 72 SER B O 1
ATOM 3276 N N . ARG B 1 73 ? 12.141 -15.031 -3.494 1 97.12 73 ARG B N 1
ATOM 3277 C CA . ARG B 1 73 ? 13.422 -14.906 -4.18 1 97.12 73 ARG B CA 1
ATOM 3278 C C . ARG B 1 73 ? 13.305 -14 -5.406 1 97.12 73 ARG B C 1
ATOM 3280 O O . ARG B 1 73 ? 14.148 -13.133 -5.629 1 97.12 73 ARG B O 1
ATOM 3287 N N . LEU B 1 74 ? 12.289 -14.195 -6.16 1 97.88 74 LEU B N 1
ATOM 3288 C CA . LEU B 1 74 ? 12.07 -13.375 -7.352 1 97.88 74 LEU B CA 1
ATOM 3289 C C . LEU B 1 74 ? 11.836 -11.922 -6.969 1 97.88 74 LEU B C 1
ATOM 3291 O O . LEU B 1 74 ? 12.242 -11.008 -7.691 1 97.88 74 LEU B O 1
ATOM 3295 N N . TYR B 1 75 ? 11.188 -11.711 -5.82 1 97.62 75 TYR B N 1
ATOM 3296 C CA . TYR B 1 75 ? 10.844 -10.375 -5.355 1 97.62 75 TYR B CA 1
ATOM 3297 C C . TYR B 1 75 ? 12.094 -9.539 -5.129 1 97.62 75 TYR B C 1
ATOM 3299 O O . TYR B 1 75 ? 12.062 -8.312 -5.273 1 97.62 75 TYR B O 1
ATOM 3307 N N . LYS B 1 76 ? 13.203 -10.117 -4.859 1 94.88 76 LYS B N 1
ATOM 3308 C CA . LYS B 1 76 ? 14.438 -9.414 -4.527 1 94.88 76 LYS B CA 1
ATOM 3309 C C . LYS B 1 76 ? 15.141 -8.914 -5.781 1 94.88 76 LYS B C 1
ATOM 3311 O O . LYS B 1 76 ? 16.125 -8.172 -5.699 1 94.88 76 LYS B O 1
ATOM 3316 N N . THR B 1 77 ? 14.617 -9.227 -6.914 1 96.19 77 THR B N 1
ATOM 3317 C CA . THR B 1 77 ? 15.273 -8.859 -8.156 1 96.19 77 THR B CA 1
ATOM 3318 C C . THR B 1 77 ? 14.859 -7.461 -8.602 1 96.19 77 THR B C 1
ATOM 3320 O O . THR B 1 77 ? 13.836 -6.941 -8.148 1 96.19 77 THR B O 1
ATOM 3323 N N . GLU B 1 78 ? 15.594 -6.898 -9.602 1 96.62 78 GLU B N 1
ATOM 3324 C CA . GLU B 1 78 ? 15.305 -5.574 -10.148 1 96.62 78 GLU B CA 1
ATOM 3325 C C . GLU B 1 78 ? 14.086 -5.609 -11.062 1 96.62 78 GLU B C 1
ATOM 3327 O O . GLU B 1 78 ? 13.508 -4.566 -11.375 1 96.62 78 GLU B O 1
ATOM 3332 N N . PHE B 1 79 ? 13.711 -6.793 -11.445 1 96.88 79 PHE B N 1
ATOM 3333 C CA . PHE B 1 79 ? 12.672 -6.844 -12.461 1 96.88 79 PHE B CA 1
ATOM 3334 C C . PHE B 1 79 ? 11.375 -7.395 -11.883 1 96.88 79 PHE B C 1
ATOM 3336 O O . PHE B 1 79 ? 10.445 -7.727 -12.625 1 96.88 79 PHE B O 1
ATOM 3343 N N . SER B 1 80 ? 11.305 -7.562 -10.578 1 98 80 SER B N 1
ATOM 3344 C CA . SER B 1 80 ? 10.141 -8.172 -9.945 1 98 80 SER B CA 1
ATOM 3345 C C . SER B 1 80 ? 8.852 -7.496 -10.398 1 98 80 SER B C 1
ATOM 3347 O O . SER B 1 80 ? 7.875 -8.172 -10.742 1 98 80 SER B O 1
ATOM 3349 N N . HIS B 1 81 ? 8.867 -6.117 -10.453 1 97.69 81 HIS B N 1
ATOM 3350 C CA . HIS B 1 81 ? 7.664 -5.375 -10.82 1 97.69 81 HIS B CA 1
ATOM 3351 C C . HIS B 1 81 ? 7.277 -5.629 -12.273 1 97.69 81 HIS B C 1
ATOM 3353 O O . HIS B 1 81 ? 6.098 -5.57 -12.625 1 97.69 81 HIS B O 1
ATOM 3359 N N . ARG B 1 82 ? 8.18 -5.953 -13.117 1 97.81 82 ARG B N 1
ATOM 3360 C CA . ARG B 1 82 ? 7.906 -6.184 -14.531 1 97.81 82 ARG B CA 1
ATOM 3361 C C . ARG B 1 82 ? 7.145 -7.488 -14.742 1 97.81 82 ARG B C 1
ATOM 3363 O O . ARG B 1 82 ? 6.422 -7.641 -15.727 1 97.81 82 ARG B O 1
ATOM 3370 N N . ILE B 1 83 ? 7.32 -8.383 -13.789 1 98.5 83 ILE B N 1
ATOM 3371 C CA . ILE B 1 83 ? 6.605 -9.648 -13.93 1 98.5 83 ILE B CA 1
ATOM 3372 C C . ILE B 1 83 ? 5.363 -9.633 -13.039 1 98.5 83 ILE B C 1
ATOM 3374 O O . ILE B 1 83 ? 4.777 -10.688 -12.766 1 98.5 83 ILE B O 1
ATOM 3378 N N . GLY B 1 84 ? 5.012 -8.492 -12.555 1 98.44 84 GLY B N 1
ATOM 3379 C CA . GLY B 1 84 ? 3.779 -8.336 -11.797 1 98.44 84 GLY B CA 1
ATOM 3380 C C . GLY B 1 84 ? 3.91 -8.773 -10.344 1 98.44 84 GLY B C 1
ATOM 3381 O O . GLY B 1 84 ? 2.914 -9.117 -9.703 1 98.44 84 GLY B O 1
ATOM 3382 N N . LEU B 1 85 ? 5.129 -8.883 -9.836 1 98.81 85 LEU B N 1
ATOM 3383 C CA . LEU B 1 85 ? 5.379 -9.367 -8.484 1 98.81 85 LEU B CA 1
ATOM 3384 C C . LEU B 1 85 ? 5.719 -8.219 -7.543 1 98.81 85 LEU B C 1
ATOM 3386 O O . LEU B 1 85 ? 6.613 -7.418 -7.832 1 98.81 85 LEU B O 1
ATOM 3390 N N . PHE B 1 86 ? 5.047 -8.07 -6.457 1 98.56 86 PHE B N 1
ATOM 3391 C CA . PHE B 1 86 ? 5.312 -7.066 -5.434 1 98.56 86 PHE B CA 1
ATOM 3392 C C . PHE B 1 86 ? 4.773 -7.516 -4.082 1 98.56 86 PHE B C 1
ATOM 3394 O O . PHE B 1 86 ? 4.195 -8.602 -3.969 1 98.56 86 PHE B O 1
ATOM 3401 N N . CYS B 1 87 ? 5.086 -6.777 -3.057 1 97.69 87 CYS B N 1
ATOM 3402 C CA . CYS B 1 87 ? 4.691 -7.082 -1.687 1 97.69 87 CYS B CA 1
ATOM 3403 C C . CYS B 1 87 ? 3.654 -6.086 -1.183 1 97.69 87 CYS B C 1
ATOM 3405 O O . CYS B 1 87 ? 3.713 -4.902 -1.519 1 97.69 87 CYS B O 1
ATOM 3407 N N . GLN B 1 88 ? 2.715 -6.555 -0.401 1 98.06 88 GLN B N 1
ATOM 3408 C CA . GLN B 1 88 ? 1.696 -5.664 0.147 1 98.06 88 GLN B CA 1
ATOM 3409 C C . GLN B 1 88 ? 1.126 -6.219 1.449 1 98.06 88 GLN B C 1
ATOM 3411 O O . GLN B 1 88 ? 1.178 -7.43 1.691 1 98.06 88 GLN B O 1
ATOM 3416 N N . SER B 1 89 ? 0.656 -5.359 2.309 1 98.75 89 SER B N 1
ATOM 3417 C CA . SER B 1 89 ? -0.004 -5.742 3.553 1 98.75 89 SER B CA 1
ATOM 3418 C C . SER B 1 89 ? -1.512 -5.531 3.467 1 98.75 89 SER B C 1
ATOM 3420 O O . SER B 1 89 ? -1.986 -4.73 2.66 1 98.75 89 SER B O 1
ATOM 3422 N N . GLY B 1 90 ? -2.191 -6.266 4.305 1 98.75 90 GLY B N 1
ATOM 3423 C CA . GLY B 1 90 ? -3.617 -5.988 4.375 1 98.75 90 GLY B CA 1
ATOM 3424 C C . GLY B 1 90 ? -4.34 -6.848 5.395 1 98.75 90 GLY B C 1
ATOM 3425 O O . GLY B 1 90 ? -3.725 -7.348 6.34 1 98.75 90 GLY B O 1
ATOM 3426 N N . TYR B 1 91 ? -5.637 -6.938 5.238 1 98.81 91 TYR B N 1
ATOM 3427 C CA . TYR B 1 91 ? -6.535 -7.387 6.293 1 98.81 91 TYR B CA 1
ATOM 3428 C C . TYR B 1 91 ? -7.336 -8.602 5.852 1 98.81 91 TYR B C 1
ATOM 3430 O O . TYR B 1 91 ? -7.785 -8.672 4.703 1 98.81 91 TYR B O 1
ATOM 3438 N N . ASN B 1 92 ? -7.512 -9.57 6.684 1 98.62 92 ASN B N 1
ATOM 3439 C CA . ASN B 1 92 ? -8.641 -10.5 6.746 1 98.62 92 ASN B CA 1
ATOM 3440 C C . ASN B 1 92 ? -9.562 -10.18 7.914 1 98.62 92 ASN B C 1
ATOM 3442 O O . ASN B 1 92 ? -9.125 -10.141 9.062 1 98.62 92 ASN B O 1
ATOM 3446 N N . VAL B 1 93 ? -10.82 -9.953 7.641 1 98.44 93 VAL B N 1
ATOM 3447 C CA . VAL B 1 93 ? -11.703 -9.586 8.742 1 98.44 93 VAL B CA 1
ATOM 3448 C C . VAL B 1 93 ? -12.859 -10.578 8.828 1 98.44 93 VAL B C 1
ATOM 3450 O O . VAL B 1 93 ? -13.328 -11.086 7.805 1 98.44 93 VAL B O 1
ATOM 3453 N N . PHE B 1 94 ? -13.32 -10.836 10.023 1 97.62 94 PHE B N 1
ATOM 3454 C CA . PHE B 1 94 ? -14.32 -11.844 10.344 1 97.62 94 PHE B CA 1
ATOM 3455 C C . PHE B 1 94 ? -15.383 -11.281 11.273 1 97.62 94 PHE B C 1
ATOM 3457 O O . PHE B 1 94 ? -15.117 -10.336 12.031 1 97.62 94 PHE B O 1
ATOM 3464 N N . ASP B 1 95 ? -16.562 -11.812 11.203 1 94.5 95 ASP B N 1
ATOM 3465 C CA . ASP B 1 95 ? -17.641 -11.336 12.062 1 94.5 95 ASP B CA 1
ATOM 3466 C C . ASP B 1 95 ? -17.578 -11.992 13.438 1 94.5 95 ASP B C 1
ATOM 3468 O O . ASP B 1 95 ? -18.344 -11.648 14.336 1 94.5 95 ASP B O 1
ATOM 3472 N N . LYS B 1 96 ? -16.672 -12.938 13.68 1 95.56 96 LYS B N 1
ATOM 3473 C CA . LYS B 1 96 ? -16.422 -13.586 14.969 1 95.56 96 LYS B CA 1
ATOM 3474 C C . LYS B 1 96 ? -14.992 -14.078 15.078 1 95.56 96 LYS B C 1
ATOM 3476 O O . LYS B 1 96 ? -14.25 -14.094 14.086 1 95.56 96 LYS B O 1
ATOM 3481 N N . GLU B 1 97 ? -14.648 -14.453 16.25 1 96.75 97 GLU B N 1
ATOM 3482 C CA . GLU B 1 97 ? -13.305 -14.984 16.469 1 96.75 97 GLU B CA 1
ATOM 3483 C C . GLU B 1 97 ? -13.109 -16.312 15.758 1 96.75 97 GLU B C 1
ATOM 3485 O O . GLU B 1 97 ? -14.008 -17.172 15.758 1 96.75 97 GLU B O 1
ATOM 3490 N N . VAL B 1 98 ? -12.016 -16.5 15.141 1 97.44 98 VAL B N 1
ATOM 3491 C CA . VAL B 1 98 ? -11.672 -17.734 14.43 1 97.44 98 VAL B CA 1
ATOM 3492 C C . VAL B 1 98 ? -10.25 -18.141 14.773 1 97.44 98 VAL B C 1
ATOM 3494 O O . VAL B 1 98 ? -9.445 -17.328 15.227 1 97.44 98 VAL B O 1
ATOM 3497 N N . PRO B 1 99 ? -9.906 -19.438 14.602 1 97.19 99 PRO B N 1
ATOM 3498 C CA . PRO B 1 99 ? -8.523 -19.859 14.82 1 97.19 99 PRO B CA 1
ATOM 3499 C C . PRO B 1 99 ? -7.551 -19.234 13.828 1 97.19 99 PRO B C 1
ATOM 3501 O O . PRO B 1 99 ? -7.957 -18.812 12.734 1 97.19 99 PRO B O 1
ATOM 3504 N N . ASP B 1 100 ? -6.289 -19.188 14.211 1 98.31 100 ASP B N 1
ATOM 3505 C CA . ASP B 1 100 ? -5.242 -18.766 13.289 1 98.31 100 ASP B CA 1
ATOM 3506 C C . ASP B 1 100 ? -5.145 -19.703 12.094 1 98.31 100 ASP B C 1
ATOM 3508 O O . ASP B 1 100 ? -5.336 -20.906 12.227 1 98.31 100 ASP B O 1
ATOM 3512 N N . PRO B 1 101 ? -4.875 -19.219 10.984 1 98.06 101 PRO B N 1
ATOM 3513 C CA . PRO B 1 101 ? -4.691 -20.094 9.828 1 98.06 101 PRO B CA 1
ATOM 3514 C C . PRO B 1 101 ? -3.396 -20.891 9.898 1 98.06 101 PRO B C 1
ATOM 3516 O O . PRO B 1 101 ? -2.41 -20.438 10.477 1 98.06 101 PRO B O 1
ATOM 3519 N N . PRO B 1 102 ? -3.338 -22.031 9.266 1 98 102 PRO B N 1
ATOM 3520 C CA . PRO B 1 102 ? -2.137 -22.875 9.344 1 98 102 PRO B CA 1
ATOM 3521 C C . PRO B 1 102 ? -0.94 -22.25 8.625 1 98 102 PRO B C 1
ATOM 3523 O O . PRO B 1 102 ? 0.201 -22.656 8.852 1 98 102 PRO B O 1
ATOM 3526 N N . TRP B 1 103 ? -1.156 -21.312 7.812 1 98.38 103 TRP B N 1
ATOM 3527 C CA . TRP B 1 103 ? -0.083 -20.719 7.02 1 98.38 103 TRP B CA 1
ATOM 3528 C C . TRP B 1 103 ? 0.392 -19.406 7.641 1 98.38 103 TRP B C 1
ATOM 3530 O O . TRP B 1 103 ? 1.09 -18.625 6.992 1 98.38 103 TRP B O 1
ATOM 3540 N N . LYS B 1 104 ? 0.022 -19.078 8.898 1 98.12 104 LYS B N 1
ATOM 3541 C CA . LYS B 1 104 ? 0.318 -17.797 9.562 1 98.12 104 LYS B CA 1
ATOM 3542 C C . LYS B 1 104 ? 1.821 -17.547 9.617 1 98.12 104 LYS B C 1
ATOM 3544 O O . LYS B 1 104 ? 2.262 -16.391 9.617 1 98.12 104 LYS B O 1
ATOM 3549 N N . ASP B 1 105 ? 2.625 -18.641 9.641 1 97.44 105 ASP B N 1
ATOM 3550 C CA . ASP B 1 105 ? 4.066 -18.484 9.805 1 97.44 105 ASP B CA 1
ATOM 3551 C C . ASP B 1 105 ? 4.762 -18.359 8.453 1 97.44 105 ASP B C 1
ATOM 3553 O O . ASP B 1 105 ? 5.977 -18.156 8.391 1 97.44 105 ASP B O 1
ATOM 3557 N N . ILE B 1 106 ? 4.059 -18.531 7.379 1 98.25 106 ILE B N 1
ATOM 3558 C CA . ILE B 1 106 ? 4.633 -18.406 6.043 1 98.25 106 ILE B CA 1
ATOM 3559 C C . ILE B 1 106 ? 4.656 -16.938 5.629 1 98.25 106 ILE B C 1
ATOM 3561 O O . ILE B 1 106 ? 5.648 -16.453 5.078 1 98.25 106 ILE B O 1
ATOM 3565 N N . VAL B 1 107 ? 3.617 -16.203 5.93 1 98.38 107 VAL B N 1
ATOM 3566 C CA . VAL B 1 107 ? 3.514 -14.805 5.559 1 98.38 107 VAL B CA 1
ATOM 3567 C C . VAL B 1 107 ? 4.352 -13.953 6.508 1 98.38 107 VAL B C 1
ATOM 3569 O O . VAL B 1 107 ? 4.887 -14.461 7.496 1 98.38 107 VAL B O 1
ATOM 3572 N N . LEU B 1 108 ? 4.512 -12.742 6.176 1 97.94 108 LEU B N 1
ATOM 3573 C CA . LEU B 1 108 ? 5.359 -11.859 6.969 1 97.94 108 LEU B CA 1
ATOM 3574 C C . LEU B 1 108 ? 4.52 -11.016 7.926 1 97.94 108 LEU B C 1
ATOM 3576 O O . LEU B 1 108 ? 3.516 -10.422 7.523 1 97.94 108 LEU B O 1
ATOM 3580 N N . GLY B 1 109 ? 4.973 -11.008 9.172 1 97.56 109 GLY B N 1
ATOM 3581 C CA . GLY B 1 109 ? 4.398 -10.094 10.148 1 97.56 109 GLY B CA 1
ATOM 3582 C C . GLY B 1 109 ? 2.963 -10.43 10.508 1 97.56 109 GLY B C 1
ATOM 3583 O O . GLY B 1 109 ? 2.154 -9.531 10.758 1 97.56 109 GLY B O 1
ATOM 3584 N N . PHE B 1 110 ? 2.604 -11.656 10.516 1 98.44 110 PHE B N 1
ATOM 3585 C CA . PHE B 1 110 ? 1.248 -12.055 10.875 1 98.44 110 PHE B CA 1
ATOM 3586 C C . PHE B 1 110 ? 0.91 -11.617 12.289 1 98.44 110 PHE B C 1
ATOM 3588 O O . PHE B 1 110 ? 1.713 -11.797 13.211 1 98.44 110 PHE B O 1
ATOM 3595 N N . ARG B 1 111 ? -0.275 -11.062 12.469 1 98.25 111 ARG B N 1
ATOM 3596 C CA . ARG B 1 111 ? -0.764 -10.688 13.789 1 98.25 111 ARG B CA 1
ATOM 3597 C C . ARG B 1 111 ? -2.279 -10.516 13.789 1 98.25 111 ARG B C 1
ATOM 3599 O O . ARG B 1 111 ? -2.889 -10.367 12.727 1 98.25 111 ARG B O 1
ATOM 3606 N N . HIS B 1 112 ? -2.84 -10.508 15 1 98.5 112 HIS B N 1
ATOM 3607 C CA . HIS B 1 112 ? -4.254 -10.188 15.156 1 98.5 112 HIS B CA 1
ATOM 3608 C C . HIS B 1 112 ? -4.477 -8.68 15.125 1 98.5 112 HIS B C 1
ATOM 3610 O O . HIS B 1 112 ? -3.605 -7.906 15.523 1 98.5 112 HIS B O 1
ATOM 3616 N N . LEU B 1 113 ? -5.648 -8.305 14.594 1 98.31 113 LEU B N 1
ATOM 3617 C CA . LEU B 1 113 ? -5.996 -6.887 14.57 1 98.31 113 LEU B CA 1
ATOM 3618 C C . LEU B 1 113 ? -6.25 -6.363 15.977 1 98.31 113 LEU B C 1
ATOM 3620 O O . LEU B 1 113 ? -6.805 -7.074 16.812 1 98.31 113 LEU B O 1
ATOM 3624 N N . THR B 1 114 ? -5.844 -5.137 16.203 1 96.94 114 THR B N 1
ATOM 3625 C CA . THR B 1 114 ? -6.215 -4.445 17.422 1 96.94 114 THR B CA 1
ATOM 3626 C C . THR B 1 114 ? -7.68 -4.016 17.391 1 96.94 114 THR B C 1
ATOM 3628 O O . THR B 1 114 ? -8.305 -4.016 16.328 1 96.94 114 THR B O 1
ATOM 3631 N N . GLU B 1 115 ? -8.18 -3.586 18.547 1 94.75 115 GLU B N 1
ATOM 3632 C CA . GLU B 1 115 ? -9.555 -3.104 18.625 1 94.75 115 GLU B CA 1
ATOM 3633 C C . GLU B 1 115 ? -9.773 -1.896 17.719 1 94.75 115 GLU B C 1
ATOM 3635 O O . GLU B 1 115 ? -10.805 -1.792 17.062 1 94.75 115 GLU B O 1
ATOM 3640 N N . ASP B 1 116 ? -8.812 -1.026 17.688 1 93.88 116 ASP B N 1
ATOM 3641 C CA . ASP B 1 116 ? -8.93 0.19 16.891 1 93.88 116 ASP B CA 1
ATOM 3642 C C . ASP B 1 116 ? -8.953 -0.133 15.398 1 93.88 116 ASP B C 1
ATOM 3644 O O . ASP B 1 116 ? -9.633 0.544 14.617 1 93.88 116 ASP B O 1
ATOM 3648 N N . GLU B 1 117 ? -8.234 -1.112 14.977 1 96.25 117 GLU B N 1
ATOM 3649 C CA . GLU B 1 117 ? -8.219 -1.512 13.57 1 96.25 117 GLU B CA 1
ATOM 3650 C C . GLU B 1 117 ? -9.547 -2.152 13.172 1 96.25 117 GLU B C 1
ATOM 3652 O O . GLU B 1 117 ? -10.07 -1.875 12.086 1 96.25 117 GLU B O 1
ATOM 3657 N N . VAL B 1 118 ? -10.039 -3.008 14.008 1 95.94 118 VAL B N 1
ATOM 3658 C CA . VAL B 1 118 ? -11.266 -3.734 13.68 1 95.94 118 VAL B CA 1
ATOM 3659 C C . VAL B 1 118 ? -12.422 -2.752 13.5 1 95.94 118 VAL B C 1
ATOM 3661 O O . VAL B 1 118 ? -13.305 -2.967 12.672 1 95.94 118 VAL B O 1
ATOM 3664 N N . LYS B 1 119 ? -12.414 -1.661 14.242 1 92.5 119 LYS B N 1
ATOM 3665 C CA . LYS B 1 119 ? -13.477 -0.667 14.219 1 92.5 119 LYS B CA 1
ATOM 3666 C C . LYS B 1 119 ? -13.602 -0.021 12.836 1 92.5 119 LYS B C 1
ATOM 3668 O O . LYS B 1 119 ? -14.633 0.566 12.508 1 92.5 119 LYS B O 1
ATOM 3673 N N . LYS B 1 120 ? -12.633 -0.177 12.055 1 92.56 120 LYS B N 1
ATOM 3674 C CA . LYS B 1 120 ? -12.641 0.403 10.719 1 92.56 120 LYS B CA 1
ATOM 3675 C C . LYS B 1 120 ? -13.594 -0.351 9.797 1 92.56 120 LYS B C 1
ATOM 3677 O O . LYS B 1 120 ? -13.961 0.15 8.734 1 92.56 120 LYS B O 1
ATOM 3682 N N . PHE B 1 121 ? -13.945 -1.55 10.156 1 95.38 121 PHE B N 1
ATOM 3683 C CA . PHE B 1 121 ? -14.68 -2.418 9.25 1 95.38 121 PHE B CA 1
ATOM 3684 C C . PHE B 1 121 ? -16.047 -2.762 9.82 1 95.38 121 PHE B C 1
ATOM 3686 O O . PHE B 1 121 ? -16.188 -3.727 10.57 1 95.38 121 PHE B O 1
ATOM 3693 N N . PRO B 1 122 ? -17.031 -1.978 9.359 1 92.25 122 PRO B N 1
ATOM 3694 C CA . PRO B 1 122 ? -18.391 -2.213 9.891 1 92.25 122 PRO B CA 1
ATOM 3695 C C . PRO B 1 122 ? -18.859 -3.648 9.672 1 92.25 122 PRO B C 1
ATOM 3697 O O . PRO B 1 122 ? -18.703 -4.199 8.578 1 92.25 122 PRO B O 1
ATOM 3700 N N . GLY B 1 123 ? -19.422 -4.219 10.688 1 93.44 123 GLY B N 1
ATOM 3701 C CA . GLY B 1 123 ? -19.984 -5.555 10.555 1 93.44 123 GLY B CA 1
ATOM 3702 C C . GLY B 1 123 ? -18.984 -6.652 10.906 1 93.44 123 GLY B C 1
ATOM 3703 O O . GLY B 1 123 ? -19.344 -7.832 10.93 1 93.44 123 GLY B O 1
ATOM 3704 N N . TYR B 1 124 ? -17.797 -6.301 11.219 1 96.25 124 TYR B N 1
ATOM 3705 C CA . TYR B 1 124 ? -16.766 -7.277 11.562 1 96.25 124 TYR B CA 1
ATOM 3706 C C . TYR B 1 124 ? -16.203 -7.012 12.961 1 96.25 124 TYR B C 1
ATOM 3708 O O . TYR B 1 124 ? -16.203 -5.871 13.43 1 96.25 124 TYR B O 1
ATOM 3716 N N . SER B 1 125 ? -15.766 -8.047 13.648 1 96.38 125 SER B N 1
ATOM 3717 C CA . SER B 1 125 ? -15.367 -7.895 15.047 1 96.38 125 SER B CA 1
ATOM 3718 C C . SER B 1 125 ? -14.016 -8.547 15.312 1 96.38 125 SER B C 1
ATOM 3720 O O . SER B 1 125 ? -13.531 -8.531 16.453 1 96.38 125 SER B O 1
ATOM 3722 N N . TYR B 1 126 ? -13.422 -9.172 14.352 1 97.94 126 TYR B N 1
ATOM 3723 C CA . TYR B 1 126 ? -12.164 -9.891 14.477 1 97.94 126 TYR B CA 1
ATOM 3724 C C . TYR B 1 126 ? -11.383 -9.859 13.172 1 97.94 126 TYR B C 1
ATOM 3726 O O . TYR B 1 126 ? -11.945 -9.562 12.117 1 97.94 126 TYR B O 1
ATOM 3734 N N . GLY B 1 127 ? -10.008 -10.086 13.266 1 98.25 127 GLY B N 1
ATOM 3735 C CA . GLY B 1 127 ? -9.289 -10.133 12 1 98.25 127 GLY B CA 1
ATOM 3736 C C . GLY B 1 127 ? -7.801 -10.352 12.172 1 98.25 127 GLY B C 1
ATOM 3737 O O . GLY B 1 127 ? -7.297 -10.398 13.297 1 98.25 127 GLY B O 1
ATOM 3738 N N . TRP B 1 128 ? -7.188 -10.633 11.055 1 98.75 128 TRP B N 1
ATOM 3739 C CA . TRP B 1 128 ? -5.738 -10.789 10.938 1 98.75 128 TRP B CA 1
ATOM 3740 C C . TRP B 1 128 ? -5.141 -9.695 10.055 1 98.75 128 TRP B C 1
ATOM 3742 O O . TRP B 1 128 ? -5.836 -9.117 9.219 1 98.75 128 TRP B O 1
ATOM 3752 N N . PHE B 1 129 ? -3.904 -9.422 10.289 1 98.81 129 PHE B N 1
ATOM 3753 C CA . PHE B 1 129 ? -3.08 -8.562 9.445 1 98.81 129 PHE B CA 1
ATOM 3754 C C . PHE B 1 129 ? -1.774 -9.258 9.07 1 98.81 129 PHE B C 1
ATOM 3756 O O . PHE B 1 129 ? -1.157 -9.914 9.914 1 98.81 129 PHE B O 1
ATOM 3763 N N . ASN B 1 130 ? -1.355 -9.195 7.809 1 98.62 130 ASN B N 1
ATOM 3764 C CA . ASN B 1 130 ? -0.055 -9.727 7.418 1 98.62 130 ASN B CA 1
ATOM 3765 C C . ASN B 1 130 ? 0.454 -9.062 6.137 1 98.62 130 ASN B C 1
ATOM 3767 O O . ASN B 1 130 ? -0.262 -8.281 5.508 1 98.62 130 ASN B O 1
ATOM 3771 N N . THR B 1 131 ? 1.668 -9.234 5.805 1 98.62 131 THR B N 1
ATOM 3772 C CA . THR B 1 131 ? 2.277 -8.891 4.523 1 98.62 131 THR B CA 1
ATOM 3773 C C . THR B 1 131 ? 2.449 -10.141 3.662 1 98.62 131 THR B C 1
ATOM 3775 O O . THR B 1 131 ? 2.949 -11.164 4.133 1 98.62 131 THR B O 1
ATOM 3778 N N . THR B 1 132 ? 1.957 -10.055 2.486 1 98.69 132 THR B N 1
ATOM 3779 C CA . THR B 1 132 ? 2.053 -11.188 1.566 1 98.69 132 THR B CA 1
ATOM 3780 C C . THR B 1 132 ? 2.523 -10.727 0.19 1 98.69 132 THR B C 1
ATOM 3782 O O . THR B 1 132 ? 2.973 -9.586 0.032 1 98.69 132 THR B O 1
ATOM 3785 N N . LEU B 1 133 ? 2.562 -11.672 -0.755 1 98.75 133 LEU B N 1
ATOM 3786 C CA . LEU B 1 133 ? 3.053 -11.398 -2.102 1 98.75 133 LEU B CA 1
ATOM 3787 C C . LEU B 1 133 ? 1.905 -11.391 -3.107 1 98.75 133 LEU B C 1
ATOM 3789 O O . LEU B 1 133 ? 0.947 -12.156 -2.967 1 98.75 133 LEU B O 1
ATOM 3793 N N . MET B 1 134 ? 2.004 -10.523 -3.99 1 98.81 134 MET B N 1
ATOM 3794 C CA . MET B 1 134 ? 1.096 -10.414 -5.129 1 98.81 134 MET B CA 1
ATOM 3795 C C . MET B 1 134 ? 1.795 -10.82 -6.422 1 98.81 134 MET B C 1
ATOM 3797 O O . MET B 1 134 ? 2.971 -10.516 -6.621 1 98.81 134 MET B O 1
ATOM 3801 N N . LEU B 1 135 ? 1.078 -11.438 -7.27 1 98.88 135 LEU B N 1
ATOM 3802 C CA . LEU B 1 135 ? 1.597 -11.852 -8.57 1 98.88 135 LEU B CA 1
ATOM 3803 C C . LEU B 1 135 ? 0.526 -11.727 -9.648 1 98.88 135 LEU B C 1
ATOM 3805 O O . LEU B 1 135 ? -0.444 -12.484 -9.656 1 98.88 135 LEU B O 1
ATOM 3809 N N . GLU B 1 136 ? 0.718 -10.828 -10.547 1 98.56 136 GLU B N 1
ATOM 3810 C CA . GLU B 1 136 ? -0.243 -10.625 -11.625 1 98.56 136 GLU B CA 1
ATOM 3811 C C . GLU B 1 136 ? 0.084 -11.5 -12.828 1 98.56 136 GLU B C 1
ATOM 3813 O O . GLU B 1 136 ? 1.057 -11.25 -13.547 1 98.56 136 GLU B O 1
ATOM 3818 N N . CYS B 1 137 ? -0.812 -12.406 -13.102 1 98.38 137 CYS B N 1
ATOM 3819 C CA . CYS B 1 137 ? -0.569 -13.383 -14.156 1 98.38 137 CYS B CA 1
ATOM 3820 C C . CYS B 1 137 ? -0.463 -12.703 -15.516 1 98.38 137 CYS B C 1
ATOM 3822 O O . CYS B 1 137 ? 0.264 -13.172 -16.391 1 98.38 137 CYS B O 1
ATOM 3824 N N . ARG B 1 138 ? -1.099 -11.562 -15.68 1 97.5 138 ARG B N 1
ATOM 3825 C CA . ARG B 1 138 ? -1.041 -10.852 -16.953 1 97.5 138 ARG B CA 1
ATOM 3826 C C . ARG B 1 138 ? 0.396 -10.492 -17.312 1 97.5 138 ARG B C 1
ATOM 3828 O O . ARG B 1 138 ? 0.726 -10.328 -18.484 1 97.5 138 ARG B O 1
ATOM 3835 N N . SER B 1 139 ? 1.232 -10.352 -16.328 1 98.38 139 SER B N 1
ATOM 3836 C CA . SER B 1 139 ? 2.646 -10.055 -16.547 1 98.38 139 SER B CA 1
ATOM 3837 C C . SER B 1 139 ? 3.504 -11.305 -16.359 1 98.38 139 SER B C 1
ATOM 3839 O O . SER B 1 139 ? 4.469 -11.516 -17.109 1 98.38 139 SER B O 1
ATOM 3841 N N . TYR B 1 140 ? 3.176 -12.102 -15.438 1 98.81 140 TYR B N 1
ATOM 3842 C CA . TYR B 1 140 ? 3.977 -13.258 -15.047 1 98.81 140 TYR B CA 1
ATOM 3843 C C . TYR B 1 140 ? 3.949 -14.328 -16.125 1 98.81 140 TYR B C 1
ATOM 3845 O O . TYR B 1 140 ? 4.98 -14.938 -16.438 1 98.81 140 TYR B O 1
ATOM 3853 N N . LEU B 1 141 ? 2.793 -14.586 -16.734 1 98.88 141 LEU B N 1
ATOM 3854 C CA . LEU B 1 141 ? 2.654 -15.672 -17.688 1 98.88 141 LEU B CA 1
ATOM 3855 C C . LEU B 1 141 ? 3.461 -15.398 -18.953 1 98.88 141 LEU B C 1
ATOM 3857 O O . LEU B 1 141 ? 4.141 -16.281 -19.469 1 98.88 141 LEU B O 1
ATOM 3861 N N . PRO B 1 142 ? 3.406 -14.156 -19.469 1 98.75 142 PRO B N 1
ATOM 3862 C CA . PRO B 1 142 ? 4.301 -13.859 -20.578 1 98.75 142 PRO B CA 1
ATOM 3863 C C . PRO B 1 142 ? 5.773 -14.062 -20.234 1 98.75 142 PRO B C 1
ATOM 3865 O O . PRO B 1 142 ? 6.543 -14.57 -21.062 1 98.75 142 PRO B O 1
ATOM 3868 N N . TRP B 1 143 ? 6.137 -13.68 -19.094 1 98.62 143 TRP B N 1
ATOM 3869 C CA . TRP B 1 143 ? 7.516 -13.875 -18.656 1 98.62 143 TRP B CA 1
ATOM 3870 C C . TRP B 1 143 ? 7.859 -15.359 -18.594 1 98.62 143 TRP B C 1
ATOM 3872 O O . TRP B 1 143 ? 8.914 -15.781 -19.078 1 98.62 143 TRP B O 1
ATOM 3882 N N . LEU B 1 144 ? 6.988 -16.188 -17.984 1 98.56 144 LEU B N 1
ATOM 3883 C CA . LEU B 1 144 ? 7.184 -17.641 -17.938 1 98.56 144 LEU B CA 1
ATOM 3884 C C . LEU B 1 144 ? 7.301 -18.219 -19.344 1 98.56 144 LEU B C 1
ATOM 3886 O O . LEU B 1 144 ? 8.156 -19.078 -19.594 1 98.56 144 LEU B O 1
ATOM 3890 N N . THR B 1 145 ? 6.418 -17.75 -20.188 1 98.81 145 THR B N 1
ATOM 3891 C CA . THR B 1 145 ? 6.418 -18.234 -21.562 1 98.81 145 THR B CA 1
ATOM 3892 C C . THR B 1 145 ? 7.762 -17.953 -22.234 1 98.81 145 THR B C 1
ATOM 3894 O O . THR B 1 145 ? 8.328 -18.844 -22.875 1 98.81 145 THR B O 1
ATOM 3897 N N . GLN B 1 146 ? 8.234 -16.766 -22.047 1 98.62 146 GLN B N 1
ATOM 3898 C CA . GLN B 1 146 ? 9.523 -16.406 -22.641 1 98.62 146 GLN B CA 1
ATOM 3899 C C . GLN B 1 146 ? 10.648 -17.266 -22.078 1 98.62 146 GLN B C 1
ATOM 3901 O O . GLN B 1 146 ? 11.531 -17.703 -22.812 1 98.62 146 GLN B O 1
ATOM 3906 N N . ARG B 1 147 ? 10.672 -17.5 -20.812 1 98.31 147 ARG B N 1
ATOM 3907 C CA . ARG B 1 147 ? 11.672 -18.344 -20.172 1 98.31 147 ARG B CA 1
ATOM 3908 C C . ARG B 1 147 ? 11.641 -19.766 -20.734 1 98.31 147 ARG B C 1
ATOM 3910 O O . ARG B 1 147 ? 12.688 -20.359 -20.969 1 98.31 147 ARG B O 1
ATOM 3917 N N . LEU B 1 148 ? 10.461 -20.234 -20.906 1 98.88 148 LEU B N 1
ATOM 3918 C CA . LEU B 1 148 ? 10.281 -21.578 -21.453 1 98.88 148 LEU B CA 1
ATOM 3919 C C . LEU B 1 148 ? 10.805 -21.656 -22.891 1 98.88 148 LEU B C 1
ATOM 3921 O O . LEU B 1 148 ? 11.508 -22.609 -23.234 1 98.88 148 LEU B O 1
ATOM 3925 N N . LYS B 1 149 ? 10.484 -20.656 -23.656 1 98.75 149 LYS B N 1
ATOM 3926 C CA . LYS B 1 149 ? 10.969 -20.625 -25.031 1 98.75 149 LYS B CA 1
ATOM 3927 C C . LYS B 1 149 ? 12.492 -20.578 -25.078 1 98.75 149 LYS B C 1
ATOM 3929 O O . LYS B 1 149 ? 13.117 -21.266 -25.891 1 98.75 149 LYS B O 1
ATOM 3934 N N . GLU B 1 150 ? 13.062 -19.844 -24.219 1 98.31 150 GLU B N 1
ATOM 3935 C CA . GLU B 1 150 ? 14.516 -19.734 -24.141 1 98.31 150 GLU B CA 1
ATOM 3936 C C . GLU B 1 150 ? 15.156 -21.078 -23.812 1 98.31 150 GLU B C 1
ATOM 3938 O O . GLU B 1 150 ? 16.297 -21.328 -24.188 1 98.31 150 GLU B O 1
ATOM 3943 N N . LYS B 1 151 ? 14.414 -21.922 -23.203 1 98.19 151 LYS B N 1
ATOM 3944 C CA . LYS B 1 151 ? 14.922 -23.234 -22.812 1 98.19 151 LYS B CA 1
ATOM 3945 C C . LYS B 1 151 ? 14.555 -24.297 -23.844 1 98.19 151 LYS B C 1
ATOM 3947 O O . LYS B 1 151 ? 14.805 -25.484 -23.625 1 98.19 151 LYS B O 1
ATOM 3952 N N . GLY B 1 152 ? 13.938 -23.859 -24.891 1 98.06 152 GLY B N 1
ATOM 3953 C CA . GLY B 1 152 ? 13.664 -24.75 -26.016 1 98.06 152 GLY B CA 1
ATOM 3954 C C . GLY B 1 152 ? 12.32 -25.453 -25.891 1 98.06 152 GLY B C 1
ATOM 3955 O O . GLY B 1 152 ? 12.047 -26.406 -26.641 1 98.06 152 GLY B O 1
ATOM 3956 N N . VAL B 1 153 ? 11.516 -25.016 -24.969 1 98.81 153 VAL B N 1
ATOM 3957 C CA . VAL B 1 153 ? 10.195 -25.609 -24.828 1 98.81 153 VAL B CA 1
ATOM 3958 C C . VAL B 1 153 ? 9.305 -25.172 -26 1 98.81 153 VAL B C 1
ATOM 3960 O O . VAL B 1 153 ? 9.344 -24.016 -26.406 1 98.81 153 VAL B O 1
ATOM 3963 N N . LYS B 1 154 ? 8.555 -26.109 -26.531 1 98.69 154 LYS B N 1
ATOM 3964 C CA . LYS B 1 154 ? 7.652 -25.828 -27.641 1 98.69 154 LYS B CA 1
ATOM 3965 C C . LYS B 1 154 ? 6.23 -25.578 -27.156 1 98.69 154 LYS B C 1
ATOM 3967 O O . LYS B 1 154 ? 5.844 -26.047 -26.094 1 98.69 154 LYS B O 1
ATOM 3972 N N . PHE B 1 155 ? 5.516 -24.828 -27.953 1 98.81 155 PHE B N 1
ATOM 3973 C CA . PHE B 1 155 ? 4.129 -24.5 -27.641 1 98.81 155 PHE B CA 1
ATOM 3974 C C . PHE B 1 155 ? 3.211 -24.875 -28.797 1 98.81 155 PHE B C 1
ATOM 3976 O O . PHE B 1 155 ? 3.533 -24.625 -29.953 1 98.81 155 PHE B O 1
ATOM 3983 N N . GLU B 1 156 ? 2.154 -25.547 -28.469 1 98.44 156 GLU B N 1
ATOM 3984 C CA . GLU B 1 156 ? 1.128 -25.906 -29.438 1 98.44 156 GLU B CA 1
ATOM 3985 C C . GLU B 1 156 ? -0.257 -25.469 -28.969 1 98.44 156 GLU B C 1
ATOM 3987 O O . GLU B 1 156 ? -0.74 -25.922 -27.922 1 98.44 156 GLU B O 1
ATOM 3992 N N . GLN B 1 157 ? -0.886 -24.578 -29.719 1 98.25 157 GLN B N 1
ATOM 3993 C CA . GLN B 1 157 ? -2.264 -24.203 -29.422 1 98.25 157 GLN B CA 1
ATOM 3994 C C . GLN B 1 157 ? -3.248 -25.188 -30.062 1 98.25 157 GLN B C 1
ATOM 3996 O O . GLN B 1 157 ? -3.506 -25.125 -31.266 1 98.25 157 GLN B O 1
ATOM 4001 N N . ARG B 1 158 ? -3.748 -26.031 -29.203 1 96.25 158 ARG B N 1
ATOM 4002 C CA . ARG B 1 158 ? -4.633 -27.109 -29.625 1 96.25 158 ARG B CA 1
ATOM 4003 C C . ARG B 1 158 ? -5.547 -27.547 -28.484 1 96.25 158 ARG B C 1
ATOM 4005 O O . ARG B 1 158 ? -5.086 -27.75 -27.359 1 96.25 158 ARG B O 1
ATOM 4012 N N . LYS B 1 159 ? -6.816 -27.609 -28.797 1 94.44 159 LYS B N 1
ATOM 4013 C CA . LYS B 1 159 ? -7.758 -28.141 -27.812 1 94.44 159 LYS B CA 1
ATOM 4014 C C . LYS B 1 159 ? -7.73 -29.672 -27.797 1 94.44 159 LYS B C 1
ATOM 4016 O O . LYS B 1 159 ? -7.855 -30.312 -28.859 1 94.44 159 LYS B O 1
ATOM 4021 N N . ILE B 1 160 ? -7.559 -30.219 -26.641 1 92.62 160 ILE B N 1
ATOM 4022 C CA . ILE B 1 160 ? -7.512 -31.672 -26.469 1 92.62 160 ILE B CA 1
ATOM 4023 C C . ILE B 1 160 ? -8.805 -32.156 -25.828 1 92.62 160 ILE B C 1
ATOM 4025 O O . ILE B 1 160 ? -9.273 -31.562 -24.844 1 92.62 160 ILE B O 1
ATOM 4029 N N . ALA B 1 161 ? -9.375 -33.188 -26.438 1 92.88 161 ALA B N 1
ATOM 4030 C CA . ALA B 1 161 ? -10.641 -33.719 -25.922 1 92.88 161 ALA B CA 1
ATOM 4031 C C . ALA B 1 161 ? -10.391 -34.844 -24.938 1 92.88 161 ALA B C 1
ATOM 4033 O O . ALA B 1 161 ? -11.227 -35.125 -24.078 1 92.88 161 ALA B O 1
ATOM 4034 N N . SER B 1 162 ? -9.258 -35.5 -25.172 1 95.12 162 SER B N 1
ATOM 4035 C CA . SER B 1 162 ? -8.859 -36.594 -24.312 1 95.12 162 SER B CA 1
ATOM 4036 C C . SER B 1 162 ? -7.34 -36.688 -24.203 1 95.12 162 SER B C 1
ATOM 4038 O O . SER B 1 162 ? -6.621 -36.406 -25.172 1 95.12 162 SER B O 1
ATOM 4040 N N . LEU B 1 163 ? -6.875 -37.188 -23.031 1 95.69 163 LEU B N 1
ATOM 4041 C CA . LEU B 1 163 ? -5.434 -37.344 -22.859 1 95.69 163 LEU B CA 1
ATOM 4042 C C . LEU B 1 163 ? -4.871 -38.375 -23.844 1 95.69 163 LEU B C 1
ATOM 4044 O O . LEU B 1 163 ? -3.684 -38.344 -24.156 1 95.69 163 LEU B O 1
ATOM 4048 N N . SER B 1 164 ? -5.684 -39.219 -24.297 1 94.5 164 SER B N 1
ATOM 4049 C CA . SER B 1 164 ? -5.262 -40.25 -25.25 1 94.5 164 SER B CA 1
ATOM 4050 C C . SER B 1 164 ? -4.676 -39.625 -26.516 1 94.5 164 SER B C 1
ATOM 4052 O O . SER B 1 164 ? -3.832 -40.25 -27.172 1 94.5 164 SER B O 1
ATOM 4054 N N . GLU B 1 165 ? -5.172 -38.438 -26.781 1 94.44 165 GLU B N 1
ATOM 4055 C CA . GLU B 1 165 ? -4.73 -37.75 -28 1 94.44 165 GLU B CA 1
ATOM 4056 C C . GLU B 1 165 ? -3.236 -37.438 -27.938 1 94.44 165 GLU B C 1
ATOM 4058 O O . GLU B 1 165 ? -2.596 -37.25 -28.969 1 94.44 165 GLU B O 1
ATOM 4063 N N . VAL B 1 166 ? -2.697 -37.406 -26.719 1 94.5 166 VAL B N 1
ATOM 4064 C CA . VAL B 1 166 ? -1.291 -37.031 -26.594 1 94.5 166 VAL B CA 1
ATOM 4065 C C . VAL B 1 166 ? -0.485 -38.188 -26.047 1 94.5 166 VAL B C 1
ATOM 4067 O O . VAL B 1 166 ? 0.739 -38.25 -26.188 1 94.5 166 VAL B O 1
ATOM 4070 N N . CYS B 1 167 ? -1.053 -39.188 -25.469 1 94.5 167 CYS B N 1
ATOM 4071 C CA . CYS B 1 167 ? -0.364 -40.281 -24.828 1 94.5 167 CYS B CA 1
ATOM 4072 C C . CYS B 1 167 ? 0.431 -41.094 -25.844 1 94.5 167 CYS B C 1
ATOM 4074 O O . CYS B 1 167 ? 1.469 -41.688 -25.5 1 94.5 167 CYS B O 1
ATOM 4076 N N . SER B 1 168 ? 0.034 -41.156 -27.094 1 91.44 168 SER B N 1
ATOM 4077 C CA . SER B 1 168 ? 0.742 -41.969 -28.094 1 91.44 168 SER B CA 1
ATOM 4078 C C . SER B 1 168 ? 2.014 -41.25 -28.562 1 91.44 168 SER B C 1
ATOM 4080 O O . SER B 1 168 ? 2.973 -41.906 -28.984 1 91.44 168 SER B O 1
ATOM 4082 N N . ASP B 1 169 ? 2.02 -40.031 -28.438 1 95.38 169 ASP B N 1
ATOM 4083 C CA . ASP B 1 169 ? 3.094 -39.25 -29.047 1 95.38 169 ASP B CA 1
ATOM 4084 C C . ASP B 1 169 ? 4.137 -38.844 -28 1 95.38 169 ASP B C 1
ATOM 4086 O O . ASP B 1 169 ? 5.242 -38.438 -28.359 1 95.38 169 ASP B O 1
ATOM 4090 N N . TYR B 1 170 ? 3.844 -39.031 -26.75 1 97.88 170 TYR B N 1
ATOM 4091 C CA . TYR B 1 170 ? 4.738 -38.531 -25.688 1 97.88 170 TYR B CA 1
ATOM 4092 C C . TYR B 1 170 ? 4.996 -39.625 -24.672 1 97.88 170 TYR B C 1
ATOM 4094 O O . TYR B 1 170 ? 4.156 -40.531 -24.453 1 97.88 170 TYR B O 1
ATOM 4102 N N . ASP B 1 171 ? 6.141 -39.562 -24.016 1 97.81 171 ASP B N 1
ATOM 4103 C CA . ASP B 1 171 ? 6.543 -40.562 -23.031 1 97.81 171 ASP B CA 1
ATOM 4104 C C . ASP B 1 171 ? 5.895 -40.281 -21.672 1 97.81 171 ASP B C 1
ATOM 4106 O O . ASP B 1 171 ? 5.613 -41.219 -20.922 1 97.81 171 ASP B O 1
ATOM 4110 N N . VAL B 1 172 ? 5.746 -39.062 -21.312 1 98.56 172 VAL B N 1
ATOM 4111 C CA . VAL B 1 172 ? 5.141 -38.625 -20.047 1 98.56 172 VAL B CA 1
ATOM 4112 C C . VAL B 1 172 ? 4.191 -37.469 -20.312 1 98.56 172 VAL B C 1
ATOM 4114 O O . VAL B 1 172 ? 4.488 -36.562 -21.125 1 98.56 172 VAL B O 1
ATOM 4117 N N . VAL B 1 173 ? 3.021 -37.469 -19.672 1 98.75 173 VAL B N 1
ATOM 4118 C CA . VAL B 1 173 ? 2.033 -36.406 -19.781 1 98.75 173 VAL B CA 1
ATOM 4119 C C . VAL B 1 173 ? 1.857 -35.75 -18.422 1 98.75 173 VAL B C 1
ATOM 4121 O O . VAL B 1 173 ? 1.707 -36.406 -17.391 1 98.75 173 VAL B O 1
ATOM 4124 N N . ILE B 1 174 ? 1.962 -34.469 -18.359 1 98.88 174 ILE B N 1
ATOM 4125 C CA . ILE B 1 174 ? 1.558 -33.656 -17.188 1 98.88 174 ILE B CA 1
ATOM 4126 C C . ILE B 1 174 ? 0.235 -32.969 -17.484 1 98.88 174 ILE B C 1
ATOM 4128 O O . ILE B 1 174 ? 0.175 -32.062 -18.328 1 98.88 174 ILE B O 1
ATOM 4132 N N . ASN B 1 175 ? -0.79 -33.375 -16.797 1 98.69 175 ASN B N 1
ATOM 4133 C CA . ASN B 1 175 ? -2.143 -32.906 -17.047 1 98.69 175 ASN B CA 1
ATOM 4134 C C . ASN B 1 175 ? -2.496 -31.719 -16.125 1 98.69 175 ASN B C 1
ATOM 4136 O O . ASN B 1 175 ? -2.797 -31.922 -14.953 1 98.69 175 ASN B O 1
ATOM 4140 N N . CYS B 1 176 ? -2.523 -30.562 -16.688 1 98.62 176 CYS B N 1
ATOM 4141 C CA . CYS B 1 176 ? -2.885 -29.328 -16 1 98.62 176 CYS B CA 1
ATOM 4142 C C . CYS B 1 176 ? -4.086 -28.672 -16.672 1 98.62 176 CYS B C 1
ATOM 4144 O O . CYS B 1 176 ? -4.145 -27.438 -16.781 1 98.62 176 CYS B O 1
ATOM 4146 N N . CYS B 1 177 ? -5.082 -29.328 -17.078 1 96.44 177 CYS B N 1
ATOM 4147 C CA . CYS B 1 177 ? -6.137 -28.844 -17.969 1 96.44 177 CYS B CA 1
ATOM 4148 C C . CYS B 1 177 ? -7.191 -28.062 -17.188 1 96.44 177 CYS B C 1
ATOM 4150 O O . CYS B 1 177 ? -8.086 -27.453 -17.766 1 96.44 177 CYS B O 1
ATOM 4152 N N . GLY B 1 178 ? -7.109 -28.062 -15.836 1 96.19 178 GLY B N 1
ATOM 4153 C CA . GLY B 1 178 ? -8.016 -27.25 -15.039 1 96.19 178 GLY B CA 1
ATOM 4154 C C . GLY B 1 178 ? -9.461 -27.719 -15.125 1 96.19 178 GLY B C 1
ATOM 4155 O O . GLY B 1 178 ? -9.766 -28.891 -14.875 1 96.19 178 GLY B O 1
ATOM 4156 N N . LEU B 1 179 ? -10.352 -26.828 -15.562 1 96.69 179 LEU B N 1
ATOM 4157 C CA . LEU B 1 179 ? -11.789 -27.062 -15.562 1 96.69 179 LEU B CA 1
ATOM 4158 C C . LEU B 1 179 ? -12.164 -28.188 -16.547 1 96.69 179 LEU B C 1
ATOM 4160 O O . LEU B 1 179 ? -13.133 -28.906 -16.312 1 96.69 179 LEU B O 1
ATOM 4164 N N . SER B 1 180 ? -11.391 -28.359 -17.578 1 96.5 180 SER B N 1
ATOM 4165 C CA . SER B 1 180 ? -11.688 -29.359 -18.609 1 96.5 180 SER B CA 1
ATOM 4166 C C . SER B 1 180 ? -11.531 -30.781 -18.062 1 96.5 180 SER B C 1
ATOM 4168 O O . SER B 1 180 ? -11.977 -31.734 -18.688 1 96.5 180 SER B O 1
ATOM 4170 N N . ALA B 1 181 ? -10.898 -30.875 -16.906 1 96.56 181 ALA B N 1
ATOM 4171 C CA . ALA B 1 181 ? -10.734 -32.188 -16.297 1 96.56 181 ALA B CA 1
ATOM 4172 C C . ALA B 1 181 ? -12.086 -32.844 -16.031 1 96.56 181 ALA B C 1
ATOM 4174 O O . ALA B 1 181 ? -12.203 -34.062 -16.047 1 96.56 181 ALA B O 1
ATOM 4175 N N . ARG B 1 182 ? -13.062 -32 -15.766 1 96.81 182 ARG B N 1
ATOM 4176 C CA . ARG B 1 182 ? -14.398 -32.531 -15.508 1 96.81 182 ARG B CA 1
ATOM 4177 C C . ARG B 1 182 ? -14.859 -33.438 -16.656 1 96.81 182 ARG B C 1
ATOM 4179 O O . ARG B 1 182 ? -15.312 -34.562 -16.438 1 96.81 182 ARG B O 1
ATOM 4186 N N . LYS B 1 183 ? -14.742 -32.969 -17.875 1 94.75 183 LYS B N 1
ATOM 4187 C CA . LYS B 1 183 ? -15.18 -33.688 -19.062 1 94.75 183 LYS B CA 1
ATOM 4188 C C . LYS B 1 183 ? -14.102 -34.688 -19.516 1 94.75 183 LYS B C 1
ATOM 4190 O O . LYS B 1 183 ? -14.383 -35.844 -19.766 1 94.75 183 LYS B O 1
ATOM 4195 N N . MET B 1 184 ? -12.859 -34.188 -19.594 1 94 184 MET B N 1
ATOM 4196 C CA . MET B 1 184 ? -11.773 -34.938 -20.188 1 94 184 MET B CA 1
ATOM 4197 C C . MET B 1 184 ? -11.477 -36.188 -19.375 1 94 184 MET B C 1
ATOM 4199 O O . MET B 1 184 ? -11.102 -37.219 -19.938 1 94 184 MET B O 1
ATOM 4203 N N . LEU B 1 185 ? -11.602 -36.094 -18.062 1 94.75 185 LEU B N 1
ATOM 4204 C CA . LEU B 1 185 ? -11.25 -37.219 -17.188 1 94.75 185 LEU B CA 1
ATOM 4205 C C . LEU B 1 185 ? -12.477 -37.75 -16.453 1 94.75 185 LEU B C 1
ATOM 4207 O O . LEU B 1 185 ? -12.359 -38.594 -15.586 1 94.75 185 LEU B O 1
ATOM 4211 N N . ASN B 1 186 ? -13.648 -37.219 -16.766 1 95.81 186 ASN B N 1
ATOM 4212 C CA . ASN B 1 186 ? -14.875 -37.531 -16.062 1 95.81 186 ASN B CA 1
ATOM 4213 C C . ASN B 1 186 ? -14.727 -37.344 -14.555 1 95.81 186 ASN B C 1
ATOM 4215 O O . ASN B 1 186 ? -15.195 -38.156 -13.766 1 95.81 186 ASN B O 1
ATOM 4219 N N . ASP B 1 187 ? -13.922 -36.375 -14.18 1 97.38 187 ASP B N 1
ATOM 4220 C CA . ASP B 1 187 ? -13.773 -36.031 -12.766 1 97.38 187 ASP B CA 1
ATOM 4221 C C . ASP B 1 187 ? -14.898 -35.094 -12.312 1 97.38 187 ASP B C 1
ATOM 4223 O O . ASP B 1 187 ? -14.758 -33.875 -12.344 1 97.38 187 ASP B O 1
ATOM 4227 N N . GLN B 1 188 ? -15.898 -35.594 -11.727 1 96.81 188 GLN B N 1
ATOM 4228 C CA . GLN B 1 188 ? -17.125 -34.875 -11.398 1 96.81 188 GLN B CA 1
ATOM 4229 C C . GLN B 1 188 ? -16.906 -33.969 -10.188 1 96.81 188 GLN B C 1
ATOM 4231 O O . GLN B 1 188 ? -17.719 -33.094 -9.906 1 96.81 188 GLN B O 1
ATOM 4236 N N . GLU B 1 189 ? -15.82 -34.125 -9.539 1 97.25 189 GLU B N 1
ATOM 4237 C CA . GLU B 1 189 ? -15.516 -33.25 -8.406 1 97.25 189 GLU B CA 1
ATOM 4238 C C . GLU B 1 189 ? -15.102 -31.875 -8.875 1 97.25 189 GLU B C 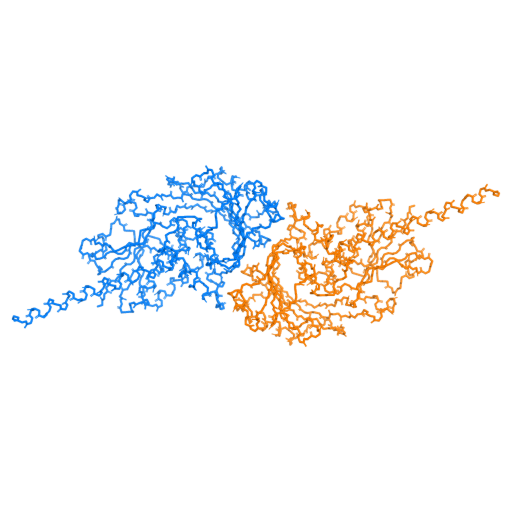1
ATOM 4240 O O . GLU B 1 189 ? -15.117 -30.922 -8.094 1 97.25 189 GLU B O 1
ATOM 4245 N N . VAL B 1 190 ? -14.719 -31.781 -10.102 1 98.31 190 VAL B N 1
ATOM 4246 C CA . VAL B 1 190 ? -14.32 -30.484 -10.648 1 98.31 190 VAL B CA 1
ATOM 4247 C C . VAL B 1 190 ? -15.555 -29.703 -11.07 1 98.31 190 VAL B C 1
ATOM 4249 O O . VAL B 1 190 ? -16.375 -30.188 -11.852 1 98.31 190 VAL B O 1
ATOM 4252 N N . LYS B 1 191 ? -15.719 -28.547 -10.508 1 98.12 191 LYS B N 1
ATOM 4253 C CA . LYS B 1 191 ? -16.828 -27.641 -10.812 1 98.12 191 LYS B CA 1
ATOM 4254 C C . LYS B 1 191 ? -16.328 -26.234 -11.141 1 98.12 191 LYS B C 1
ATOM 4256 O O . LYS B 1 191 ? -15.258 -25.828 -10.68 1 98.12 191 LYS B O 1
ATOM 4261 N N . PRO B 1 192 ? -17.125 -25.547 -11.984 1 98 192 PRO B N 1
ATOM 4262 C CA . PRO B 1 192 ? -16.75 -24.141 -12.203 1 98 192 PRO B CA 1
ATOM 4263 C C . PRO B 1 192 ? -17 -23.266 -10.977 1 98 192 PRO B C 1
ATOM 4265 O O . PRO B 1 192 ? -18.062 -23.391 -10.336 1 98 192 PRO B O 1
ATOM 4268 N N . GLY B 1 193 ? -16.062 -22.516 -10.539 1 97.44 193 GLY B N 1
ATOM 4269 C CA . GLY B 1 193 ? -16.266 -21.406 -9.625 1 97.44 193 GLY B CA 1
ATOM 4270 C C . GLY B 1 193 ? -16.344 -20.062 -10.336 1 97.44 193 GLY B C 1
ATOM 4271 O O . GLY B 1 193 ? -15.32 -19.422 -10.562 1 97.44 193 GLY B O 1
ATOM 4272 N N . ARG B 1 194 ? -17.531 -19.688 -10.633 1 97.81 194 ARG B N 1
ATOM 4273 C CA . ARG B 1 194 ? -17.734 -18.453 -11.391 1 97.81 194 ARG B CA 1
ATOM 4274 C C . ARG B 1 194 ? -17.422 -17.234 -10.531 1 97.81 194 ARG B C 1
ATOM 4276 O O . ARG B 1 194 ? -17.812 -17.156 -9.367 1 97.81 194 ARG B O 1
ATOM 4283 N N . GLY B 1 195 ? -16.641 -16.328 -11.102 1 96.44 195 GLY B N 1
ATOM 4284 C CA . GLY B 1 195 ? -16.359 -15.047 -10.461 1 96.44 195 GLY B CA 1
ATOM 4285 C C . GLY B 1 195 ? -16.5 -13.867 -11.406 1 96.44 195 GLY B C 1
ATOM 4286 O O . GLY B 1 195 ? -16.5 -14.031 -12.625 1 96.44 195 GLY B O 1
ATOM 4287 N N . GLN B 1 196 ? -16.812 -12.727 -10.852 1 97.19 196 GLN B N 1
ATOM 4288 C CA . GLN B 1 196 ? -16.812 -11.438 -11.531 1 97.19 196 GLN B CA 1
ATOM 4289 C C . GLN B 1 196 ? -15.938 -10.43 -10.797 1 97.19 196 GLN B C 1
ATOM 4291 O O . GLN B 1 196 ? -15.953 -10.367 -9.562 1 97.19 196 GLN B O 1
ATOM 4296 N N . ILE B 1 197 ? -15.148 -9.695 -11.578 1 98 197 ILE B N 1
ATOM 4297 C CA . ILE B 1 197 ? -14.258 -8.703 -10.984 1 98 197 ILE B CA 1
ATOM 4298 C C . ILE B 1 197 ? -14.422 -7.367 -11.711 1 98 197 ILE B C 1
ATOM 4300 O O . ILE B 1 197 ? -14.492 -7.328 -12.938 1 98 197 ILE B O 1
ATOM 4304 N N . VAL B 1 198 ? -14.57 -6.309 -10.945 1 98.5 198 VAL B N 1
ATOM 4305 C CA . VAL B 1 198 ? -14.461 -4.949 -11.461 1 98.5 198 VAL B CA 1
ATOM 4306 C C . VAL B 1 198 ? -13.102 -4.359 -11.07 1 98.5 198 VAL B C 1
ATOM 4308 O O . VAL B 1 198 ? -12.719 -4.406 -9.898 1 98.5 198 VAL B O 1
ATOM 4311 N N . ARG B 1 199 ? -12.359 -3.879 -12.055 1 98.75 199 ARG B N 1
ATOM 4312 C CA . ARG B 1 199 ? -11.102 -3.193 -11.781 1 98.75 199 ARG B CA 1
ATOM 4313 C C . ARG B 1 199 ? -11.273 -1.68 -11.867 1 98.75 199 ARG B C 1
ATOM 4315 O O . ARG B 1 199 ? -11.828 -1.163 -12.836 1 98.75 199 ARG B O 1
ATOM 4322 N N . VAL B 1 200 ? -10.773 -1.028 -10.82 1 98.88 200 VAL B N 1
ATOM 4323 C CA . VAL B 1 200 ? -10.992 0.415 -10.773 1 98.88 200 VAL B CA 1
ATOM 4324 C C . VAL B 1 200 ? -9.656 1.126 -10.562 1 98.88 200 VAL B C 1
ATOM 4326 O O . VAL B 1 200 ? -8.695 0.526 -10.078 1 98.88 200 VAL B O 1
ATOM 4329 N N . HIS B 1 201 ? -9.578 2.371 -11.031 1 98.75 201 HIS B N 1
ATOM 4330 C CA . HIS B 1 201 ? -8.453 3.24 -10.719 1 98.75 201 HIS B CA 1
ATOM 4331 C C . HIS B 1 201 ? -8.578 3.834 -9.32 1 98.75 201 HIS B C 1
ATOM 4333 O O . HIS B 1 201 ? -9.312 4.805 -9.117 1 98.75 201 HIS B O 1
ATOM 4339 N N . ALA B 1 202 ? -7.91 3.32 -8.359 1 98.62 202 ALA B N 1
ATOM 4340 C CA . ALA B 1 202 ? -7.945 3.768 -6.973 1 98.62 202 ALA B CA 1
ATOM 4341 C C . ALA B 1 202 ? -6.57 3.645 -6.32 1 98.62 202 ALA B C 1
ATOM 4343 O O . ALA B 1 202 ? -6.402 2.908 -5.344 1 98.62 202 ALA B O 1
ATOM 4344 N N . PRO B 1 203 ? -5.613 4.434 -6.836 1 98.38 203 PRO B N 1
ATOM 4345 C CA . PRO B 1 203 ? -4.23 4.293 -6.379 1 98.38 203 PRO B CA 1
ATOM 4346 C C . PRO B 1 203 ? -4.051 4.668 -4.91 1 98.38 203 PRO B C 1
ATOM 4348 O O . PRO B 1 203 ? -2.99 4.422 -4.332 1 98.38 203 PRO B O 1
ATOM 4351 N N . TRP B 1 204 ? -5.105 5.207 -4.199 1 98.5 204 TRP B N 1
ATOM 4352 C CA . TRP B 1 204 ? -5.047 5.566 -2.787 1 98.5 204 TRP B CA 1
ATOM 4353 C C . TRP B 1 204 ? -5.312 4.352 -1.905 1 98.5 204 TRP B C 1
ATOM 4355 O O . TRP B 1 204 ? -5.125 4.402 -0.688 1 98.5 204 TRP B O 1
ATOM 4365 N N . VAL B 1 205 ? -5.77 3.281 -2.455 1 98.69 205 VAL B N 1
ATOM 4366 C CA . VAL B 1 205 ? -5.957 2.045 -1.701 1 98.69 205 VAL B CA 1
ATOM 4367 C C . VAL B 1 205 ? -4.645 1.265 -1.658 1 98.69 205 VAL B C 1
ATOM 4369 O O . VAL B 1 205 ? -4.176 0.769 -2.686 1 98.69 205 VAL B O 1
ATOM 4372 N N . LYS B 1 206 ? -4.082 1.102 -0.434 1 98.56 206 LYS B N 1
ATOM 4373 C CA . LYS B 1 206 ? -2.73 0.558 -0.32 1 98.56 206 LYS B CA 1
ATOM 4374 C C . LYS B 1 206 ? -2.746 -0.813 0.351 1 98.56 206 LYS B C 1
ATOM 4376 O O . LYS B 1 206 ? -1.726 -1.505 0.385 1 98.56 206 LYS B O 1
ATOM 4381 N N . HIS B 1 207 ? -3.908 -1.216 0.926 1 98.75 207 HIS B N 1
ATOM 4382 C CA . HIS B 1 207 ? -4.043 -2.494 1.613 1 98.75 207 HIS B CA 1
ATOM 4383 C C . HIS B 1 207 ? -5.039 -3.402 0.897 1 98.75 207 HIS B C 1
ATOM 4385 O O . HIS B 1 207 ? -6.074 -2.938 0.414 1 98.75 207 HIS B O 1
ATOM 4391 N N . PHE B 1 208 ? -4.73 -4.695 0.87 1 98.88 208 PHE B N 1
ATOM 4392 C CA . PHE B 1 208 ? -5.801 -5.613 0.5 1 98.88 208 PHE B CA 1
ATOM 4393 C C . PHE B 1 208 ? -6.773 -5.805 1.658 1 98.88 208 PHE B C 1
ATOM 4395 O O . PHE B 1 208 ? -6.398 -5.645 2.822 1 98.88 208 PHE B O 1
ATOM 4402 N N . LEU B 1 209 ? -7.965 -6.07 1.345 1 98.75 209 LEU B N 1
ATOM 4403 C CA . LEU B 1 209 ? -9.016 -6.352 2.312 1 98.75 209 LEU B CA 1
ATOM 4404 C C . LEU B 1 209 ? -9.852 -7.547 1.872 1 98.75 209 LEU B C 1
ATOM 4406 O O . LEU B 1 209 ? -10.484 -7.516 0.812 1 98.75 209 LEU B O 1
ATOM 4410 N N . LEU B 1 210 ? -9.766 -8.609 2.607 1 98.25 210 LEU B N 1
ATOM 4411 C CA . LEU B 1 210 ? -10.609 -9.781 2.43 1 98.25 210 LEU B CA 1
ATOM 4412 C C . LEU B 1 210 ? -11.609 -9.906 3.576 1 98.25 210 LEU B C 1
ATOM 4414 O O . LEU B 1 210 ? -11.219 -10 4.742 1 98.25 210 LEU B O 1
ATOM 4418 N N . THR B 1 211 ? -12.836 -9.867 3.26 1 97.88 211 THR B N 1
ATOM 4419 C CA . THR B 1 211 ? -13.867 -10.031 4.277 1 97.88 211 THR B CA 1
ATOM 4420 C C . THR B 1 211 ? -14.445 -11.445 4.242 1 97.88 211 THR B C 1
ATOM 4422 O O . THR B 1 211 ? -14.484 -12.078 3.186 1 97.88 211 THR B O 1
ATOM 4425 N N . HIS B 1 212 ? -14.773 -11.914 5.395 1 96.38 212 HIS B N 1
ATOM 4426 C CA . HIS B 1 212 ? -15.273 -13.281 5.484 1 96.38 212 HIS B CA 1
ATOM 4427 C C . HIS B 1 212 ? -16.594 -13.336 6.254 1 96.38 212 HIS B C 1
ATOM 4429 O O . HIS B 1 212 ? -16.703 -12.773 7.348 1 96.38 212 HIS B O 1
ATOM 4435 N N . ASN B 1 213 ? -17.516 -13.883 5.59 1 90 213 ASN B N 1
ATOM 4436 C CA . ASN B 1 213 ? -18.766 -14.289 6.219 1 90 213 ASN B CA 1
ATOM 4437 C C . ASN B 1 213 ? -18.844 -15.797 6.41 1 90 213 ASN B C 1
ATOM 4439 O O . ASN B 1 213 ? -19.062 -16.547 5.457 1 90 213 ASN B O 1
ATOM 4443 N N . LEU B 1 214 ? -18.75 -16.266 7.613 1 86.38 214 LEU B N 1
ATOM 4444 C CA . LEU B 1 214 ? -18.562 -17.688 7.883 1 86.38 214 LEU B CA 1
ATOM 4445 C C . LEU B 1 214 ? -19.891 -18.422 7.871 1 86.38 214 LEU B C 1
ATOM 4447 O O . LEU B 1 214 ? -19.922 -19.656 7.941 1 86.38 214 LEU B O 1
ATOM 4451 N N . ASP B 1 215 ? -20.953 -17.719 7.66 1 85.81 215 ASP B N 1
ATOM 4452 C CA . ASP B 1 215 ? -22.281 -18.328 7.629 1 85.81 215 ASP B CA 1
ATOM 4453 C C . ASP B 1 215 ? -22.594 -18.891 6.242 1 85.81 215 ASP B C 1
ATOM 4455 O O . ASP B 1 215 ? -23.609 -19.562 6.051 1 85.81 215 ASP B O 1
ATOM 4459 N N . THR B 1 216 ? -21.734 -18.609 5.293 1 80.31 216 THR B N 1
ATOM 4460 C CA . THR B 1 216 ? -21.938 -19.094 3.934 1 80.31 216 THR B CA 1
ATOM 4461 C C . THR B 1 216 ? -20.875 -20.141 3.57 1 80.31 216 THR B C 1
ATOM 4463 O O . THR B 1 216 ? -19.719 -20.031 3.988 1 80.31 216 THR B O 1
ATOM 4466 N N . ALA B 1 217 ? -21.297 -21.047 2.801 1 75.69 217 ALA B N 1
ATOM 4467 C CA . ALA B 1 217 ? -20.422 -22.141 2.42 1 75.69 217 ALA B CA 1
ATOM 4468 C C . ALA B 1 217 ? -19.375 -21.688 1.395 1 75.69 217 ALA B C 1
ATOM 4470 O O . ALA B 1 217 ? -18.281 -22.234 1.324 1 75.69 217 ALA B O 1
ATOM 4471 N N . THR B 1 218 ? -19.828 -20.781 0.638 1 82.88 218 THR B N 1
ATOM 4472 C CA . THR B 1 218 ? -18.938 -20.281 -0.41 1 82.88 218 THR B CA 1
ATOM 4473 C C . THR B 1 218 ? -18.594 -18.812 -0.175 1 82.88 218 THR B C 1
ATOM 4475 O O . THR B 1 218 ? -19.391 -18.062 0.404 1 82.88 218 THR B O 1
ATOM 4478 N N . TYR B 1 219 ? -17.406 -18.547 -0.573 1 85.81 219 TYR B N 1
ATOM 4479 C CA . TYR B 1 219 ? -16.969 -17.172 -0.438 1 85.81 219 TYR B CA 1
ATOM 4480 C C . TYR B 1 219 ? -17.922 -16.234 -1.173 1 85.81 219 TYR B C 1
ATOM 4482 O O . TYR B 1 219 ? -18.156 -16.375 -2.375 1 85.81 219 TYR B O 1
ATOM 4490 N N . ASN B 1 220 ? -18.5 -15.25 -0.52 1 89.12 220 ASN B N 1
ATOM 4491 C CA . ASN B 1 220 ? -19.5 -14.352 -1.096 1 89.12 220 ASN B CA 1
ATOM 4492 C C . ASN B 1 220 ? -19.469 -12.977 -0.441 1 89.12 220 ASN B C 1
ATOM 4494 O O . ASN B 1 220 ? -20.5 -12.32 -0.308 1 89.12 220 ASN B O 1
ATOM 4498 N N . SER B 1 221 ? -18.359 -12.602 0.064 1 93.62 221 SER B N 1
ATOM 4499 C CA . SER B 1 221 ? -18.172 -11.297 0.688 1 93.62 221 SER B CA 1
ATOM 4500 C C . SER B 1 221 ? -17.141 -10.469 -0.065 1 93.62 221 SER B C 1
ATOM 4502 O O . SER B 1 221 ? -16.281 -11.016 -0.764 1 93.62 221 SER B O 1
ATOM 4504 N N . PRO B 1 222 ? -17.281 -9.211 0.08 1 95 222 PRO B N 1
ATOM 4505 C CA . PRO B 1 222 ? -16.453 -8.359 -0.765 1 95 222 PRO B CA 1
ATOM 4506 C C . PRO B 1 222 ? -14.961 -8.516 -0.465 1 95 222 PRO B C 1
ATOM 4508 O O . PRO B 1 222 ? -14.578 -8.719 0.691 1 95 222 PRO B O 1
ATOM 4511 N N . TYR B 1 223 ? -14.211 -8.445 -1.484 1 98.06 223 TYR B N 1
ATOM 4512 C CA . TYR B 1 223 ? -12.781 -8.211 -1.298 1 98.06 223 TYR B CA 1
ATOM 4513 C C . TYR B 1 223 ? -12.32 -7.008 -2.111 1 98.06 223 TYR B C 1
ATOM 4515 O O . TYR B 1 223 ? -12.938 -6.648 -3.111 1 98.06 223 TYR B O 1
ATOM 4523 N N . ILE B 1 224 ? -11.344 -6.332 -1.687 1 98.81 224 ILE B N 1
ATOM 4524 C CA . ILE B 1 224 ? -10.625 -5.234 -2.32 1 98.81 224 ILE B CA 1
ATOM 4525 C C . ILE B 1 224 ? -9.133 -5.559 -2.379 1 98.81 224 ILE B C 1
ATOM 4527 O O . ILE B 1 224 ? -8.469 -5.656 -1.342 1 98.81 224 ILE B O 1
ATOM 4531 N N . ILE B 1 225 ? -8.578 -5.73 -3.596 1 98.81 225 ILE B N 1
ATOM 4532 C CA . ILE B 1 225 ? -7.191 -6.168 -3.748 1 98.81 225 ILE B CA 1
ATOM 4533 C C . ILE B 1 225 ? -6.453 -5.219 -4.688 1 98.81 225 ILE B C 1
ATOM 4535 O O . ILE B 1 225 ? -6.609 -5.297 -5.91 1 98.81 225 ILE B O 1
ATOM 4539 N N . PRO B 1 226 ? -5.629 -4.379 -4.141 1 98.69 226 PRO B N 1
ATOM 4540 C CA . PRO B 1 226 ? -4.863 -3.471 -4.996 1 98.69 226 PRO B CA 1
ATOM 4541 C C . PRO B 1 226 ? -3.791 -4.191 -5.809 1 98.69 226 PRO B C 1
ATOM 4543 O O . PRO B 1 226 ? -3.004 -4.965 -5.254 1 98.69 226 PRO B O 1
ATOM 4546 N N . GLY B 1 227 ? -3.822 -3.977 -7.113 1 98.44 227 GLY B N 1
ATOM 4547 C CA . GLY B 1 227 ? -2.719 -4.355 -7.98 1 98.44 227 GLY B CA 1
ATOM 4548 C C . GLY B 1 227 ? -1.758 -3.215 -8.258 1 98.44 227 GLY B C 1
ATOM 4549 O O . GLY B 1 227 ? -1.738 -2.223 -7.527 1 98.44 227 GLY B O 1
ATOM 4550 N N . ILE B 1 228 ? -0.926 -3.461 -9.273 1 98.06 228 ILE B N 1
ATOM 4551 C CA . ILE B 1 228 ? 0.061 -2.443 -9.617 1 98.06 228 ILE B CA 1
ATOM 4552 C C . ILE B 1 228 ? -0.641 -1.224 -10.211 1 98.06 228 ILE B C 1
ATOM 4554 O O . ILE B 1 228 ? -0.396 -0.091 -9.789 1 98.06 228 ILE B O 1
ATOM 4558 N N . ASN B 1 229 ? -1.626 -1.453 -11.07 1 97.12 229 ASN B N 1
ATOM 4559 C CA . ASN B 1 229 ? -2.191 -0.315 -11.789 1 97.12 229 ASN B CA 1
ATOM 4560 C C . ASN B 1 229 ? -3.689 -0.181 -11.531 1 97.12 229 ASN B C 1
ATOM 4562 O O . ASN B 1 229 ? -4.305 0.81 -11.93 1 97.12 229 ASN B O 1
ATOM 4566 N N . ALA B 1 230 ? -4.293 -1.194 -10.945 1 98.38 230 ALA B N 1
ATOM 4567 C CA . ALA B 1 230 ? -5.73 -1.201 -10.703 1 98.38 230 ALA B CA 1
ATOM 4568 C C . ALA B 1 230 ? -6.07 -1.965 -9.422 1 98.38 230 ALA B C 1
ATOM 4570 O O . ALA B 1 230 ? -5.297 -2.816 -8.977 1 98.38 230 ALA B O 1
ATOM 4571 N N . VAL B 1 231 ? -7.18 -1.605 -8.852 1 98.81 231 VAL B N 1
ATOM 4572 C CA . VAL B 1 231 ? -7.707 -2.307 -7.688 1 98.81 231 VAL B CA 1
ATOM 4573 C C . VAL B 1 231 ? -8.82 -3.256 -8.109 1 98.81 231 VAL B C 1
ATOM 4575 O O . VAL B 1 231 ? -9.781 -2.844 -8.773 1 98.81 231 VAL B O 1
ATOM 4578 N N . ALA B 1 232 ? -8.695 -4.5 -7.773 1 98.81 232 ALA B N 1
ATOM 4579 C CA . ALA B 1 232 ? -9.719 -5.5 -8.07 1 98.81 232 ALA B CA 1
ATOM 4580 C C . ALA B 1 232 ? -10.797 -5.52 -6.984 1 98.81 232 ALA B C 1
ATOM 4582 O O . ALA B 1 232 ? -10.492 -5.676 -5.801 1 98.81 232 ALA B O 1
ATOM 4583 N N . LEU B 1 233 ? -11.992 -5.293 -7.375 1 98.81 233 LEU B N 1
ATOM 4584 C CA . LEU B 1 233 ? -13.172 -5.461 -6.527 1 98.81 233 LEU B CA 1
ATOM 4585 C C . LEU B 1 233 ? -13.906 -6.75 -6.875 1 98.81 233 LEU B C 1
ATOM 4587 O O . LEU B 1 233 ? -14.227 -6.992 -8.039 1 98.81 233 LEU B O 1
ATOM 4591 N N . GLY B 1 234 ? -14.062 -7.555 -5.941 1 97.88 234 GLY B N 1
ATOM 4592 C CA . GLY B 1 234 ? -14.773 -8.812 -6.156 1 97.88 234 GLY B CA 1
ATOM 4593 C C . GLY B 1 234 ? -15.359 -9.391 -4.883 1 97.88 234 GLY B C 1
ATOM 4594 O O . GLY B 1 234 ? -15.781 -8.641 -3.994 1 97.88 234 GLY B O 1
ATOM 4595 N N . GLY B 1 235 ? -15.492 -10.656 -4.887 1 93.62 235 GLY B N 1
ATOM 4596 C CA . GLY B 1 235 ? -16.031 -11.336 -3.727 1 93.62 235 GLY B CA 1
ATOM 4597 C C . GLY B 1 235 ? -17.109 -12.344 -4.078 1 93.62 235 GLY B C 1
ATOM 4598 O O . GLY B 1 235 ? -18.047 -12.562 -3.299 1 93.62 235 GLY B O 1
ATOM 4599 N N . LEU B 1 236 ? -16.984 -12.914 -5.316 1 93.56 236 LEU B N 1
ATOM 4600 C CA . LEU B 1 236 ? -17.969 -13.883 -5.777 1 93.56 236 LEU B CA 1
ATOM 4601 C C . LEU B 1 236 ? -17.312 -15.227 -6.094 1 93.56 236 LEU B C 1
ATOM 4603 O O . LEU B 1 236 ? -16.281 -15.266 -6.758 1 93.56 236 LEU B O 1
ATOM 4607 N N . ASN B 1 237 ? -17.766 -16.281 -5.578 1 94.25 237 ASN B N 1
ATOM 4608 C CA . ASN B 1 237 ? -17.469 -17.656 -5.945 1 94.25 237 ASN B CA 1
ATOM 4609 C C . ASN B 1 237 ? -18.734 -18.484 -6.098 1 94.25 237 ASN B C 1
ATOM 4611 O O . ASN B 1 237 ? -19.141 -19.172 -5.16 1 94.25 237 ASN B O 1
ATOM 4615 N N . GLN B 1 238 ? -19.266 -18.484 -7.297 1 96.38 238 GLN B N 1
ATOM 4616 C CA . GLN B 1 238 ? -20.516 -19.172 -7.586 1 96.38 238 GLN B CA 1
ATOM 4617 C C . GLN B 1 238 ? -20.266 -20.562 -8.18 1 96.38 238 GLN B C 1
ATOM 4619 O O . GLN B 1 238 ? -20.266 -20.719 -9.406 1 96.38 238 GLN B O 1
ATOM 4624 N N . VAL B 1 239 ? -20.156 -21.516 -7.332 1 96.25 239 VAL B N 1
ATOM 4625 C CA . VAL B 1 239 ? -19.75 -22.875 -7.691 1 96.25 239 VAL B CA 1
ATOM 4626 C C . VAL B 1 239 ? -20.875 -23.562 -8.469 1 96.25 239 VAL B C 1
ATOM 4628 O O . VAL B 1 239 ? -22.047 -23.516 -8.055 1 96.25 239 VAL B O 1
ATOM 4631 N N . GLY B 1 240 ? -20.531 -24.125 -9.539 1 96.94 240 GLY B N 1
ATOM 4632 C CA . GLY B 1 240 ? -21.484 -24.844 -10.352 1 96.94 240 GLY B CA 1
ATOM 4633 C C . GLY B 1 240 ? -22.094 -24.016 -11.461 1 96.94 240 GLY B C 1
ATOM 4634 O O . GLY B 1 240 ? -22.828 -24.516 -12.305 1 96.94 240 GLY B O 1
ATOM 4635 N N . ASP B 1 241 ? -21.812 -22.766 -11.461 1 97.38 241 ASP B N 1
ATOM 4636 C CA . ASP B 1 241 ? -22.344 -21.844 -12.453 1 97.38 241 ASP B CA 1
ATOM 4637 C C . ASP B 1 241 ? -21.406 -21.734 -13.656 1 97.38 241 ASP B C 1
ATOM 4639 O O . ASP B 1 241 ? -20.281 -21.234 -13.531 1 97.38 241 ASP B O 1
ATOM 4643 N N . TRP B 1 242 ? -21.828 -22.109 -14.867 1 97.62 242 TRP B N 1
ATOM 4644 C CA . TRP B 1 242 ? -21 -22.172 -16.062 1 97.62 242 TRP B CA 1
ATOM 4645 C C . TRP B 1 242 ? -21.109 -20.891 -16.875 1 97.62 242 TRP B C 1
ATOM 4647 O O . TRP B 1 242 ? -20.438 -20.734 -17.906 1 97.62 242 TRP B O 1
ATOM 4657 N N . ASP B 1 243 ? -21.922 -19.938 -16.359 1 97.19 243 ASP B N 1
ATOM 4658 C CA . ASP B 1 243 ? -22.203 -18.719 -17.125 1 97.19 243 ASP B CA 1
ATOM 4659 C C . ASP B 1 243 ? -21.016 -17.766 -17.094 1 97.19 243 ASP B C 1
ATOM 4661 O O . ASP B 1 243 ? -20.641 -17.25 -16.031 1 97.19 243 ASP B O 1
ATOM 4665 N N . GLU B 1 244 ? -20.453 -17.438 -18.219 1 95.81 244 GLU B N 1
ATOM 4666 C CA . GLU B 1 244 ? -19.312 -16.531 -18.297 1 95.81 244 GLU B CA 1
ATOM 4667 C C . GLU B 1 244 ? -19.766 -15.117 -18.656 1 95.81 244 GLU B C 1
ATOM 4669 O O . GLU B 1 244 ? -18.953 -14.227 -18.891 1 95.81 244 GLU B O 1
ATOM 4674 N N . GLY B 1 245 ? -21.078 -14.953 -18.703 1 97.25 245 GLY B N 1
ATOM 4675 C CA . GLY B 1 245 ? -21.609 -13.641 -19.016 1 97.25 245 GLY B CA 1
ATOM 4676 C C . GLY B 1 245 ? -21.516 -12.672 -17.844 1 97.25 245 GLY B C 1
ATOM 4677 O O . GLY B 1 245 ? -21.344 -13.086 -16.703 1 97.25 245 GLY B O 1
ATOM 4678 N N . TRP B 1 246 ? -21.609 -11.359 -18.234 1 97.94 246 TRP B N 1
ATOM 4679 C CA . TRP B 1 246 ? -21.562 -10.297 -17.219 1 97.94 246 TRP B CA 1
ATOM 4680 C C . TRP B 1 246 ? -22.938 -10.086 -16.594 1 97.94 246 TRP B C 1
ATOM 4682 O O . TRP B 1 246 ? -23.938 -9.992 -17.312 1 97.94 246 TRP B O 1
ATOM 4692 N N . ARG B 1 247 ? -23.078 -10.094 -15.32 1 98.12 247 ARG B N 1
ATOM 4693 C CA . ARG B 1 247 ? -24.344 -9.859 -14.625 1 98.12 247 ARG B CA 1
ATOM 4694 C C . ARG B 1 247 ? -24.297 -8.539 -13.859 1 98.12 247 ARG B C 1
ATOM 4696 O O . ARG B 1 247 ? -23.469 -8.359 -12.961 1 98.12 247 ARG B O 1
ATOM 4703 N N . GLU B 1 248 ? -25.25 -7.723 -14.094 1 98.06 248 GLU B N 1
ATOM 4704 C CA . GLU B 1 248 ? -25.344 -6.406 -13.469 1 98.06 248 GLU B CA 1
ATOM 4705 C C . GLU B 1 248 ? -25.625 -6.52 -11.977 1 98.06 248 GLU B C 1
ATOM 4707 O O . GLU B 1 248 ? -25.141 -5.715 -11.18 1 98.06 248 GLU B O 1
ATOM 4712 N N . GLU B 1 249 ? -26.391 -7.449 -11.641 1 97.56 249 GLU B N 1
ATOM 4713 C CA . GLU B 1 249 ? -26.719 -7.645 -10.234 1 97.56 249 GLU B CA 1
ATOM 4714 C C . GLU B 1 249 ? -25.484 -7.98 -9.414 1 97.56 249 GLU B C 1
ATOM 4716 O O . GLU B 1 249 ? -25.328 -7.531 -8.273 1 97.56 249 GLU B O 1
ATOM 4721 N N . ASP B 1 250 ? -24.641 -8.797 -10 1 97.5 250 ASP B N 1
ATOM 4722 C CA . ASP B 1 250 ? -23.375 -9.133 -9.352 1 97.5 250 ASP B CA 1
ATOM 4723 C C . ASP B 1 250 ? -22.469 -7.906 -9.227 1 97.5 250 ASP B C 1
ATOM 4725 O O . ASP B 1 250 ? -21.828 -7.699 -8.195 1 97.5 250 ASP B O 1
ATOM 4729 N N . GLU B 1 251 ? -22.438 -7.102 -10.266 1 97.88 251 GLU B N 1
ATOM 4730 C CA . GLU B 1 251 ? -21.656 -5.871 -10.219 1 97.88 251 GLU B CA 1
ATOM 4731 C C . GLU B 1 251 ? -22.125 -4.957 -9.094 1 97.88 251 GLU B C 1
ATOM 4733 O O . GLU B 1 251 ? -21.312 -4.391 -8.367 1 97.88 251 GLU B O 1
ATOM 4738 N N . LYS B 1 252 ? -23.438 -4.797 -8.953 1 98 252 LYS B N 1
ATOM 4739 C CA . LYS B 1 252 ? -24 -3.957 -7.902 1 98 252 LYS B CA 1
ATOM 4740 C C . LYS B 1 252 ? -23.562 -4.445 -6.523 1 98 252 LYS B C 1
ATOM 4742 O O . LYS B 1 252 ? -23.219 -3.645 -5.652 1 98 252 LYS B O 1
ATOM 4747 N N . LYS B 1 253 ? -23.625 -5.754 -6.359 1 97 253 LYS B N 1
ATOM 4748 C CA . LYS B 1 253 ? -23.219 -6.348 -5.09 1 97 253 LYS B CA 1
ATOM 4749 C C . LYS B 1 253 ? -21.75 -6.066 -4.801 1 97 253 LYS B C 1
ATOM 4751 O O . LYS B 1 253 ? -21.375 -5.75 -3.668 1 97 253 LYS B O 1
ATOM 4756 N N . ILE B 1 254 ? -20.938 -6.156 -5.797 1 97.88 254 ILE B N 1
ATOM 4757 C CA . ILE B 1 254 ? -19.5 -5.91 -5.676 1 97.88 254 ILE B CA 1
ATOM 4758 C C . ILE B 1 254 ? -19.266 -4.461 -5.254 1 97.88 254 ILE B C 1
ATOM 4760 O O . ILE B 1 254 ? -18.531 -4.203 -4.289 1 97.88 254 ILE B O 1
ATOM 4764 N N . TRP B 1 255 ? -19.922 -3.521 -5.902 1 98.12 255 TRP B N 1
ATOM 4765 C CA . TRP B 1 255 ? -19.75 -2.102 -5.617 1 98.12 255 TRP B CA 1
ATOM 4766 C C . TRP B 1 255 ? -20.234 -1.762 -4.215 1 98.12 255 TRP B C 1
ATOM 4768 O O . TRP B 1 255 ? -19.531 -1.107 -3.443 1 98.12 255 TRP B O 1
ATOM 4778 N N . ASP B 1 256 ? -21.422 -2.246 -3.91 1 97.62 256 ASP B N 1
ATOM 4779 C CA . ASP B 1 256 ? -21.984 -1.953 -2.598 1 97.62 256 ASP B CA 1
ATOM 4780 C C . ASP B 1 256 ? -21.078 -2.461 -1.479 1 97.62 256 ASP B C 1
ATOM 4782 O O . ASP B 1 256 ? -20.859 -1.764 -0.487 1 97.62 256 ASP B O 1
ATOM 4786 N N . GLY B 1 257 ? -20.578 -3.68 -1.682 1 96.69 257 GLY B N 1
ATOM 4787 C CA . GLY B 1 257 ? -19.672 -4.246 -0.698 1 96.69 257 GLY B CA 1
ATOM 4788 C C . GLY B 1 257 ? -18.375 -3.463 -0.556 1 96.69 257 GLY B C 1
ATOM 4789 O O . GLY B 1 257 ? -17.938 -3.189 0.561 1 96.69 257 GLY B O 1
ATOM 4790 N N . ALA B 1 258 ? -17.781 -3.088 -1.682 1 97.75 258 ALA B N 1
ATOM 4791 C CA . ALA B 1 258 ? -16.516 -2.367 -1.671 1 97.75 258 ALA B CA 1
ATOM 4792 C C . ALA B 1 258 ? -16.656 -0.995 -1.021 1 97.75 258 ALA B C 1
ATOM 4794 O O . ALA B 1 258 ? -15.859 -0.611 -0.17 1 97.75 258 ALA B O 1
ATOM 4795 N N . ILE B 1 259 ? -17.75 -0.272 -1.364 1 97.69 259 ILE B N 1
ATOM 4796 C CA . ILE B 1 259 ? -17.969 1.095 -0.905 1 97.69 259 ILE B CA 1
ATOM 4797 C C . ILE B 1 259 ? -18.281 1.092 0.588 1 97.69 259 ILE B C 1
ATOM 4799 O O . ILE B 1 259 ? -17.875 1.994 1.32 1 97.69 259 ILE B O 1
ATOM 4803 N N . LYS B 1 260 ? -18.953 0.062 1.036 1 96.56 260 LYS B N 1
ATOM 4804 C CA . LYS B 1 260 ? -19.25 -0.065 2.463 1 96.56 260 LYS B CA 1
ATOM 4805 C C . LYS B 1 260 ? -17.953 -0.162 3.275 1 96.56 260 LYS B C 1
ATOM 4807 O O . LYS B 1 260 ? -17.875 0.363 4.387 1 96.56 260 LYS B O 1
ATOM 4812 N N . MET B 1 261 ? -16.969 -0.821 2.74 1 96.88 261 MET B N 1
ATOM 4813 C CA . MET B 1 261 ? -15.711 -1.044 3.451 1 96.88 261 MET B CA 1
ATOM 4814 C C . MET B 1 261 ? -14.781 0.155 3.301 1 96.88 261 MET B C 1
ATOM 4816 O O . MET B 1 261 ? -14.125 0.559 4.258 1 96.88 261 MET B O 1
ATOM 4820 N N . ILE B 1 262 ? -14.656 0.707 2.135 1 97.5 262 ILE B N 1
ATOM 4821 C CA . ILE B 1 262 ? -13.828 1.869 1.827 1 97.5 262 ILE B CA 1
ATOM 4822 C C . ILE B 1 262 ? -14.641 2.891 1.039 1 97.5 262 ILE B C 1
ATOM 4824 O O . ILE B 1 262 ? -14.664 2.863 -0.193 1 97.5 262 ILE B O 1
ATOM 4828 N N . PRO B 1 263 ? -15.227 3.789 1.691 1 97.5 263 PRO B N 1
ATOM 4829 C CA . PRO B 1 263 ? -16.125 4.746 1.047 1 97.5 263 PRO B CA 1
ATOM 4830 C C . PRO B 1 263 ? -15.445 5.547 -0.059 1 97.5 263 PRO B C 1
ATOM 4832 O O . PRO B 1 263 ? -16.094 5.918 -1.045 1 97.5 263 PRO B O 1
ATOM 4835 N N . ALA B 1 264 ? -14.18 5.719 -0.008 1 97.94 264 ALA B N 1
ATOM 4836 C CA . ALA B 1 264 ? -13.43 6.535 -0.957 1 97.94 264 ALA B CA 1
ATOM 4837 C C . ALA B 1 264 ? -13.383 5.875 -2.33 1 97.94 264 ALA B C 1
ATOM 4839 O O . ALA B 1 264 ? -12.969 6.5 -3.312 1 97.94 264 ALA B O 1
ATOM 4840 N N . ILE B 1 265 ? -13.805 4.656 -2.439 1 98.31 265 ILE B N 1
ATOM 4841 C CA . ILE B 1 265 ? -13.836 3.955 -3.719 1 98.31 265 ILE B CA 1
ATOM 4842 C C . ILE B 1 265 ? -15.023 4.445 -4.543 1 98.31 265 ILE B C 1
ATOM 4844 O O . ILE B 1 265 ? -15.07 4.234 -5.758 1 98.31 265 ILE B O 1
ATOM 4848 N N . LYS B 1 266 ? -15.961 5.059 -3.812 1 97.56 266 LYS B N 1
ATOM 4849 C CA . LYS B 1 266 ? -17.125 5.566 -4.52 1 97.56 266 LYS B CA 1
ATOM 4850 C C . LYS B 1 266 ? -16.734 6.516 -5.641 1 97.56 266 LYS B C 1
ATOM 4852 O O . LYS B 1 266 ? -15.969 7.461 -5.422 1 97.56 266 LYS B O 1
ATOM 4857 N N . GLY B 1 267 ? -17.141 6.227 -6.812 1 95 267 GLY B N 1
ATOM 4858 C CA . GLY B 1 267 ? -16.875 7.098 -7.945 1 95 267 GLY B CA 1
ATOM 4859 C C . GLY B 1 267 ? -15.555 6.805 -8.633 1 95 267 GLY B C 1
ATOM 4860 O O . GLY B 1 267 ? -15.172 7.5 -9.57 1 95 267 GLY B O 1
ATOM 4861 N N . ALA B 1 268 ? -14.789 5.82 -8.164 1 98.25 268 ALA B N 1
ATOM 4862 C CA . ALA B 1 268 ? -13.547 5.449 -8.836 1 98.25 268 ALA B CA 1
ATOM 4863 C C . ALA B 1 268 ? -13.797 5.066 -10.289 1 98.25 268 ALA B C 1
ATOM 4865 O O . ALA B 1 268 ? -14.805 4.438 -10.609 1 98.25 268 ALA B O 1
ATOM 4866 N N . GLN B 1 269 ? -12.93 5.418 -11.156 1 98.44 269 GLN B N 1
ATOM 4867 C CA . GLN B 1 269 ? -13.039 5.113 -12.578 1 98.44 269 GLN B CA 1
ATOM 4868 C C . GLN B 1 269 ? -12.914 3.615 -12.836 1 98.44 269 GLN B C 1
ATOM 4870 O O . GLN B 1 269 ? -11.961 2.982 -12.375 1 98.44 269 GLN B O 1
ATOM 4875 N N . VAL B 1 270 ? -13.867 3.049 -13.539 1 98.69 270 VAL B N 1
ATOM 4876 C CA . VAL B 1 270 ? -13.797 1.646 -13.93 1 98.69 270 VAL B CA 1
ATOM 4877 C C . VAL B 1 270 ? -12.797 1.479 -15.07 1 98.69 270 VAL B C 1
ATOM 4879 O O . VAL B 1 270 ? -12.883 2.174 -16.094 1 98.69 270 VAL B O 1
ATOM 4882 N N . LEU B 1 271 ? -11.906 0.587 -14.891 1 98.62 271 LEU B N 1
ATOM 4883 C CA . LEU B 1 271 ? -10.875 0.359 -15.898 1 98.62 271 LEU B CA 1
ATOM 4884 C C . LEU B 1 271 ? -11.172 -0.906 -16.703 1 98.62 271 LEU B C 1
ATOM 4886 O O . LEU B 1 271 ? -10.82 -0.992 -17.875 1 98.62 271 LEU B O 1
ATOM 4890 N N . ALA B 1 272 ? -11.734 -1.911 -16.047 1 98.06 272 ALA B N 1
ATOM 4891 C CA . ALA B 1 272 ? -11.984 -3.193 -16.703 1 98.06 272 ALA B CA 1
ATOM 4892 C C . ALA B 1 272 ? -13.023 -4.008 -15.938 1 98.06 272 ALA B C 1
ATOM 4894 O O . ALA B 1 272 ? -13.227 -3.799 -14.742 1 98.06 272 ALA B O 1
ATOM 4895 N N . LYS B 1 273 ? -13.695 -4.828 -16.656 1 97.75 273 LYS B N 1
ATOM 4896 C CA . LYS B 1 273 ? -14.625 -5.832 -16.125 1 97.75 273 LYS B CA 1
ATOM 4897 C C . LYS B 1 273 ? -14.25 -7.227 -16.609 1 97.75 273 LYS B C 1
ATOM 4899 O O . LYS B 1 273 ? -13.836 -7.406 -17.766 1 97.75 273 LYS B O 1
ATOM 4904 N N . TRP B 1 274 ? -14.367 -8.219 -15.719 1 97.56 274 TRP B N 1
ATOM 4905 C CA . TRP B 1 274 ? -13.922 -9.562 -16.078 1 97.56 274 TRP B CA 1
ATOM 4906 C C . TRP B 1 274 ? -14.805 -10.617 -15.422 1 97.56 274 TRP B C 1
ATOM 4908 O O . TRP B 1 274 ? -15.219 -10.469 -14.273 1 97.56 274 TRP B O 1
ATOM 4918 N N . THR B 1 275 ? -15.148 -11.578 -16.172 1 97.62 275 THR B N 1
ATOM 4919 C CA . THR B 1 275 ? -15.781 -12.797 -15.672 1 97.62 275 THR B CA 1
ATOM 4920 C C . THR B 1 275 ? -14.938 -14.023 -16.016 1 97.62 275 THR B C 1
ATOM 4922 O O . THR B 1 275 ? -14.273 -14.055 -17.047 1 97.62 275 THR B O 1
ATOM 4925 N N . GLY B 1 276 ? -14.953 -15.008 -15.148 1 96.75 276 GLY B N 1
ATOM 4926 C CA . GLY B 1 276 ? -14.211 -16.234 -15.43 1 96.75 276 GLY B CA 1
ATOM 4927 C C . GLY B 1 276 ? -14.633 -17.406 -14.562 1 96.75 276 GLY B C 1
ATOM 4928 O O . GLY B 1 276 ? -15.414 -17.234 -13.625 1 96.75 276 GLY B O 1
ATOM 4929 N N . LEU B 1 277 ? -14.242 -18.562 -14.984 1 97.94 277 LEU B N 1
ATOM 4930 C CA . LEU B 1 277 ? -14.547 -19.812 -14.297 1 97.94 277 LEU B CA 1
ATOM 4931 C C . LEU B 1 277 ? -13.281 -20.438 -13.719 1 97.94 277 LEU B C 1
ATOM 4933 O O . LEU B 1 277 ? -12.359 -20.781 -14.453 1 97.94 277 LEU B O 1
ATOM 4937 N N . ARG B 1 278 ? -13.219 -20.656 -12.438 1 97.56 278 ARG B N 1
ATOM 4938 C CA . ARG B 1 278 ? -12.117 -21.328 -11.742 1 97.56 278 ARG B CA 1
ATOM 4939 C C . ARG B 1 278 ? -12.359 -22.828 -11.672 1 97.56 278 ARG B C 1
ATOM 4941 O O . ARG B 1 278 ? -13.5 -23.281 -11.562 1 97.56 278 ARG B O 1
ATOM 4948 N N . PRO B 1 279 ? -11.328 -23.531 -11.758 1 98.25 279 PRO B N 1
ATOM 4949 C CA . PRO B 1 279 ? -11.477 -24.984 -11.648 1 98.25 279 PRO B CA 1
ATOM 4950 C C . PRO B 1 279 ? -11.547 -25.453 -10.195 1 98.25 279 PRO B C 1
ATOM 4952 O O . PRO B 1 279 ? -10.555 -25.969 -9.656 1 98.25 279 PRO B O 1
ATOM 4955 N N . VAL B 1 280 ? -12.68 -25.438 -9.586 1 97.5 280 VAL B N 1
ATOM 4956 C CA . VAL B 1 280 ? -12.859 -25.75 -8.172 1 97.5 280 VAL B CA 1
ATOM 4957 C C . VAL B 1 280 ? -12.945 -27.25 -7.984 1 97.5 280 VAL B C 1
ATOM 4959 O O . VAL B 1 280 ? -13.641 -27.938 -8.742 1 97.5 280 VAL B O 1
ATOM 4962 N N . ARG B 1 281 ? -12.195 -27.75 -7.074 1 96.94 281 ARG B N 1
ATOM 4963 C CA . ARG B 1 281 ? -12.219 -29.125 -6.602 1 96.94 281 ARG B CA 1
ATOM 4964 C C . ARG B 1 281 ? -12.062 -29.188 -5.086 1 96.94 281 ARG B C 1
ATOM 4966 O O . ARG B 1 281 ? -11.547 -28.25 -4.469 1 96.94 281 ARG B O 1
ATOM 4973 N N . GLU B 1 282 ? -12.602 -30.234 -4.492 1 93 282 GLU B N 1
ATOM 4974 C CA . GLU B 1 282 ? -12.477 -30.344 -3.041 1 93 282 GLU B CA 1
ATOM 4975 C C . GLU B 1 282 ? -11.008 -30.359 -2.611 1 93 282 GLU B C 1
ATOM 4977 O O . GLU B 1 282 ? -10.656 -29.766 -1.593 1 93 282 GLU B O 1
ATOM 4982 N N . ARG B 1 283 ? -10.289 -31.094 -3.385 1 95.5 283 ARG B N 1
ATOM 4983 C CA . ARG B 1 283 ? -8.852 -31.172 -3.158 1 95.5 283 ARG B CA 1
ATOM 4984 C C . ARG B 1 283 ? -8.086 -31.078 -4.473 1 95.5 283 ARG B C 1
ATOM 4986 O O . ARG B 1 283 ? -8.523 -31.625 -5.492 1 95.5 283 ARG B O 1
ATOM 4993 N N . ILE B 1 284 ? -6.957 -30.406 -4.348 1 98.19 284 ILE B N 1
ATOM 4994 C CA . ILE B 1 284 ? -6.066 -30.406 -5.504 1 98.19 284 ILE B CA 1
ATOM 4995 C C . ILE B 1 284 ? -5.688 -31.844 -5.859 1 98.19 284 ILE B C 1
ATOM 4997 O O . ILE B 1 284 ? -5.363 -32.656 -4.977 1 98.19 284 ILE B O 1
ATOM 5001 N N . ARG B 1 285 ? -5.812 -32.219 -7.105 1 98.56 285 ARG B N 1
ATOM 5002 C CA . ARG B 1 285 ? -5.359 -33.531 -7.551 1 98.56 285 ARG B CA 1
ATOM 5003 C C . ARG B 1 285 ? -3.947 -33.438 -8.125 1 98.56 285 ARG B C 1
ATOM 5005 O O . ARG B 1 285 ? -3.742 -32.938 -9.219 1 98.56 285 ARG B O 1
ATOM 5012 N N . LEU B 1 286 ? -3.008 -33.844 -7.387 1 98.81 286 LEU B N 1
ATOM 5013 C CA . LEU B 1 286 ? -1.606 -33.938 -7.785 1 98.81 286 LEU B CA 1
ATOM 5014 C C . LEU B 1 286 ? -1.06 -35.344 -7.516 1 98.81 286 LEU B C 1
ATOM 5016 O O . LEU B 1 286 ? -0.705 -35.656 -6.379 1 98.81 286 LEU B O 1
ATOM 5020 N N . GLU B 1 287 ? -0.99 -36.094 -8.547 1 98.5 287 GLU B N 1
ATOM 5021 C CA . GLU B 1 287 ? -0.615 -37.469 -8.391 1 98.5 287 GLU B CA 1
ATOM 5022 C C . GLU B 1 287 ? -0.202 -38.094 -9.727 1 98.5 287 GLU B C 1
ATOM 5024 O O . GLU B 1 287 ? -0.516 -37.562 -10.789 1 98.5 287 GLU B O 1
ATOM 5029 N N . ARG B 1 288 ? 0.467 -39.219 -9.602 1 98.44 288 ARG B N 1
ATOM 5030 C CA . ARG B 1 288 ? 0.827 -40 -10.781 1 98.44 288 ARG B CA 1
ATOM 5031 C C . ARG B 1 288 ? -0.258 -41 -11.125 1 98.44 288 ARG B C 1
ATOM 5033 O O . ARG B 1 288 ? -0.848 -41.625 -10.227 1 98.44 288 ARG B O 1
ATOM 5040 N N . ASP B 1 289 ? -0.579 -41.094 -12.305 1 97.56 289 ASP B N 1
ATOM 5041 C CA . ASP B 1 289 ? -1.539 -42.031 -12.875 1 97.56 289 ASP B CA 1
ATOM 5042 C C . ASP B 1 289 ? -1.018 -42.594 -14.188 1 97.56 289 ASP B C 1
ATOM 5044 O O . ASP B 1 289 ? 0.157 -42.438 -14.523 1 97.56 289 ASP B O 1
ATOM 5048 N N . THR B 1 290 ? -1.819 -43.469 -14.828 1 96.62 290 THR B N 1
ATOM 5049 C CA . THR B 1 290 ? -1.489 -44.031 -16.125 1 96.62 290 THR B CA 1
ATOM 5050 C C . THR B 1 290 ? -2.701 -44 -17.062 1 96.62 290 THR B C 1
ATOM 5052 O O . THR B 1 290 ? -3.812 -44.344 -16.641 1 96.62 290 THR B O 1
ATOM 5055 N N . VAL B 1 291 ? -2.428 -43.5 -18.234 1 94.88 291 VAL B N 1
ATOM 5056 C CA . VAL B 1 291 ? -3.436 -43.531 -19.297 1 94.88 291 VAL B CA 1
ATOM 5057 C C . VAL B 1 291 ? -2.848 -44.156 -20.562 1 94.88 291 VAL B C 1
ATOM 5059 O O . VAL B 1 291 ? -1.831 -43.656 -21.078 1 94.88 291 VAL B O 1
ATOM 5062 N N . LYS B 1 292 ? -3.461 -45.25 -21.109 1 92.81 292 LYS B N 1
ATOM 5063 C CA . LYS B 1 292 ? -2.969 -45.938 -22.281 1 92.81 292 LYS B CA 1
ATOM 5064 C C . LYS B 1 292 ? -1.484 -46.281 -22.156 1 92.81 292 LYS B C 1
ATOM 5066 O O . LYS B 1 292 ? -0.684 -45.938 -23.031 1 92.81 292 LYS B O 1
ATOM 5071 N N . ASP B 1 293 ? -1.035 -46.781 -21.031 1 92.81 293 ASP B N 1
ATOM 5072 C CA . ASP B 1 293 ? 0.305 -47.25 -20.719 1 92.81 293 ASP B CA 1
ATOM 5073 C C . ASP B 1 293 ? 1.306 -46.094 -20.672 1 92.81 293 ASP B C 1
ATOM 5075 O O . ASP B 1 293 ? 2.518 -46.312 -20.672 1 92.81 293 ASP B O 1
ATOM 5079 N N . THR B 1 294 ? 0.756 -44.906 -20.719 1 97.19 294 THR B N 1
ATOM 5080 C CA . THR B 1 294 ? 1.594 -43.719 -20.609 1 97.19 294 THR B CA 1
ATOM 5081 C C . THR B 1 294 ? 1.466 -43.094 -19.219 1 97.19 294 THR B C 1
ATOM 5083 O O . THR B 1 294 ? 0.355 -42.875 -18.734 1 97.19 294 THR B O 1
ATOM 5086 N N . PRO B 1 295 ? 2.582 -42.875 -18.531 1 98.19 295 PRO B N 1
ATOM 5087 C CA . PRO B 1 295 ? 2.498 -42.188 -17.25 1 98.19 295 PRO B CA 1
ATOM 5088 C C . PRO B 1 295 ? 1.903 -40.781 -17.375 1 98.19 295 PRO B C 1
ATOM 5090 O O . PRO B 1 295 ? 2.283 -40.031 -18.281 1 98.19 295 PRO B O 1
ATOM 5093 N N . VAL B 1 296 ? 0.977 -40.5 -16.469 1 98.56 296 VAL B N 1
ATOM 5094 C CA . VAL B 1 296 ? 0.306 -39.188 -16.422 1 98.56 296 VAL B CA 1
ATOM 5095 C C . VAL B 1 296 ? 0.422 -38.594 -15.023 1 98.56 296 VAL B C 1
ATOM 5097 O O . VAL B 1 296 ? 0.095 -39.281 -14.031 1 98.56 296 VAL B O 1
ATOM 5100 N N . ILE B 1 297 ? 0.969 -37.438 -14.93 1 98.88 297 ILE B N 1
ATOM 5101 C CA . ILE B 1 297 ? 0.975 -36.688 -13.68 1 98.88 297 ILE B CA 1
ATOM 5102 C C . ILE B 1 297 ? -0.149 -35.656 -13.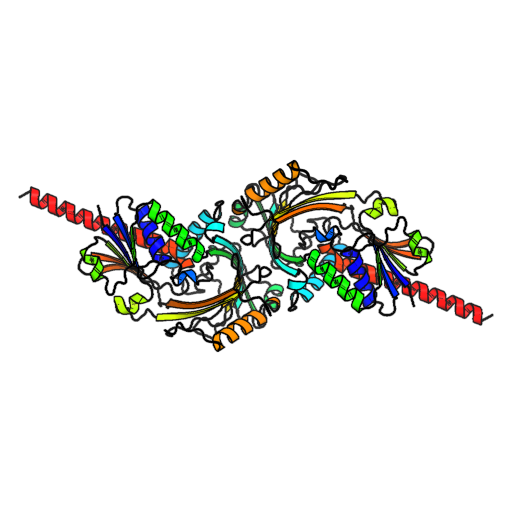695 1 98.88 297 ILE B C 1
ATOM 5104 O O . ILE B 1 297 ? -0.107 -34.688 -14.469 1 98.88 297 ILE B O 1
ATOM 5108 N N . HIS B 1 298 ? -1.146 -35.844 -12.836 1 98.81 298 HIS B N 1
ATOM 5109 C CA . HIS B 1 298 ? -2.217 -34.875 -12.711 1 98.81 298 HIS B CA 1
ATOM 5110 C C . HIS B 1 298 ? -1.795 -33.719 -11.828 1 98.81 298 HIS B C 1
ATOM 5112 O O . HIS B 1 298 ? -1.102 -33.906 -10.828 1 98.81 298 HIS B O 1
ATOM 5118 N N . ASN B 1 299 ? -2.156 -32.531 -12.172 1 98.88 299 ASN B N 1
ATOM 5119 C CA . ASN B 1 299 ? -1.93 -31.281 -11.438 1 98.88 299 ASN B CA 1
ATOM 5120 C C . ASN B 1 299 ? -3.01 -30.25 -11.742 1 98.88 299 ASN B C 1
ATOM 5122 O O . ASN B 1 299 ? -2.777 -29.297 -12.5 1 98.88 299 ASN B O 1
ATOM 5126 N N . TYR B 1 300 ? -4.184 -30.422 -11.133 1 98.69 300 TYR B N 1
ATOM 5127 C CA . TYR B 1 300 ? -5.316 -29.531 -11.383 1 98.69 300 TYR B CA 1
ATOM 5128 C C . TYR B 1 300 ? -6.238 -29.469 -10.172 1 98.69 300 TYR B C 1
ATOM 5130 O O . TYR B 1 300 ? -6.008 -30.156 -9.172 1 98.69 300 TYR B O 1
ATOM 5138 N N . GLY B 1 301 ? -7.227 -28.594 -10.242 1 98.38 301 GLY B N 1
ATOM 5139 C CA . GLY B 1 301 ? -8.211 -28.484 -9.18 1 98.38 301 GLY B CA 1
ATOM 5140 C C . GLY B 1 301 ? -7.863 -27.422 -8.148 1 98.38 301 GLY B C 1
ATOM 5141 O O . GLY B 1 301 ? -8.242 -27.547 -6.977 1 98.38 301 GLY B O 1
ATOM 5142 N N . HIS B 1 302 ? -7.25 -26.375 -8.516 1 97.94 302 HIS B N 1
ATOM 5143 C CA . HIS B 1 302 ? -6.715 -25.391 -7.57 1 97.94 302 HIS B CA 1
ATOM 5144 C C . HIS B 1 302 ? -7.762 -24.344 -7.207 1 97.94 302 HIS B C 1
ATOM 5146 O O . HIS B 1 302 ? -7.562 -23.562 -6.277 1 97.94 302 HIS B O 1
ATOM 5152 N N . GLY B 1 303 ? -8.859 -24.281 -7.969 1 95.88 303 GLY B N 1
ATOM 5153 C CA . GLY B 1 303 ? -9.859 -23.266 -7.703 1 95.88 303 GLY B CA 1
ATOM 5154 C C . GLY B 1 303 ? -9.328 -21.844 -7.848 1 95.88 303 GLY B C 1
ATOM 5155 O O . GLY B 1 303 ? -8.703 -21.516 -8.859 1 95.88 303 GLY B O 1
ATOM 5156 N N . GLY B 1 304 ? -9.586 -21.062 -6.844 1 94.62 304 GLY B N 1
ATOM 5157 C CA . GLY B 1 304 ? -9.117 -19.688 -6.875 1 94.62 304 GLY B CA 1
ATOM 5158 C C . GLY B 1 304 ? -7.699 -19.516 -6.359 1 94.62 304 GLY B C 1
ATOM 5159 O O . GLY B 1 304 ? -7.211 -18.406 -6.207 1 94.62 304 GLY B O 1
ATOM 5160 N N . TYR B 1 305 ? -6.953 -20.672 -6.219 1 97.19 305 TYR B N 1
ATOM 5161 C CA . TYR B 1 305 ? -5.672 -20.625 -5.523 1 97.19 305 TYR B CA 1
ATOM 5162 C C . TYR B 1 305 ? -4.531 -21.016 -6.449 1 97.19 305 TYR B C 1
ATOM 5164 O O . TYR B 1 305 ? -3.473 -21.453 -5.992 1 97.19 305 TYR B O 1
ATOM 5172 N N . GLY B 1 306 ? -4.719 -20.891 -7.766 1 97.88 306 GLY B N 1
ATOM 5173 C CA . GLY B 1 306 ? -3.686 -21.25 -8.727 1 97.88 306 GLY B CA 1
ATOM 5174 C C . GLY B 1 306 ? -2.369 -20.547 -8.484 1 97.88 306 GLY B C 1
ATOM 5175 O O . GLY B 1 306 ? -1.317 -21.188 -8.406 1 97.88 306 GLY B O 1
ATOM 5176 N N . VAL B 1 307 ? -2.438 -19.25 -8.297 1 98.06 307 VAL B N 1
ATOM 5177 C CA . VAL B 1 307 ? -1.248 -18.438 -8.078 1 98.06 307 VAL B CA 1
ATOM 5178 C C . VAL B 1 307 ? -0.61 -18.797 -6.742 1 98.06 307 VAL B C 1
ATOM 5180 O O . VAL B 1 307 ? 0.616 -18.875 -6.629 1 98.06 307 VAL B O 1
ATOM 5183 N N . THR B 1 308 ? -1.368 -19.141 -5.805 1 98.62 308 THR B N 1
ATOM 5184 C CA . THR B 1 308 ? -0.942 -19.406 -4.438 1 98.62 308 THR B CA 1
ATOM 5185 C C . THR B 1 308 ? -0.178 -20.734 -4.359 1 98.62 308 THR B C 1
ATOM 5187 O O . THR B 1 308 ? 0.771 -20.859 -3.584 1 98.62 308 THR B O 1
ATOM 5190 N N . TYR B 1 309 ? -0.552 -21.688 -5.223 1 98.75 309 TYR B N 1
ATOM 5191 C CA . TYR B 1 309 ? 0.004 -23.031 -5.121 1 98.75 309 TYR B CA 1
ATOM 5192 C C . TYR B 1 309 ? 0.959 -23.328 -6.273 1 98.75 309 TYR B C 1
ATOM 5194 O O . TYR B 1 309 ? 1.685 -24.312 -6.254 1 98.75 309 TYR B O 1
ATOM 5202 N N . HIS B 1 310 ? 1.042 -22.531 -7.242 1 98.94 310 HIS B N 1
ATOM 5203 C CA . HIS B 1 310 ? 1.483 -22.906 -8.586 1 98.94 310 HIS B CA 1
ATOM 5204 C C . HIS B 1 310 ? 2.893 -23.484 -8.555 1 98.94 310 HIS B C 1
ATOM 5206 O O . HIS B 1 310 ? 3.146 -24.547 -9.148 1 98.94 310 HIS B O 1
ATOM 5212 N N . TRP B 1 311 ? 3.787 -22.859 -7.859 1 98.94 311 TRP B N 1
ATOM 5213 C CA . TRP B 1 311 ? 5.18 -23.266 -7.969 1 98.94 311 TRP B CA 1
ATOM 5214 C C . TRP B 1 311 ? 5.441 -24.531 -7.148 1 98.94 311 TRP B C 1
ATOM 5216 O O . TRP B 1 311 ? 6.133 -25.438 -7.602 1 98.94 311 TRP B O 1
ATOM 5226 N N . GLY B 1 312 ? 4.926 -24.484 -5.891 1 98.94 312 GLY B N 1
ATOM 5227 C CA . GLY B 1 312 ? 5.066 -25.688 -5.086 1 98.94 312 GLY B CA 1
ATOM 5228 C C . GLY B 1 312 ? 4.492 -26.922 -5.758 1 98.94 312 GLY B C 1
ATOM 5229 O O . GLY B 1 312 ? 5.125 -27.984 -5.762 1 98.94 312 GLY B O 1
ATOM 5230 N N . CYS B 1 313 ? 3.355 -26.828 -6.324 1 98.94 313 CYS B N 1
ATOM 5231 C CA . CYS B 1 313 ? 2.74 -27.938 -7.043 1 98.94 313 CYS B CA 1
ATOM 5232 C C . CYS B 1 313 ? 3.551 -28.312 -8.281 1 98.94 313 CYS B C 1
ATOM 5234 O O . CYS B 1 313 ? 3.645 -29.484 -8.641 1 98.94 313 CYS B O 1
ATOM 5236 N N . ALA B 1 314 ? 4.113 -27.297 -8.945 1 98.94 314 ALA B N 1
ATOM 5237 C CA . ALA B 1 314 ? 4.949 -27.547 -10.117 1 98.94 314 ALA B CA 1
ATOM 5238 C C . ALA B 1 314 ? 6.18 -28.359 -9.742 1 98.94 314 ALA B C 1
ATOM 5240 O O . ALA B 1 314 ? 6.574 -29.266 -10.477 1 98.94 314 ALA B O 1
ATOM 5241 N N . LEU B 1 315 ? 6.789 -28.016 -8.633 1 98.94 315 LEU B N 1
ATOM 5242 C CA . LEU B 1 315 ? 7.953 -28.75 -8.164 1 98.94 315 LEU B CA 1
ATOM 5243 C C . LEU B 1 315 ? 7.594 -30.219 -7.898 1 98.94 315 LEU B C 1
ATOM 5245 O O . LEU B 1 315 ? 8.344 -31.125 -8.266 1 98.94 315 LEU B O 1
ATOM 5249 N N . GLN B 1 316 ? 6.488 -30.375 -7.234 1 98.81 316 GLN B N 1
ATOM 5250 C CA . GLN B 1 316 ? 6.043 -31.734 -6.957 1 98.81 316 GLN B CA 1
ATOM 5251 C C . GLN B 1 316 ? 5.734 -32.469 -8.25 1 98.81 316 GLN B C 1
ATOM 5253 O O . GLN B 1 316 ? 6.09 -33.656 -8.391 1 98.81 316 GLN B O 1
ATOM 5258 N N . ALA B 1 317 ? 5.066 -31.844 -9.172 1 98.88 317 ALA B N 1
ATOM 5259 C CA . ALA B 1 317 ? 4.758 -32.469 -10.461 1 98.88 317 ALA B CA 1
ATOM 5260 C C . ALA B 1 317 ? 6.031 -32.844 -11.203 1 98.88 317 ALA B C 1
ATOM 5262 O O . ALA B 1 317 ? 6.105 -33.938 -11.789 1 98.88 317 ALA B O 1
ATOM 5263 N N . ALA B 1 318 ? 6.996 -32 -11.172 1 98.88 318 ALA B N 1
ATOM 5264 C CA . ALA B 1 318 ? 8.273 -32.281 -11.836 1 98.88 318 ALA B CA 1
ATOM 5265 C C . ALA B 1 318 ? 8.969 -33.469 -11.211 1 98.88 318 ALA B C 1
ATOM 5267 O O . ALA B 1 318 ? 9.609 -34.25 -11.914 1 98.88 318 ALA B O 1
ATOM 5268 N N . SER B 1 319 ? 8.906 -33.531 -9.898 1 98.75 319 SER B N 1
ATOM 5269 C CA . SER B 1 319 ? 9.492 -34.656 -9.203 1 98.75 319 SER B CA 1
ATOM 5270 C C . SER B 1 319 ? 8.836 -35.969 -9.641 1 98.75 319 SER B C 1
ATOM 5272 O O . SER B 1 319 ? 9.523 -36.969 -9.898 1 98.75 319 SER B O 1
ATOM 5274 N N . LEU B 1 320 ? 7.566 -35.969 -9.719 1 98.75 320 LEU B N 1
ATOM 5275 C CA . LEU B 1 320 ? 6.832 -37.156 -10.156 1 98.75 320 LEU B CA 1
ATOM 5276 C C . LEU B 1 320 ? 7.156 -37.5 -11.602 1 98.75 320 LEU B C 1
ATOM 5278 O O . LEU B 1 320 ? 7.309 -38.656 -11.953 1 98.75 320 LEU B O 1
ATOM 5282 N N . ALA B 1 321 ? 7.242 -36.531 -12.438 1 98.69 321 ALA B N 1
ATOM 5283 C CA . ALA B 1 321 ? 7.57 -36.719 -13.852 1 98.69 321 ALA B CA 1
ATOM 5284 C C . ALA B 1 321 ? 8.969 -37.312 -14.008 1 98.69 321 ALA B C 1
ATOM 5286 O O . ALA B 1 321 ? 9.172 -38.219 -14.82 1 98.69 321 ALA B O 1
ATOM 5287 N N . ALA B 1 322 ? 9.883 -36.75 -13.25 1 98.38 322 ALA B N 1
ATOM 5288 C CA . ALA B 1 322 ? 11.25 -37.281 -13.305 1 98.38 322 ALA B CA 1
ATOM 5289 C C . ALA B 1 322 ? 11.297 -38.75 -12.93 1 98.38 322 ALA B C 1
ATOM 5291 O O . ALA B 1 322 ? 12 -39.531 -13.57 1 98.38 322 ALA B O 1
ATOM 5292 N N . LYS B 1 323 ? 10.602 -39.031 -11.867 1 98.12 323 LYS B N 1
ATOM 5293 C CA . LYS B 1 323 ? 10.547 -40.438 -11.461 1 98.12 323 LYS B CA 1
ATOM 5294 C C . LYS B 1 323 ? 9.945 -41.312 -12.555 1 98.12 323 LYS B C 1
ATOM 5296 O O . LYS B 1 323 ? 10.406 -42.406 -12.789 1 98.12 323 LYS B O 1
ATOM 5301 N N . ALA B 1 324 ? 8.922 -40.844 -13.203 1 98.06 324 ALA B N 1
ATOM 5302 C CA . ALA B 1 324 ? 8.305 -41.562 -14.305 1 98.06 324 ALA B CA 1
ATOM 5303 C C . ALA B 1 324 ? 9.297 -41.781 -15.445 1 98.06 324 ALA B C 1
ATOM 5305 O O . ALA B 1 324 ? 9.359 -42.875 -16.016 1 98.06 324 ALA B O 1
ATOM 5306 N N . MET B 1 325 ? 10.031 -40.812 -15.773 1 97.19 325 MET B N 1
ATOM 5307 C CA . MET B 1 325 ? 11.031 -40.906 -16.844 1 97.19 325 MET B CA 1
ATOM 5308 C C . MET B 1 325 ? 12.117 -41.906 -16.484 1 97.19 325 MET B C 1
ATOM 5310 O O . MET B 1 325 ? 12.57 -42.656 -17.344 1 97.19 325 MET B O 1
ATOM 5314 N N . ASP B 1 326 ? 12.477 -41.875 -15.234 1 96.31 326 ASP B N 1
ATOM 5315 C CA . ASP B 1 326 ? 13.461 -42.844 -14.766 1 96.31 326 ASP B CA 1
ATOM 5316 C C . ASP B 1 326 ? 12.938 -44.25 -14.914 1 96.31 326 ASP B C 1
ATOM 5318 O O . ASP B 1 326 ? 13.688 -45.156 -15.305 1 96.31 326 ASP B O 1
ATOM 5322 N N . ASP B 1 327 ? 11.734 -44.406 -14.523 1 96.06 327 ASP B N 1
ATOM 5323 C CA . ASP B 1 327 ? 11.125 -45.75 -14.625 1 96.06 327 ASP B CA 1
ATOM 5324 C C . ASP B 1 327 ? 11.094 -46.219 -16.078 1 96.06 327 ASP B C 1
ATOM 5326 O O . ASP B 1 327 ? 11.328 -47.406 -16.344 1 96.06 327 ASP B O 1
ATOM 5330 N N . ILE B 1 328 ? 10.742 -45.344 -17.016 1 94.75 328 ILE B N 1
ATOM 5331 C CA . ILE B 1 328 ? 10.688 -45.688 -18.438 1 94.75 328 ILE B CA 1
ATOM 5332 C C . ILE B 1 328 ? 12.086 -46.062 -18.922 1 94.75 328 ILE B C 1
ATOM 5334 O O . ILE B 1 328 ? 12.25 -47.031 -19.656 1 94.75 328 ILE B O 1
ATOM 5338 N N . ALA B 1 329 ? 13.055 -45.281 -18.516 1 92.94 329 ALA B N 1
ATOM 5339 C CA . ALA B 1 329 ? 14.438 -45.531 -18.922 1 92.94 329 ALA B CA 1
ATOM 5340 C C . ALA B 1 329 ? 14.93 -46.875 -18.391 1 92.94 329 ALA B C 1
ATOM 5342 O O . ALA B 1 329 ? 15.648 -47.594 -19.094 1 92.94 329 ALA B O 1
ATOM 5343 N N . ALA B 1 330 ? 14.578 -47.188 -17.203 1 92.12 330 ALA B N 1
ATOM 5344 C CA . ALA B 1 330 ? 14.992 -48.438 -16.594 1 92.12 330 ALA B CA 1
ATOM 5345 C C . ALA B 1 330 ? 14.383 -49.625 -17.312 1 92.12 330 ALA B C 1
ATOM 5347 O O . ALA B 1 330 ? 15.039 -50.656 -17.484 1 92.12 330 ALA B O 1
ATOM 5348 N N . LYS B 1 331 ? 13.172 -49.531 -17.656 1 89.62 331 LYS B N 1
ATOM 5349 C CA . LYS B 1 331 ? 12.5 -50.594 -18.375 1 89.62 331 LYS B CA 1
ATOM 5350 C C . LYS B 1 331 ? 13.109 -50.812 -19.75 1 89.62 331 LYS B C 1
ATOM 5352 O O . LYS B 1 331 ? 13.211 -51.938 -20.234 1 89.62 331 LYS B O 1
ATOM 5357 N N . ALA B 1 332 ? 13.492 -49.75 -20.422 1 85.56 332 ALA B N 1
ATOM 5358 C CA . ALA B 1 332 ? 14.102 -49.844 -21.75 1 85.56 332 ALA B CA 1
ATOM 5359 C C . ALA B 1 332 ? 15.477 -50.5 -21.672 1 85.56 332 ALA B C 1
ATOM 5361 O O . ALA B 1 332 ? 15.875 -51.219 -22.594 1 85.56 332 ALA B O 1
ATOM 5362 N N . SER B 1 333 ? 16.25 -50.312 -20.625 1 84.81 333 SER B N 1
ATOM 5363 C CA . SER B 1 333 ? 17.578 -50.906 -20.453 1 84.81 333 SER B CA 1
ATOM 5364 C C . SER B 1 333 ? 17.5 -52.375 -20.109 1 84.81 333 SER B C 1
ATOM 5366 O O . SER B 1 333 ? 18.344 -53.156 -20.547 1 84.81 333 SER B O 1
ATOM 5368 N N . SER B 1 334 ? 16.578 -52.75 -19.359 1 80.25 334 SER B N 1
ATOM 5369 C CA . SER B 1 334 ? 16.422 -54.125 -18.984 1 80.25 334 SER B CA 1
ATOM 5370 C C . SER B 1 334 ? 16.031 -55 -20.188 1 80.25 334 SER B C 1
ATOM 5372 O O . SER B 1 334 ? 16.469 -56.125 -20.312 1 80.25 334 SER B O 1
ATOM 5374 N N . THR B 1 335 ? 15.211 -54.469 -21.062 1 73.69 335 THR B N 1
ATOM 5375 C CA . THR B 1 335 ? 14.82 -55.188 -22.266 1 73.69 335 THR B CA 1
ATOM 5376 C C . THR B 1 335 ? 16.016 -55.344 -23.203 1 73.69 335 THR B C 1
ATOM 5378 O O . THR B 1 335 ? 16.109 -56.344 -23.922 1 73.69 335 THR B O 1
ATOM 5381 N N . ARG B 1 336 ? 16.922 -54.469 -23.219 1 70.25 336 ARG B N 1
ATOM 5382 C CA . ARG B 1 336 ? 18.125 -54.562 -24.062 1 70.25 336 ARG B CA 1
ATOM 5383 C C . ARG B 1 336 ? 19.078 -55.594 -23.547 1 70.25 336 ARG B C 1
ATOM 5385 O O . ARG B 1 336 ? 19.703 -56.344 -24.344 1 70.25 336 ARG B O 1
ATOM 5392 N N . VAL B 1 337 ? 19.203 -55.781 -22.312 1 71.06 337 VAL B N 1
ATOM 5393 C CA . VAL B 1 337 ? 20.109 -56.75 -21.734 1 71.06 337 VAL B CA 1
ATOM 5394 C C . VAL B 1 337 ? 19.578 -58.156 -22.016 1 71.06 337 VAL B C 1
ATOM 5396 O O . VAL B 1 337 ? 20.344 -59.094 -22.312 1 71.06 337 VAL B O 1
ATOM 5399 N N . HIS B 1 338 ? 18.281 -58.188 -21.922 1 61.19 338 HIS B N 1
ATOM 5400 C CA . HIS B 1 338 ? 17.719 -59.531 -22.156 1 61.19 338 HIS B CA 1
ATOM 5401 C C . HIS B 1 338 ? 17.844 -59.938 -23.609 1 61.19 338 HIS B C 1
ATOM 5403 O O . HIS B 1 338 ? 18.062 -61.125 -23.922 1 61.19 338 HIS B O 1
ATOM 5409 N N . LYS B 1 339 ? 17.828 -59.062 -24.562 1 64.31 339 LYS B N 1
ATOM 5410 C CA . LYS B 1 339 ? 17.969 -59.406 -25.969 1 64.31 339 LYS B CA 1
ATOM 5411 C C . LYS B 1 339 ? 19.422 -59.719 -26.312 1 64.31 339 LYS B C 1
ATOM 5413 O O . LYS B 1 339 ? 19.688 -60.438 -27.281 1 64.31 339 LYS B O 1
ATOM 5418 N N . SER B 1 340 ? 20.234 -59.031 -25.641 1 57.44 340 SER B N 1
ATOM 5419 C CA . SER B 1 340 ? 21.641 -59.281 -25.969 1 57.44 340 SER B CA 1
ATOM 5420 C C . SER B 1 340 ? 22.078 -60.656 -25.438 1 57.44 340 SER B C 1
ATOM 5422 O O . SER B 1 340 ? 23.141 -61.156 -25.812 1 57.44 340 SER B O 1
ATOM 5424 N N . ARG B 1 341 ? 21.375 -61.188 -24.562 1 60.91 341 ARG B N 1
ATOM 5425 C CA . ARG B 1 341 ? 21.75 -62.5 -24 1 60.91 341 ARG B CA 1
ATOM 5426 C C . ARG B 1 341 ? 21.172 -63.625 -24.828 1 60.91 341 ARG B C 1
ATOM 5428 O O . ARG B 1 341 ? 21.438 -64.812 -24.531 1 60.91 341 ARG B O 1
ATOM 5435 N N . TYR B 1 342 ? 20.328 -63.25 -25.672 1 42 342 TYR B N 1
ATOM 5436 C CA . TYR B 1 342 ? 19.953 -64.312 -26.578 1 42 342 TYR B CA 1
ATOM 5437 C C . TYR B 1 342 ? 20.672 -64.188 -27.906 1 42 342 TYR B C 1
ATOM 5439 O O . TYR B 1 342 ? 20.875 -63.094 -28.406 1 42 342 TYR B O 1
#

Foldseek 3Di:
DAEEEEEDAALQRLLLQVLLCVVPVVYAYEYEYQDHPPPDPLQVFLFWQDDDQEPQDPLLLQLLLQLQVVLVVLQPDPCCVQQQKDKAKAKEFELDDDDGGPNQVSFAPKDWDDQVRQVLFPNTRTIIMTMGMGGNRNRNSVVSVVVCVVSVYHYHNDDDQEPVVCQVPGQEYEYAHAQSCCRHVVPVQWWWFKWKKWWFADPVDRHKYHYDDPVDPDFAAWIWRDGPGTIIIITGTDTRDPDQDDDVVRVVRRVVRVCSSPVVCVPTGTDDMGMDIGTAGPDFQFDWDDDPNHIYTYGYHCGSNCSSSNNSSSNSSSVVRVVSVVVVVVVVVVVVVVVVVD/DAEEEEEDAALQRLLLQVLLCVVPVPYAYEYEYQDHPPPDPLQVFLFWQDDDQEPQDPLLLQLLLQLQVVLVVLQPDPCCVQQQKDKAKAKEFELDDDDGGPNQVSFAPKDWDDQVVQVLFPNTRTIIMTMGMGGNRNRNSVVSVVVCVVSVYHYHNDDDQEPVVCQVPGQEYEYAHAQSCCRHVVPVQWWWFKWKKWWFADPVDRHKYDYDDPVDPDFAAWIWRDGPGTIIIITGTDTRDPDFDDDPVRVVRSVVRVCSSPVVCVPTGTDDMGMDIGTAGPDFQFDWDDDPNHIYTYGYHCGSNCSSRNNSSSNSSSVVRVVSVVVVVVVVVVVVVVVVVD

Nearest PDB structures (foldseek):
  6kbp-assembly1_B  TM=9.747E-01  e=2.131E-51  Homo sapiens
  6kbp-assembly2_C  TM=9.789E-01  e=2.065E-50  Homo sapiens
  6kbp-assembly1_A  TM=9.748E-01  e=1.826E-50  Homo sapiens
  8hy5-assembly1_B  TM=9.702E-01  e=8.224E-51  Homo sapiens
  4qfd-assembly1_A  TM=9.781E-01  e=2.065E-50  Homo sapiens

Radius of gyration: 30.97 Å; Cα contacts (8 Å, |Δi|>4): 1558; chains: 2; bounding box: 52×124×66 Å

Organism: Branchiostoma floridae (NCBI:txid7739)

InterPro domains:
  IPR006076 FAD dependent oxidoreductase [PF01266] (3-319)
  IPR006181 D-amino acid oxidase, conserved site [PS00677] (296-314)
  IPR023209 D-amino-acid oxidase [PIRSF000189] (1-330)
  IPR023209 D-amino-acid oxidase [PTHR11530] (2-322)

Secondary structure (DSSP, 8-state):
--EEEEE--SHHHHHHHHHHHHH-TT-EEEEEES--TTSSGGGGS--B----SS---HHHHHHHHHHHHHHHHHHTSTTGGGGTEEEEEEEEEESS--PPPTTTTTSEEEEEPPHHHHTTSTT--EEEEEEEEEE-HHHHHHHHHHHHHHTT-EEEE---S-THHHHTT-SEEEE--GGGHHHHS--TT-EEEEEEEEEEE-TT--SEEEEE-TTSSS--S-EEEE-SS-EEEE---EET----S--HHHHHHHHHHHHHH-GGGTTPEEEEEEEEEEEEEEEEEEEEEEETTEEEEEEEEEGGGHHHHHHHHHHHHHHHHHHHHHHHHHHHHHHHHHHHT-/--EEEEE--SHHHHHHHHHHHHH-TT-EEEEEES--TTSSGGGGS--B----SS---HHHHHHHHHHHHHHHHHHTSTTGGGGTEEEEEEEEEESS--PPPTTTTTSEEEEEPPHHHHTTSTT--EEEEEEEEEE-HHHHHHHHHHHHHHTT-EEEE---S-THHHHTT-SEEEE--GGGHHHHS--TT-EEEEEEEEEEE-TT--SEEEEE-TTSSS--S-EEEE-SS-EEEE---EET----S--HHHHHHHHHHHHHH-GGGTTPEEEEEEEEEEEEEEEEEEEEEEETTEEEEEEEEEGGGHHHHHHHHHHHHHHHHHHHHHHHHHHHHHHHHHHHT-

Sequence (684 aa):
MMKVVVVGGGVIGLSSALCVKERCQRADVTVVAAEFTPNTTGDGAAGIWQPQLWNVTQQELKWLQWTFDHLSRLYKTEFSHRIGLFCQSGYNVFDKEVPDPPWKDIVLGFRHLTEDEVKKFPGYSYGWFNTTLMLECRSYLPWLTQRLKEKGVKFEQRKIASLSEVCSDYDVVINCCGLSARKMLNDQEVKPGRGQIVRVHAPWVKHFLLTHNLDTATYNSPYIIPGINAVALGGLNQVGDWDEGWREEDEKKIWDGAIKMIPAIKGAQVLAKWTGLRPVRERIRLERDTVKDTPVIHNYGHGGYGVTYHWGCALQAASLAAKAMDDIAAKASSTRVHKSRYMMKVVVVGGGVIGLSSALCVKERCQRADVTVVAAEFTPNTTGDGAAGIWQPQLWNVTQQELKWLQWTFDHLSRLYKTEFSHRIGLFCQSGYNVFDKEVPDPPWKDIVLGFRHLTEDEVKKFPGYSYGWFNTTLMLECRSYLPWLTQRLKEKGVKFEQRKIASLSEVCSDYDVVINCCGLSARKMLNDQEVKPGRGQIVRVHAPWVKHFLLTHNLDTATYNSPYIIPGINAVALGGLNQVGDWDEGWREEDEKKIWDGAIKMIPAIKGAQVLAKWTGLRPVRERIRLERDTVKDTPVIHNYGHGGYGVTYHWGCALQAASLAAKAMDDIAAKASSTRVHKSRY